Protein AF-A0A6C0HRH8-F1 (afdb_monomer)

Structure (mmCIF, N/CA/C/O backbone):
data_AF-A0A6C0HRH8-F1
#
_entry.id   AF-A0A6C0HRH8-F1
#
loop_
_atom_site.group_PDB
_atom_site.id
_atom_site.type_symbol
_atom_site.label_atom_id
_atom_site.label_alt_id
_atom_site.label_comp_id
_atom_site.label_asym_id
_atom_site.label_entity_id
_atom_site.label_seq_id
_atom_site.pdbx_PDB_ins_code
_atom_site.Cartn_x
_atom_site.Cartn_y
_atom_site.Cartn_z
_atom_site.occupancy
_atom_site.B_iso_or_equiv
_atom_site.auth_seq_id
_atom_site.auth_comp_id
_atom_site.auth_asym_id
_atom_site.auth_atom_id
_atom_site.pdbx_PDB_model_num
ATOM 1 N N . MET A 1 1 ? -45.463 -23.823 22.007 1.00 36.09 1 MET A N 1
ATOM 2 C CA . MET A 1 1 ? -44.818 -22.803 21.152 1.00 36.09 1 MET A CA 1
ATOM 3 C C . MET A 1 1 ? -43.319 -22.869 21.393 1.00 36.09 1 MET A C 1
ATOM 5 O O . MET A 1 1 ? -42.936 -22.734 22.549 1.00 36.09 1 MET A O 1
ATOM 9 N N . PRO A 1 2 ? -42.475 -23.143 20.386 1.00 34.59 2 PRO A N 1
ATOM 10 C CA . PRO A 1 2 ? -41.033 -23.111 20.576 1.00 34.59 2 PRO A CA 1
ATOM 11 C C . PRO A 1 2 ? -40.601 -21.649 20.685 1.00 34.59 2 PRO A C 1
ATOM 13 O O . PRO A 1 2 ? -40.775 -20.869 19.750 1.00 34.59 2 PRO A O 1
ATOM 16 N N . THR A 1 3 ? -40.077 -21.267 21.844 1.00 35.84 3 THR A N 1
ATOM 17 C CA . THR A 1 3 ? -39.442 -19.971 22.074 1.00 35.84 3 THR A CA 1
ATOM 18 C C . THR A 1 3 ? -38.290 -19.837 21.082 1.00 35.84 3 THR A C 1
ATOM 20 O O . THR A 1 3 ? -37.317 -20.585 21.163 1.00 35.84 3 THR A O 1
ATOM 23 N N . ILE A 1 4 ? -38.406 -18.929 20.110 1.00 40.22 4 ILE A N 1
ATOM 24 C CA . ILE A 1 4 ? -37.316 -18.618 19.181 1.00 40.22 4 ILE A CA 1
ATOM 25 C C . ILE A 1 4 ? -36.170 -18.073 20.038 1.00 40.22 4 ILE A C 1
ATOM 27 O O . ILE A 1 4 ? -36.232 -16.942 20.520 1.00 40.22 4 ILE A O 1
ATOM 31 N N . MET A 1 5 ? -35.155 -18.900 20.300 1.00 43.53 5 MET A N 1
ATOM 32 C CA . MET A 1 5 ? -33.940 -18.445 20.965 1.00 43.53 5 MET A CA 1
ATOM 33 C C . MET A 1 5 ? -33.297 -17.387 20.071 1.00 43.53 5 MET A C 1
ATOM 35 O O . MET A 1 5 ? -32.787 -17.698 18.996 1.00 43.53 5 MET A O 1
ATOM 39 N N . THR A 1 6 ? -33.348 -16.130 20.509 1.00 58.69 6 THR A N 1
ATOM 40 C CA . THR A 1 6 ? -32.623 -15.031 19.871 1.00 58.69 6 THR A CA 1
ATOM 41 C C . THR A 1 6 ? -31.138 -15.362 19.864 1.00 58.69 6 THR A C 1
ATOM 43 O O . THR A 1 6 ? -30.565 -15.737 20.893 1.00 58.69 6 THR A O 1
ATOM 46 N N . SER A 1 7 ? -30.514 -15.251 18.694 1.00 81.88 7 SER A N 1
ATOM 47 C CA . SER A 1 7 ? -29.087 -15.537 18.556 1.00 81.88 7 SER A CA 1
ATOM 48 C C . SER A 1 7 ? -28.271 -14.575 19.429 1.00 81.88 7 SER A C 1
ATOM 50 O O . SER A 1 7 ? -28.640 -13.413 19.613 1.00 81.88 7 SER A O 1
ATOM 52 N N . GLU A 1 8 ? -27.127 -15.023 19.955 1.00 87.94 8 GLU A N 1
ATOM 53 C CA . GLU A 1 8 ? -26.228 -14.160 20.745 1.00 87.94 8 GLU A CA 1
ATOM 54 C C . GLU A 1 8 ? -25.821 -12.891 19.981 1.00 87.94 8 GLU A C 1
ATOM 56 O O . GLU A 1 8 ? -25.645 -11.821 20.567 1.00 87.94 8 GLU A O 1
ATOM 61 N N . ARG A 1 9 ? -25.748 -12.977 18.647 1.00 90.62 9 ARG A N 1
ATOM 62 C CA . ARG A 1 9 ? -25.526 -11.820 17.784 1.00 90.62 9 ARG A CA 1
ATOM 63 C C . ARG A 1 9 ? -26.675 -10.815 17.838 1.00 90.62 9 ARG A C 1
ATOM 65 O O . ARG A 1 9 ? -26.403 -9.626 17.945 1.00 90.62 9 ARG A O 1
ATOM 72 N N . GLU A 1 10 ? -27.929 -11.249 17.765 1.00 90.62 10 GLU A N 1
ATOM 73 C CA . GLU A 1 10 ? -29.088 -10.344 17.830 1.00 90.62 10 GLU A CA 1
ATOM 74 C C . GLU A 1 10 ? -29.186 -9.648 19.185 1.00 90.62 10 GLU A C 1
ATOM 76 O O . GLU A 1 10 ? -29.431 -8.442 19.234 1.00 90.62 10 GLU A O 1
ATOM 81 N N . LYS A 1 11 ? -28.930 -10.378 20.278 1.00 93.31 11 LYS A N 1
ATOM 82 C CA . LYS A 1 11 ? -28.851 -9.786 21.621 1.00 93.31 11 LYS A CA 1
ATOM 83 C C . LYS A 1 11 ? -27.782 -8.699 21.661 1.00 93.31 11 LYS A C 1
ATOM 85 O O . LYS A 1 11 ? -28.081 -7.569 22.035 1.00 93.31 11 LYS A O 1
ATOM 90 N N . TYR A 1 12 ? -26.575 -9.011 21.187 1.00 95.31 12 TYR A N 1
ATOM 91 C CA . TYR A 1 12 ? -25.481 -8.050 21.080 1.00 95.31 12 TYR A CA 1
ATOM 92 C C . TYR A 1 12 ? -25.853 -6.819 20.246 1.00 95.31 12 TYR A C 1
ATOM 94 O O . TYR A 1 12 ? -25.655 -5.691 20.696 1.00 95.31 12 TYR A O 1
ATOM 102 N N . GLU A 1 13 ? -26.418 -7.003 19.050 1.00 94.62 13 GLU A N 1
ATOM 103 C CA . GLU A 1 13 ? -26.776 -5.877 18.189 1.00 94.62 13 GLU A CA 1
ATOM 104 C C . GLU A 1 13 ? -27.851 -4.987 18.823 1.00 94.62 13 GLU A C 1
ATOM 106 O O . GLU A 1 13 ? -27.757 -3.761 18.746 1.00 94.62 13 GLU A O 1
ATOM 111 N N . ASN A 1 14 ? -28.842 -5.586 19.484 1.00 93.88 14 ASN A N 1
ATOM 112 C CA . ASN A 1 14 ? -29.881 -4.851 20.199 1.00 93.88 14 ASN A CA 1
ATOM 113 C C . ASN A 1 14 ? -29.315 -4.091 21.402 1.00 93.88 14 ASN A C 1
ATOM 115 O O . ASN A 1 14 ? -29.668 -2.927 21.597 1.00 93.88 14 ASN A O 1
ATOM 119 N N . THR A 1 15 ? -28.400 -4.695 22.167 1.00 95.19 15 THR A N 1
ATOM 120 C CA . THR A 1 15 ? -27.700 -4.008 23.258 1.00 95.19 15 THR A CA 1
ATOM 121 C C . THR A 1 15 ? -26.946 -2.793 22.732 1.00 95.19 15 THR A C 1
ATOM 123 O O . THR A 1 15 ? -27.139 -1.702 23.250 1.00 95.19 15 THR A O 1
ATOM 126 N N . ILE A 1 16 ? -26.142 -2.942 21.675 1.00 96.19 16 ILE A N 1
ATOM 127 C CA . ILE A 1 16 ? -25.354 -1.835 21.115 1.00 96.19 16 ILE A CA 1
ATOM 128 C C . ILE A 1 16 ? -26.259 -0.719 20.570 1.00 96.19 16 ILE A C 1
ATOM 130 O O . ILE A 1 16 ? -26.029 0.449 20.880 1.00 96.19 16 ILE A O 1
ATOM 134 N N . LYS A 1 17 ? -27.306 -1.047 19.798 1.00 94.81 17 LYS A N 1
ATOM 135 C CA . LYS A 1 17 ? -28.228 -0.043 19.225 1.00 94.81 17 LYS A CA 1
ATOM 136 C C . LYS A 1 17 ? -28.879 0.834 20.298 1.00 94.81 17 LYS A C 1
ATOM 138 O O . LYS A 1 17 ? -29.049 2.038 20.084 1.00 94.81 17 LYS A O 1
ATOM 143 N N . ASN A 1 18 ? -29.222 0.232 21.433 1.00 94.94 18 ASN A N 1
ATOM 144 C CA . ASN A 1 18 ? -29.941 0.888 22.522 1.00 94.94 18 ASN A CA 1
ATOM 145 C C . ASN A 1 18 ? -29.022 1.420 23.633 1.00 94.94 18 ASN A C 1
ATOM 147 O O . ASN A 1 18 ? -29.516 2.021 24.581 1.00 94.94 18 ASN A O 1
ATOM 151 N N . HIS A 1 19 ? -27.706 1.206 23.545 1.00 97.19 19 HIS A N 1
ATOM 152 C CA . HIS A 1 19 ? -26.782 1.654 24.580 1.00 97.19 19 HIS A CA 1
ATOM 153 C C . HIS A 1 19 ? -26.526 3.172 24.476 1.00 97.19 19 HIS A C 1
ATOM 155 O O . HIS A 1 19 ? -26.223 3.646 23.374 1.00 97.19 19 HIS A O 1
ATOM 161 N N . PRO A 1 20 ? -26.529 3.922 25.599 1.00 97.06 20 PRO A N 1
ATOM 162 C CA . PRO A 1 20 ? -26.344 5.380 25.604 1.00 97.06 20 PRO A CA 1
ATOM 163 C C . PRO A 1 20 ? -25.078 5.869 24.888 1.00 97.06 20 PRO A C 1
ATOM 165 O O . PRO A 1 20 ? -25.077 6.891 24.208 1.00 97.06 20 PRO A O 1
ATOM 168 N N . ASN A 1 21 ? -23.996 5.086 24.959 1.00 97.25 21 ASN A N 1
ATOM 169 C CA . ASN A 1 21 ? -22.740 5.360 24.246 1.00 97.25 21 ASN A CA 1
ATOM 170 C C . ASN A 1 21 ? -22.897 5.564 22.727 1.00 97.25 21 ASN A C 1
ATOM 172 O O . ASN A 1 21 ? -22.003 6.138 22.113 1.00 97.25 21 ASN A O 1
ATOM 176 N N . TYR A 1 22 ? -24.000 5.113 22.118 1.00 96.69 22 TYR A N 1
ATOM 177 C CA . TYR A 1 22 ? -24.272 5.269 20.688 1.00 96.69 22 TYR A CA 1
ATOM 178 C C . TYR A 1 22 ? -25.329 6.334 20.366 1.00 96.69 22 TYR A C 1
ATOM 180 O O . TYR A 1 22 ? -25.731 6.452 19.212 1.00 96.69 22 TYR A O 1
ATOM 188 N N . ASP A 1 23 ? -25.789 7.132 21.332 1.00 95.50 23 ASP A N 1
ATOM 189 C CA . ASP A 1 23 ? -26.832 8.155 21.120 1.00 95.50 23 ASP A CA 1
ATOM 190 C C . ASP A 1 23 ? -26.398 9.338 20.253 1.00 95.50 23 ASP A C 1
ATOM 192 O O . ASP A 1 23 ? -27.237 10.055 19.712 1.00 95.50 23 ASP A O 1
ATOM 196 N N . PHE A 1 24 ? -25.094 9.477 20.008 1.00 95.31 24 PHE A N 1
ATOM 197 C CA . PHE A 1 24 ? -24.564 10.384 18.990 1.00 95.31 24 PHE A CA 1
ATOM 198 C C . PHE A 1 24 ? -24.986 9.999 17.555 1.00 95.31 24 PHE A C 1
ATOM 200 O O . PHE A 1 24 ? -24.833 10.800 16.633 1.00 95.31 24 PHE A O 1
ATOM 207 N N . ILE A 1 25 ? -25.517 8.786 17.348 1.00 94.44 25 ILE A N 1
ATOM 208 C CA . ILE A 1 25 ? -26.081 8.311 16.080 1.00 94.44 25 ILE A CA 1
ATOM 209 C C . ILE A 1 25 ? -27.614 8.366 16.159 1.00 94.44 25 ILE A C 1
ATOM 211 O O . ILE A 1 25 ? -28.220 7.809 17.074 1.00 94.44 25 ILE A O 1
ATOM 215 N N . SER A 1 26 ? -28.267 8.982 15.169 1.00 93.06 26 SER A N 1
ATOM 216 C CA . SER A 1 26 ? -29.732 9.078 15.136 1.00 93.06 26 SER A CA 1
ATOM 217 C C . SER A 1 26 ? -30.411 7.702 15.058 1.00 93.06 26 SER A C 1
ATOM 219 O O . SER A 1 26 ? -29.870 6.745 14.495 1.00 93.06 26 SER A O 1
ATOM 221 N N . LYS A 1 27 ? -31.644 7.597 15.576 1.00 91.88 27 LYS A N 1
ATOM 222 C CA . LYS A 1 27 ? -32.441 6.354 15.529 1.00 91.88 27 LYS A CA 1
ATOM 223 C C . LYS A 1 27 ? -32.598 5.805 14.107 1.00 91.88 27 LYS A C 1
ATOM 225 O O . LYS A 1 27 ? -32.588 4.592 13.919 1.00 91.88 27 LYS A O 1
ATOM 230 N N . GLU A 1 28 ? -32.711 6.683 13.113 1.00 90.69 28 GLU A N 1
ATOM 231 C CA . GLU A 1 28 ? -32.789 6.302 11.702 1.00 90.69 28 GLU A CA 1
ATOM 232 C C . GLU A 1 28 ? -31.504 5.607 11.234 1.00 90.69 28 GLU A C 1
ATOM 234 O O . GLU A 1 28 ? -31.552 4.489 10.717 1.00 90.69 28 GLU A O 1
ATOM 239 N N . LEU A 1 29 ? -30.343 6.208 11.514 1.00 89.94 29 LEU A N 1
ATOM 240 C CA . LEU A 1 29 ? -29.039 5.659 11.143 1.00 89.94 29 LEU A CA 1
ATOM 241 C C . LEU A 1 29 ? -28.677 4.388 11.927 1.00 89.94 29 LEU A C 1
ATOM 243 O O . LEU A 1 29 ? -27.852 3.597 11.455 1.00 89.94 29 LEU A O 1
ATOM 247 N N . LYS A 1 30 ? -29.303 4.162 13.093 1.00 91.81 30 LYS A N 1
ATOM 248 C CA . LYS A 1 30 ? -29.167 2.939 13.902 1.00 91.81 30 LYS A CA 1
ATOM 249 C C . LYS A 1 30 ? -29.951 1.733 13.352 1.00 91.81 30 LYS A C 1
ATOM 251 O O . LYS A 1 30 ? -29.675 0.603 13.759 1.00 91.81 30 LYS A O 1
ATOM 256 N N . ARG A 1 31 ? -30.909 1.930 12.427 1.00 87.94 31 ARG A N 1
ATOM 257 C CA . ARG A 1 31 ? -31.756 0.839 11.890 1.00 87.94 31 ARG A CA 1
ATOM 258 C C . ARG A 1 31 ? -30.932 -0.253 11.212 1.00 87.94 31 ARG A C 1
ATOM 260 O O . ARG A 1 31 ? -31.147 -1.440 11.456 1.00 87.94 31 ARG A O 1
ATOM 267 N N . GLN A 1 32 ? -29.966 0.146 10.391 1.00 88.69 32 GLN A N 1
ATOM 268 C CA . GLN A 1 32 ? -29.056 -0.776 9.716 1.00 88.69 32 GLN A CA 1
ATOM 269 C C . GLN A 1 32 ? -27.809 -1.005 10.571 1.00 88.69 32 GLN A C 1
ATOM 271 O O . GLN A 1 32 ? -27.273 -0.069 11.147 1.00 88.69 32 GLN A O 1
ATOM 276 N N . TRP A 1 33 ? -27.280 -2.227 10.640 1.00 91.31 33 TRP A N 1
ATOM 277 C CA . TRP A 1 33 ? -25.976 -2.438 11.289 1.00 91.31 33 TRP A CA 1
ATOM 278 C C . TRP A 1 33 ? -24.829 -1.881 10.433 1.00 91.31 33 TRP A C 1
ATOM 280 O O . TRP A 1 33 ? -23.896 -1.234 10.919 1.00 91.31 33 TRP A O 1
ATOM 290 N N . VAL A 1 34 ? -24.935 -2.102 9.123 1.00 90.50 34 VAL A N 1
ATOM 291 C CA . VAL A 1 34 ? -23.940 -1.750 8.112 1.00 90.50 34 VAL A CA 1
ATOM 292 C C . VAL A 1 34 ? -24.458 -0.604 7.256 1.00 90.50 34 VAL A C 1
ATOM 294 O O . VAL A 1 34 ? -25.527 -0.727 6.673 1.00 90.50 34 VAL A O 1
ATOM 297 N N . SER A 1 35 ? -23.680 0.468 7.147 1.00 87.31 35 SER A N 1
ATOM 298 C CA . SER A 1 35 ? -23.926 1.591 6.244 1.00 87.31 35 SER A CA 1
ATOM 299 C C . SER A 1 35 ? -22.648 1.832 5.454 1.00 87.31 35 SER A C 1
ATOM 301 O O . SER A 1 35 ? -21.718 2.422 5.985 1.00 87.31 35 SER A O 1
ATOM 303 N N . VAL A 1 36 ? -22.559 1.310 4.231 1.00 77.75 36 VAL A N 1
ATOM 304 C CA . VAL A 1 36 ? -21.374 1.486 3.373 1.00 77.75 36 VAL A CA 1
ATOM 305 C C . VAL A 1 36 ? -21.393 2.848 2.688 1.00 77.75 36 VAL A C 1
ATOM 307 O O . VAL A 1 36 ? -22.466 3.360 2.361 1.00 77.75 36 VAL A O 1
ATOM 310 N N . SER A 1 37 ? -20.212 3.410 2.429 1.00 74.56 37 SER A N 1
ATOM 311 C CA . SER A 1 37 ? -20.085 4.637 1.643 1.00 74.56 37 SER A CA 1
ATOM 312 C C . SER A 1 37 ? -20.693 4.472 0.249 1.00 74.56 37 SER A C 1
ATOM 314 O O . SER A 1 37 ? -20.414 3.496 -0.451 1.00 74.56 37 SER A O 1
ATOM 316 N N . LYS A 1 38 ? -21.484 5.455 -0.179 1.00 69.69 38 LYS A N 1
ATOM 317 C CA . LYS A 1 38 ? -21.959 5.592 -1.561 1.00 69.69 38 LYS A CA 1
ATOM 318 C C . LYS A 1 38 ? -21.349 6.864 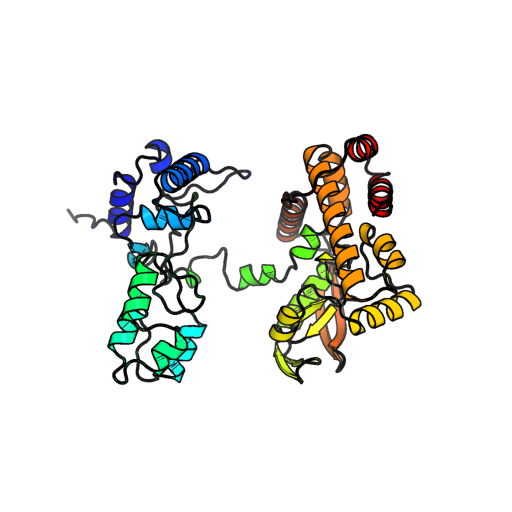-2.137 1.00 69.69 38 LYS A C 1
ATOM 320 O O . LYS A 1 38 ? -21.427 7.912 -1.507 1.00 69.69 38 LYS A O 1
ATOM 325 N N . ASN A 1 39 ? -20.703 6.762 -3.300 1.00 58.16 39 ASN A N 1
ATOM 326 C CA . ASN A 1 39 ? -20.040 7.890 -3.974 1.00 58.16 39 ASN A CA 1
ATOM 327 C C . ASN A 1 39 ? -19.067 8.669 -3.062 1.00 58.16 39 ASN A C 1
ATOM 329 O O . ASN A 1 39 ? -19.022 9.892 -3.086 1.00 58.16 39 ASN A O 1
ATOM 333 N N . GLY A 1 40 ? -18.320 7.959 -2.207 1.00 57.03 40 GLY A N 1
ATOM 334 C CA . GLY A 1 40 ? -17.349 8.568 -1.287 1.00 57.03 40 GLY A CA 1
ATOM 335 C C . GLY A 1 40 ? -17.938 9.179 -0.009 1.00 57.03 40 GLY A C 1
ATOM 336 O O . GLY A 1 40 ? -17.169 9.623 0.838 1.00 57.03 40 GLY A O 1
ATOM 337 N N . SER A 1 41 ? -19.262 9.150 0.183 1.00 68.81 41 SER A N 1
ATOM 338 C CA . SER A 1 41 ? -19.920 9.673 1.387 1.00 68.81 41 SER A CA 1
ATOM 339 C C . SER A 1 41 ? -20.560 8.560 2.221 1.00 68.81 41 SER A C 1
ATOM 341 O O . SER A 1 41 ? -21.272 7.702 1.689 1.00 68.81 41 SER A O 1
ATOM 343 N N . ASN A 1 42 ? -20.305 8.566 3.535 1.00 85.38 42 ASN A N 1
ATOM 344 C CA . ASN A 1 42 ? -20.964 7.687 4.501 1.00 85.38 42 ASN A CA 1
ATOM 345 C C . ASN A 1 42 ? -21.918 8.516 5.383 1.00 85.38 42 ASN A C 1
ATOM 347 O O . ASN A 1 42 ? -21.456 9.454 6.033 1.00 85.38 42 ASN A O 1
ATOM 351 N N . PRO A 1 43 ? -23.207 8.137 5.496 1.00 87.69 43 PRO A N 1
ATOM 352 C CA . PRO A 1 43 ? -24.187 8.823 6.345 1.00 87.69 43 PRO A CA 1
ATOM 353 C C . PRO A 1 43 ? -23.787 8.980 7.820 1.00 87.69 43 PRO A C 1
ATOM 355 O O . PRO A 1 43 ? -24.335 9.819 8.527 1.00 87.69 43 PRO A O 1
ATOM 358 N N . ARG A 1 44 ? -22.860 8.150 8.311 1.00 91.88 44 ARG A N 1
ATOM 359 C CA . ARG A 1 44 ? -22.380 8.174 9.696 1.00 91.88 44 ARG A CA 1
ATOM 360 C C . ARG A 1 44 ? -21.064 8.929 9.881 1.00 91.88 44 ARG A C 1
ATOM 362 O O . ARG A 1 44 ? -20.650 9.111 11.020 1.00 91.88 44 ARG A O 1
ATOM 369 N N . SER A 1 45 ? -20.388 9.359 8.815 1.00 88.94 45 SER A N 1
ATOM 370 C CA . SER A 1 45 ? -19.084 10.029 8.942 1.00 88.94 45 SER A CA 1
ATOM 371 C C . SER A 1 45 ? -19.151 11.232 9.879 1.00 88.94 45 SER A C 1
ATOM 373 O O . SER A 1 45 ? -18.340 11.343 10.794 1.00 88.94 45 SER A O 1
ATOM 375 N N . ASP A 1 46 ? -20.158 12.088 9.711 1.00 89.75 46 ASP A N 1
ATOM 376 C CA . ASP A 1 46 ? -20.261 13.330 10.476 1.00 89.75 46 ASP A CA 1
ATOM 377 C C . ASP A 1 46 ? -20.470 13.089 11.970 1.00 89.75 46 ASP A C 1
ATOM 379 O O . ASP A 1 46 ? -19.852 13.764 12.792 1.00 89.75 46 ASP A O 1
ATOM 383 N N . CYS A 1 47 ? -21.313 12.122 12.351 1.00 93.94 47 CYS A N 1
ATOM 384 C CA . CYS A 1 47 ? -21.556 11.843 13.764 1.00 93.94 47 CYS A CA 1
ATOM 385 C C . CYS A 1 47 ? -20.330 11.216 14.442 1.00 93.94 47 CYS A C 1
ATOM 387 O O . CYS A 1 47 ? -19.986 11.615 15.555 1.00 93.94 47 CYS A O 1
ATOM 389 N N . TRP A 1 48 ? -19.619 10.315 13.756 1.00 93.75 48 TRP A N 1
ATOM 390 C CA . TRP A 1 48 ? -18.358 9.755 14.249 1.00 93.75 48 TRP A CA 1
ATOM 391 C C . TRP A 1 48 ? -17.262 10.815 14.374 1.00 93.75 48 TRP A C 1
ATOM 393 O O . TRP A 1 48 ? -16.601 10.874 15.407 1.00 93.75 48 TRP A O 1
ATOM 403 N N . ASN A 1 49 ? -17.104 11.688 13.376 1.00 92.00 49 ASN A N 1
ATOM 404 C CA . ASN A 1 49 ? -16.103 12.756 13.397 1.00 92.00 49 ASN A CA 1
ATOM 405 C C . ASN A 1 49 ? -16.389 13.792 14.497 1.00 92.00 49 ASN A C 1
ATOM 407 O O . ASN A 1 49 ? -15.469 14.231 15.184 1.00 92.00 49 ASN A O 1
ATOM 411 N N . LYS A 1 50 ? -17.662 14.152 14.716 1.00 95.62 50 LYS A N 1
ATOM 412 C CA . LYS A 1 50 ? -18.063 15.048 15.815 1.00 95.62 50 LYS A CA 1
ATOM 413 C C . LYS A 1 50 ? -17.765 14.438 17.181 1.00 95.62 50 LYS A C 1
ATOM 415 O O . LYS A 1 50 ? -17.204 15.119 18.036 1.00 95.62 50 LYS A O 1
ATOM 420 N N . LEU A 1 51 ? -18.107 13.162 17.383 1.00 96.88 51 LEU A N 1
ATOM 421 C CA . LEU A 1 51 ? -17.787 12.463 18.627 1.00 96.88 51 LEU A CA 1
ATOM 422 C C . LEU A 1 51 ? -16.272 12.365 18.837 1.00 96.88 51 LEU A C 1
ATOM 424 O O . LEU A 1 51 ? -15.795 12.609 19.939 1.00 96.88 51 LEU A O 1
ATOM 428 N N . HIS A 1 52 ? -15.519 12.039 17.786 1.00 95.56 52 HIS A N 1
ATOM 429 C CA . HIS A 1 52 ? -14.060 11.958 17.834 1.00 95.56 52 HIS A CA 1
ATOM 430 C C . HIS A 1 52 ? -13.439 13.278 18.287 1.00 95.56 52 HIS A C 1
ATOM 432 O O . HIS A 1 52 ? -12.680 13.288 19.253 1.00 95.56 52 HIS A O 1
ATOM 438 N N . LYS A 1 53 ? -13.836 14.390 17.658 1.00 94.38 53 LYS A N 1
ATOM 439 C CA . LYS A 1 53 ? -13.375 15.732 18.025 1.00 94.38 53 LYS A CA 1
ATOM 440 C C . LYS A 1 53 ? -13.708 16.068 19.481 1.00 94.38 53 LYS A C 1
ATOM 442 O O . LYS A 1 53 ? -12.821 16.475 20.220 1.00 94.38 53 LYS A O 1
ATOM 447 N N . LYS A 1 54 ? -14.948 15.808 19.909 1.00 97.62 54 LYS A N 1
ATOM 448 C CA . LYS A 1 54 ? -15.388 16.022 21.294 1.00 97.62 54 LYS A CA 1
ATOM 449 C C . LYS A 1 54 ? -14.536 15.240 22.300 1.00 97.62 54 LYS A C 1
ATOM 451 O O . LYS A 1 54 ? -14.144 15.780 23.323 1.00 97.62 54 LYS A O 1
ATOM 456 N N . LEU A 1 55 ? -14.233 13.971 22.021 1.00 96.56 55 LEU A N 1
ATOM 457 C CA . LEU A 1 55 ? -13.430 13.136 22.923 1.00 96.56 55 LEU A CA 1
ATOM 458 C C . LEU A 1 55 ? -11.967 13.596 23.013 1.00 96.56 55 LEU A C 1
ATOM 460 O O . LEU A 1 55 ? -11.355 13.425 24.066 1.00 96.56 55 LEU A O 1
ATOM 464 N N . ILE A 1 56 ? -11.422 14.181 21.942 1.00 93.44 56 ILE A N 1
ATOM 465 C CA . ILE A 1 56 ? -10.104 14.833 21.965 1.00 93.44 56 ILE A CA 1
ATOM 466 C C . ILE A 1 56 ? -10.158 16.115 22.804 1.00 93.44 56 ILE A C 1
ATOM 468 O O . ILE A 1 56 ? -9.311 16.307 23.670 1.00 93.44 56 ILE A O 1
ATOM 472 N N . GLU A 1 57 ? -11.164 16.968 22.590 1.00 95.50 57 GLU A N 1
ATOM 473 C CA . GLU A 1 57 ? -11.355 18.218 23.348 1.00 95.50 57 GLU A CA 1
ATOM 474 C C . GLU A 1 57 ? -11.547 17.959 24.855 1.00 95.50 57 GLU A C 1
ATOM 476 O O . GLU A 1 57 ? -11.057 18.720 25.682 1.00 95.50 57 GLU A O 1
ATOM 481 N N . GLU A 1 58 ? -12.196 16.849 25.222 1.00 96.56 58 GLU A N 1
ATOM 482 C CA . GLU A 1 58 ? -12.357 16.391 26.611 1.00 96.56 58 GLU A CA 1
ATOM 483 C C . GLU A 1 58 ? -11.106 15.697 27.191 1.00 96.56 58 GLU A C 1
ATOM 485 O O . GLU A 1 58 ? -11.137 15.242 28.335 1.00 96.56 58 GLU A O 1
ATOM 490 N N . GLY A 1 59 ? -10.026 15.547 26.417 1.00 93.62 59 GLY A N 1
ATOM 491 C CA . GLY A 1 59 ? -8.795 14.875 26.849 1.00 93.62 59 GLY A CA 1
ATOM 492 C C . GLY A 1 59 ? -8.924 13.359 27.046 1.00 93.62 59 GLY A C 1
ATOM 493 O O . GLY A 1 59 ? -8.049 12.737 27.642 1.00 93.62 59 GLY A O 1
ATOM 494 N N . LYS A 1 60 ? -10.004 12.738 26.554 1.00 93.56 60 LYS A N 1
ATOM 495 C CA . LYS A 1 60 ? -10.235 11.282 26.652 1.00 93.56 60 LYS A CA 1
ATOM 496 C C . LYS A 1 60 ? -9.499 10.487 25.579 1.00 93.56 60 LYS A C 1
ATOM 498 O O . LYS A 1 60 ? -9.352 9.274 25.711 1.00 93.56 60 LYS A O 1
ATOM 503 N N . LEU A 1 61 ? -9.091 11.150 24.501 1.00 91.31 61 LEU A N 1
ATOM 504 C CA . LEU A 1 61 ? -8.290 10.579 23.428 1.00 91.31 61 LEU A CA 1
ATOM 505 C C . LEU A 1 61 ? -7.171 11.547 23.033 1.00 91.31 61 LEU A C 1
ATOM 507 O O . LEU A 1 61 ? -7.389 12.759 23.045 1.00 91.31 61 LEU A O 1
ATOM 511 N N . PRO A 1 62 ? -5.999 11.034 22.625 1.00 86.44 62 PRO A N 1
ATOM 512 C CA . PRO A 1 62 ? -4.926 11.867 22.103 1.00 86.44 62 PRO A CA 1
ATOM 513 C C . PRO A 1 62 ? -5.271 12.398 20.704 1.00 86.44 62 PRO A C 1
ATOM 515 O O . PRO A 1 62 ? -6.142 11.861 20.008 1.00 86.44 62 PRO A O 1
ATOM 518 N N . GLN A 1 63 ? -4.579 13.446 20.262 1.00 81.38 63 GLN A N 1
ATOM 519 C CA . GLN A 1 63 ? -4.905 14.148 19.017 1.00 81.38 63 GLN A CA 1
ATOM 520 C C . GLN A 1 63 ? -4.652 13.300 17.757 1.00 81.38 63 GLN A C 1
ATOM 522 O O . GLN A 1 63 ? -5.347 13.453 16.756 1.00 81.38 63 GLN A O 1
ATOM 527 N N . GLU A 1 64 ? -3.710 12.362 17.820 1.00 84.38 64 GLU A N 1
ATOM 528 C CA . GLU A 1 64 ? -3.386 11.384 16.777 1.00 84.38 64 GLU A CA 1
ATOM 529 C C . GLU A 1 64 ? -4.304 10.149 16.766 1.00 84.38 64 GLU A C 1
ATOM 531 O O . GLU A 1 64 ? -4.113 9.235 15.957 1.00 84.38 64 GLU A O 1
ATOM 536 N N . SER A 1 65 ? -5.296 10.094 17.660 1.00 86.38 65 SER A N 1
ATOM 537 C CA . SER A 1 65 ? -6.251 8.989 17.713 1.00 86.38 65 SER A CA 1
ATOM 538 C C . SER A 1 65 ? -7.070 8.871 16.425 1.00 86.38 65 SER A C 1
ATOM 540 O O . SER A 1 65 ? -7.343 9.835 15.713 1.00 86.38 65 SER A O 1
ATOM 542 N N . THR A 1 66 ? -7.504 7.651 16.129 1.00 90.19 66 THR A N 1
ATOM 543 C CA . THR A 1 66 ? -8.344 7.319 14.975 1.00 90.19 66 THR A CA 1
ATOM 544 C C . THR A 1 66 ? -9.777 7.014 15.409 1.00 90.19 66 THR A C 1
ATOM 546 O O . THR A 1 66 ? -10.048 6.715 16.574 1.00 90.19 66 THR A O 1
ATOM 549 N N . LEU A 1 67 ? -10.705 6.952 14.451 1.00 91.88 67 LEU A N 1
ATOM 550 C CA . LEU A 1 67 ? -12.078 6.499 14.712 1.00 91.88 67 LEU A CA 1
ATOM 551 C C . LEU A 1 67 ? -12.149 5.081 15.310 1.00 91.88 67 LEU A C 1
ATOM 553 O O . LEU A 1 67 ? -13.116 4.743 15.990 1.00 91.88 67 LEU A O 1
ATOM 557 N N . VAL A 1 68 ? -11.135 4.237 15.086 1.00 94.00 68 VAL A N 1
ATOM 558 C CA . VAL A 1 68 ? -11.069 2.907 15.712 1.00 94.00 68 VAL A CA 1
ATOM 559 C C . VAL A 1 68 ? -10.812 3.028 17.216 1.00 94.00 68 VAL A C 1
ATOM 561 O O . VAL A 1 68 ? -11.397 2.270 17.987 1.00 94.00 68 VAL A O 1
ATOM 564 N N . ASN A 1 69 ? -10.000 4.000 17.643 1.00 94.12 69 ASN A N 1
ATOM 565 C CA . ASN A 1 69 ? -9.776 4.279 19.063 1.00 94.12 69 ASN A CA 1
ATOM 566 C C . ASN A 1 69 ? -11.067 4.785 19.723 1.00 94.12 69 ASN A C 1
ATOM 568 O O . ASN A 1 69 ? -11.424 4.314 20.800 1.00 94.12 69 ASN A O 1
ATOM 572 N N . VAL A 1 70 ? -11.833 5.645 19.035 1.00 96.12 70 VAL A N 1
ATOM 573 C CA . VAL A 1 70 ? -13.182 6.049 19.479 1.00 96.12 70 VAL A CA 1
ATOM 574 C C . VAL A 1 70 ? -14.068 4.824 19.673 1.00 96.12 70 VAL A C 1
ATOM 576 O O . VAL A 1 70 ? -14.637 4.651 20.748 1.00 96.12 70 VAL A O 1
ATOM 579 N N . ALA A 1 71 ? -14.142 3.945 18.667 1.00 97.12 71 ALA A N 1
ATOM 580 C CA . ALA A 1 71 ? -14.963 2.739 18.723 1.00 97.12 71 ALA A CA 1
ATOM 581 C C . ALA A 1 71 ? -14.596 1.860 19.926 1.00 97.12 71 ALA A C 1
ATOM 583 O O . ALA A 1 71 ? -15.487 1.420 20.647 1.00 97.12 71 ALA A O 1
ATOM 584 N N . ARG A 1 72 ? -13.300 1.653 20.198 1.00 96.19 72 ARG A N 1
ATOM 585 C CA . ARG A 1 72 ? -12.851 0.904 21.382 1.00 96.19 72 ARG A CA 1
ATOM 586 C C . ARG A 1 72 ? -13.214 1.597 22.684 1.00 96.19 72 ARG A C 1
ATOM 588 O O . ARG A 1 72 ? -13.724 0.930 23.585 1.00 96.19 72 ARG A O 1
ATOM 595 N N . LEU A 1 73 ? -13.006 2.909 22.782 1.00 96.19 73 LEU A N 1
ATOM 596 C CA . LEU A 1 73 ? -13.295 3.687 23.984 1.00 96.19 73 LEU A CA 1
ATOM 597 C C . LEU A 1 73 ? -14.780 3.622 24.360 1.00 96.19 73 LEU A C 1
ATOM 599 O O . LEU A 1 73 ? -15.104 3.364 25.518 1.00 96.19 73 LEU A O 1
ATOM 603 N N . ILE A 1 74 ? -15.683 3.764 23.388 1.00 96.56 74 ILE A N 1
ATOM 604 C CA . ILE A 1 74 ? -17.130 3.796 23.647 1.00 96.56 74 ILE A CA 1
ATOM 605 C C . ILE A 1 74 ? -17.788 2.414 23.677 1.00 96.56 74 ILE A C 1
ATOM 607 O O . ILE A 1 74 ? -18.927 2.297 24.123 1.00 96.56 74 ILE A O 1
ATOM 611 N N . HIS A 1 75 ? -17.118 1.356 23.208 1.00 97.38 75 HIS A N 1
ATOM 612 C CA . HIS A 1 75 ? -17.736 0.031 23.159 1.00 97.38 75 HIS A CA 1
ATOM 613 C C . HIS A 1 75 ? -18.093 -0.452 24.583 1.00 97.38 75 HIS A C 1
ATOM 615 O O . HIS A 1 75 ? -17.188 -0.534 25.416 1.00 97.38 75 HIS A O 1
ATOM 621 N N . PRO A 1 76 ? -19.351 -0.819 24.891 1.00 96.12 76 PRO A N 1
ATOM 622 C CA . PRO A 1 76 ? -19.788 -1.093 26.266 1.00 96.12 76 PRO A CA 1
ATOM 623 C C . PRO A 1 76 ? -19.087 -2.284 26.921 1.00 96.12 76 PRO A C 1
ATOM 625 O O . PRO A 1 76 ? -18.625 -2.206 28.050 1.00 96.12 76 PRO A O 1
ATOM 628 N N . THR A 1 77 ? -18.963 -3.392 26.189 1.00 94.69 77 THR A N 1
ATOM 629 C CA . THR A 1 77 ? -18.457 -4.667 26.732 1.00 94.69 77 THR A CA 1
ATOM 630 C C . THR A 1 77 ? -16.993 -4.946 26.403 1.00 94.69 77 THR A C 1
ATOM 632 O O . THR A 1 77 ? -16.459 -5.977 26.800 1.00 94.69 77 THR A O 1
ATOM 635 N N . LYS A 1 78 ? -16.372 -4.098 25.574 1.00 96.12 78 LYS A N 1
ATOM 636 C CA . LYS A 1 78 ? -15.072 -4.348 24.920 1.00 96.12 78 LYS A CA 1
ATOM 637 C C . LYS A 1 78 ? -14.953 -5.682 24.152 1.00 96.12 78 LYS A C 1
ATOM 639 O O . LYS A 1 78 ? -13.858 -6.095 23.775 1.00 96.12 78 LYS A O 1
ATOM 644 N N . LYS A 1 79 ? -16.076 -6.355 23.881 1.00 96.19 79 LYS A N 1
ATOM 645 C CA . LYS A 1 79 ? -16.138 -7.646 23.187 1.00 96.19 79 LYS A CA 1
ATOM 646 C C . LYS A 1 79 ? -17.136 -7.587 22.039 1.00 96.19 79 LYS A C 1
ATOM 648 O O . LYS A 1 79 ? -18.274 -7.168 22.229 1.00 96.19 79 LYS A O 1
ATOM 653 N N . HIS A 1 80 ? -16.727 -8.054 20.867 1.00 96.31 80 HIS A N 1
ATOM 654 C CA . HIS A 1 80 ? -17.570 -8.148 19.678 1.00 96.31 80 HIS A CA 1
ATOM 655 C C . HIS A 1 80 ? -18.044 -9.586 19.456 1.00 96.31 80 HIS A C 1
ATOM 657 O O . HIS A 1 80 ? -17.262 -10.526 19.599 1.00 96.31 80 HIS A O 1
ATOM 663 N N . VAL A 1 81 ? -19.301 -9.758 19.045 1.00 96.38 81 VAL A N 1
ATOM 664 C CA . VAL A 1 81 ? -19.893 -11.072 18.745 1.00 96.38 81 VAL A CA 1
ATOM 665 C C . VAL A 1 81 ? -19.831 -11.352 17.249 1.00 96.38 81 VAL A C 1
ATOM 667 O O . VAL A 1 81 ? -20.455 -10.640 16.464 1.00 96.38 81 VAL A O 1
ATOM 670 N N . CYS A 1 82 ? -19.111 -12.394 16.827 1.00 93.56 82 CYS A N 1
ATOM 671 C CA 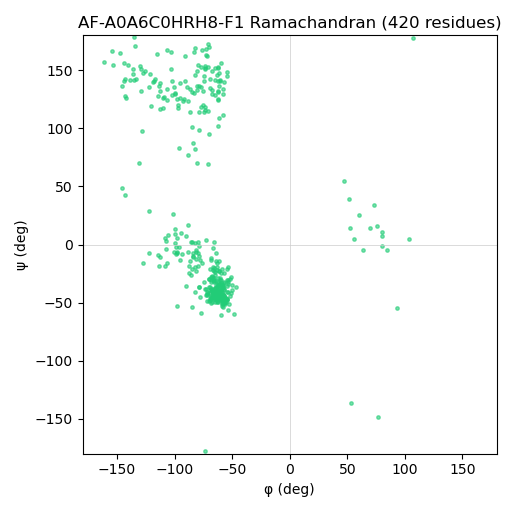. CYS A 1 82 ? -18.996 -12.724 15.406 1.00 93.56 82 CYS A CA 1
ATOM 672 C C . CYS A 1 82 ? -20.357 -13.079 14.786 1.00 93.56 82 CYS A C 1
ATOM 674 O O . CYS A 1 82 ? -21.038 -13.976 15.270 1.00 93.56 82 CYS A O 1
ATOM 676 N N . LYS A 1 83 ? -20.703 -12.483 13.639 1.00 91.50 83 LYS A N 1
ATOM 677 C CA . LYS A 1 83 ? -21.955 -12.766 12.909 1.00 91.50 83 LYS A CA 1
ATOM 678 C C . LYS A 1 83 ? -22.102 -14.223 12.435 1.00 91.50 83 LYS A C 1
ATOM 680 O O . LYS A 1 83 ? -23.207 -14.657 12.144 1.00 91.50 83 LYS A O 1
ATOM 685 N N . ILE A 1 84 ? -20.994 -14.950 12.289 1.00 90.50 84 ILE A N 1
ATOM 686 C CA . ILE A 1 84 ? -20.985 -16.306 11.718 1.00 90.50 84 ILE A CA 1
ATOM 687 C C . ILE A 1 84 ? -20.969 -17.363 12.818 1.00 90.50 84 ILE A C 1
ATOM 689 O O . ILE A 1 84 ? -21.785 -18.274 12.805 1.00 90.50 84 ILE A O 1
ATOM 693 N N . CYS A 1 85 ? -20.009 -17.249 13.740 1.00 90.88 85 CYS A N 1
ATOM 694 C CA . CYS A 1 85 ? -19.751 -18.261 14.761 1.00 90.88 85 CYS A CA 1
ATOM 695 C C . CYS A 1 85 ? -20.389 -17.914 16.121 1.00 90.88 85 CYS A C 1
ATOM 697 O O . CYS A 1 85 ? -20.324 -18.730 17.029 1.00 90.88 85 CYS A O 1
ATOM 699 N N . ASN A 1 86 ? -20.939 -16.703 16.298 1.00 92.00 86 ASN A N 1
ATOM 700 C CA . ASN A 1 86 ? -21.415 -16.145 17.576 1.00 92.00 86 ASN A CA 1
ATOM 701 C C . ASN A 1 86 ? -20.373 -16.107 18.715 1.00 92.00 86 ASN A C 1
ATOM 703 O O . ASN A 1 86 ? -20.689 -15.679 19.821 1.00 92.00 86 ASN A O 1
ATOM 707 N N . ILE A 1 87 ? -19.115 -16.481 18.453 1.00 91.94 87 ILE A N 1
ATOM 708 C CA . ILE A 1 87 ? -18.033 -16.387 19.436 1.00 91.94 87 ILE A CA 1
ATOM 709 C C . ILE A 1 87 ? -17.738 -14.915 19.710 1.00 91.94 87 ILE A C 1
ATOM 711 O O . ILE A 1 87 ? -17.596 -14.100 18.788 1.00 91.94 87 ILE A O 1
ATOM 715 N N . GLN A 1 88 ? -17.628 -14.597 20.997 1.00 94.50 88 GLN A N 1
ATOM 716 C CA . GLN A 1 88 ? -17.210 -13.289 21.469 1.00 94.50 88 GLN A CA 1
ATOM 717 C C . GLN A 1 88 ? -15.691 -13.157 21.366 1.00 94.50 88 GLN A C 1
ATOM 719 O O . GLN A 1 88 ? -14.947 -14.071 21.715 1.00 94.50 88 GLN A O 1
ATOM 724 N N . SER A 1 89 ? -15.209 -12.017 20.892 1.00 94.75 89 SER A N 1
ATOM 725 C CA . SER A 1 89 ? -13.777 -11.739 20.800 1.00 94.75 89 SER A CA 1
ATOM 726 C C . SER A 1 89 ? -13.471 -10.350 21.334 1.00 94.75 89 SER A C 1
ATOM 728 O O . SER A 1 89 ? -14.249 -9.421 21.114 1.00 94.75 89 SER A O 1
ATOM 730 N N . SER A 1 90 ? -12.339 -10.204 22.020 1.00 96.38 90 SER A N 1
ATOM 731 C CA . SER A 1 90 ? -11.865 -8.902 22.485 1.00 96.38 90 SER A CA 1
ATOM 732 C C . SER A 1 90 ? -11.586 -7.978 21.300 1.00 96.38 90 SER A C 1
ATOM 734 O O . SER A 1 90 ? -11.082 -8.405 20.256 1.00 96.38 90 SER A O 1
ATOM 736 N N . ILE A 1 91 ? -11.931 -6.701 21.449 1.00 96.31 91 ILE A N 1
ATOM 737 C CA . ILE A 1 91 ? -11.644 -5.664 20.446 1.00 96.31 91 ILE A CA 1
ATOM 738 C C . ILE A 1 91 ? -10.219 -5.092 20.579 1.00 96.31 91 ILE A C 1
ATOM 740 O O . ILE A 1 91 ? -9.784 -4.313 19.722 1.00 96.31 91 ILE A O 1
ATOM 744 N N . TYR A 1 92 ? -9.499 -5.480 21.636 1.00 96.38 92 TYR A N 1
ATOM 745 C CA . TYR A 1 92 ? -8.124 -5.078 21.927 1.00 96.38 92 TYR A CA 1
ATOM 746 C C . TYR A 1 92 ? -7.101 -6.035 21.325 1.00 96.38 92 TYR A C 1
ATOM 748 O O . TYR A 1 92 ? -7.422 -7.172 20.976 1.00 96.38 92 TYR A O 1
ATOM 756 N N . TYR A 1 93 ? -5.858 -5.563 21.211 1.00 96.12 93 TYR A N 1
ATOM 757 C CA . TYR A 1 93 ? -4.721 -6.291 20.647 1.00 96.12 93 TYR A CA 1
ATOM 758 C C . TYR A 1 93 ? -4.241 -7.430 21.553 1.00 96.12 93 TYR A C 1
ATOM 760 O O . TYR A 1 93 ? -3.146 -7.383 22.091 1.00 96.12 93 TYR A O 1
ATOM 768 N N . GLU A 1 94 ? -5.043 -8.477 21.694 1.00 96.25 94 GLU A N 1
ATOM 769 C CA . GLU A 1 94 ? -4.782 -9.570 22.637 1.00 96.25 94 GLU A CA 1
ATOM 770 C C . GLU A 1 94 ? -4.475 -10.895 21.930 1.00 96.25 94 GLU A C 1
ATOM 772 O O . GLU A 1 94 ? -4.024 -11.842 22.563 1.00 96.25 94 GLU A O 1
ATOM 777 N N . TYR A 1 95 ? -4.688 -10.994 20.614 1.00 96.31 95 TYR A N 1
ATOM 778 C CA . TYR A 1 95 ? -4.568 -12.257 19.880 1.00 96.31 95 TYR A CA 1
ATOM 779 C C . TYR A 1 95 ? -3.227 -12.363 19.148 1.00 96.31 95 TYR A C 1
ATOM 781 O O . TYR A 1 95 ? -2.877 -11.442 18.399 1.00 96.31 95 TYR A O 1
ATOM 789 N N . PRO A 1 96 ? -2.481 -13.476 19.279 1.00 96.31 96 PRO A N 1
ATOM 790 C CA . PRO A 1 96 ? -1.178 -13.628 18.638 1.00 96.31 96 PRO A CA 1
ATOM 791 C C . PRO A 1 96 ? -1.281 -13.587 17.107 1.00 96.31 96 PRO A C 1
ATOM 793 O O . PRO A 1 96 ? -2.092 -14.278 16.489 1.00 96.31 96 PRO A O 1
ATOM 796 N N . THR A 1 97 ? -0.422 -12.792 16.464 1.00 94.25 97 THR A N 1
ATOM 797 C CA . THR A 1 97 ? -0.305 -12.785 14.997 1.00 94.25 97 THR A CA 1
ATOM 798 C C . THR A 1 97 ? 0.395 -14.044 14.489 1.00 94.25 97 THR A C 1
ATOM 800 O O . THR A 1 97 ? 1.019 -14.771 15.255 1.00 94.25 97 THR A O 1
ATOM 803 N N . LYS A 1 98 ? 0.367 -14.297 13.171 1.00 91.56 98 LYS A N 1
ATOM 804 C CA . LYS A 1 98 ? 1.052 -15.455 12.555 1.00 91.56 98 LYS A CA 1
ATOM 805 C C . LYS A 1 98 ? 2.522 -15.577 12.982 1.00 91.56 98 LYS A C 1
ATOM 807 O O . LYS A 1 98 ? 3.001 -16.684 13.211 1.00 91.56 98 LYS A O 1
ATOM 812 N N . THR A 1 99 ? 3.221 -14.449 13.099 1.00 93.00 99 THR A N 1
ATOM 813 C CA . THR A 1 99 ? 4.620 -14.402 13.540 1.00 93.00 99 THR A CA 1
ATOM 814 C C . THR A 1 99 ? 4.760 -14.836 14.996 1.00 93.00 99 THR A C 1
ATOM 816 O O . THR A 1 99 ? 5.613 -15.663 15.305 1.00 93.00 99 THR A O 1
ATOM 819 N N . THR A 1 100 ? 3.891 -14.336 15.873 1.00 95.94 100 THR A N 1
ATOM 820 C CA . THR A 1 100 ? 3.867 -14.704 17.295 1.00 95.94 100 THR A CA 1
ATOM 821 C C . THR A 1 100 ? 3.462 -16.154 17.494 1.00 95.94 100 THR A C 1
ATOM 823 O O . THR A 1 100 ? 4.093 -16.848 18.274 1.00 95.94 100 THR A O 1
ATOM 826 N N . VAL A 1 101 ? 2.486 -16.659 16.734 1.00 95.00 101 VAL A N 1
ATOM 827 C CA . VAL A 1 101 ? 2.116 -18.082 16.740 1.00 95.00 101 VAL A CA 1
ATOM 828 C C . VAL A 1 101 ? 3.303 -18.956 16.336 1.00 95.00 101 VAL A C 1
ATOM 830 O O . VAL A 1 101 ? 3.549 -19.976 16.972 1.00 95.00 101 VAL A O 1
ATOM 833 N N . LYS A 1 102 ? 4.062 -18.567 15.301 1.00 95.56 102 LYS A N 1
ATOM 834 C CA . LYS A 1 102 ? 5.271 -19.297 14.891 1.00 95.56 102 LYS A CA 1
ATOM 835 C C . LYS A 1 102 ? 6.325 -19.301 16.000 1.00 95.56 102 LYS A C 1
ATOM 837 O O . LYS A 1 102 ? 6.909 -20.342 16.268 1.00 95.56 102 LYS A O 1
ATOM 842 N N . TRP A 1 103 ? 6.549 -18.157 16.643 1.00 95.25 103 TRP A N 1
ATOM 843 C CA . TRP A 1 103 ? 7.470 -18.056 17.773 1.00 95.25 103 TRP A CA 1
ATOM 844 C C . TRP A 1 103 ? 7.018 -18.927 18.955 1.00 95.25 103 TRP A C 1
ATOM 846 O O . TRP A 1 103 ? 7.795 -19.758 19.407 1.00 95.25 103 TRP A O 1
ATOM 856 N N . LEU A 1 104 ? 5.749 -18.835 19.370 1.00 94.25 104 LEU A N 1
ATOM 857 C CA . LEU A 1 104 ? 5.180 -19.639 20.456 1.00 94.25 104 LEU A CA 1
ATOM 858 C C . LEU A 1 104 ? 5.331 -21.140 20.195 1.00 94.25 104 LEU A C 1
ATOM 860 O O . LEU A 1 104 ? 5.784 -21.855 21.074 1.00 94.25 104 LEU A O 1
ATOM 864 N N . LYS A 1 105 ? 5.029 -21.615 18.980 1.00 93.88 105 LYS A N 1
ATOM 865 C CA . LYS A 1 105 ? 5.189 -23.036 18.622 1.00 93.88 105 LYS A CA 1
ATOM 866 C C . LYS A 1 105 ? 6.637 -23.517 18.691 1.00 93.88 105 LYS A C 1
ATOM 868 O O . LYS A 1 105 ? 6.876 -24.664 19.041 1.00 93.88 105 LYS A O 1
ATOM 873 N N . ASN A 1 106 ? 7.584 -22.656 18.329 1.00 93.31 106 ASN A N 1
ATOM 874 C CA . ASN A 1 106 ? 9.002 -23.003 18.338 1.00 93.31 106 ASN A CA 1
ATOM 875 C C . ASN A 1 106 ? 9.597 -22.956 19.749 1.00 93.31 106 ASN A C 1
ATOM 877 O O . ASN A 1 106 ? 10.480 -23.743 20.062 1.00 93.31 106 ASN A O 1
ATOM 881 N N . THR A 1 107 ? 9.154 -22.010 20.575 1.00 92.69 107 THR A N 1
ATOM 882 C CA . THR A 1 107 ? 9.708 -21.779 21.915 1.00 92.69 107 THR A CA 1
ATOM 883 C C . THR A 1 107 ? 8.992 -22.598 22.989 1.00 92.69 107 THR A C 1
ATOM 885 O O . THR A 1 107 ? 9.636 -23.084 23.909 1.00 92.69 107 THR A O 1
ATOM 888 N N . PHE A 1 108 ? 7.681 -22.793 22.851 1.00 91.75 108 PHE A N 1
ATOM 889 C CA . PHE A 1 108 ? 6.822 -23.500 23.801 1.00 91.75 108 PHE A CA 1
ATOM 890 C C . PHE A 1 108 ? 5.962 -24.541 23.059 1.00 91.75 108 PHE A C 1
ATOM 892 O O . PHE A 1 108 ? 4.749 -24.365 22.911 1.00 91.75 108 PHE A O 1
ATOM 899 N N . PRO A 1 109 ? 6.568 -25.632 22.552 1.00 90.12 109 PRO A N 1
ATOM 900 C CA . PRO A 1 109 ? 5.884 -26.603 21.690 1.00 90.12 109 PRO A CA 1
ATOM 901 C C . PRO A 1 109 ? 4.724 -27.338 22.378 1.00 90.12 109 PRO A C 1
ATOM 903 O O . PRO A 1 109 ? 3.853 -27.874 21.698 1.00 90.12 109 PRO A O 1
ATOM 906 N N . TYR A 1 110 ? 4.698 -27.341 23.713 1.00 89.81 110 TYR A N 1
ATOM 907 C CA . TYR A 1 110 ? 3.653 -27.954 24.533 1.00 89.81 110 TYR A CA 1
ATOM 908 C C . TYR A 1 110 ? 2.397 -27.081 24.700 1.00 89.81 110 TYR A C 1
ATOM 910 O O . TYR A 1 110 ? 1.374 -27.574 25.169 1.00 89.81 110 TYR A O 1
ATOM 918 N N . VAL A 1 111 ? 2.442 -25.793 24.335 1.00 90.69 111 VAL A N 1
ATOM 919 C CA . VAL A 1 111 ? 1.327 -24.867 24.581 1.00 90.69 111 VAL A CA 1
ATOM 920 C C . VAL A 1 111 ? 0.283 -24.957 23.476 1.00 90.69 111 VAL A C 1
ATOM 922 O O . VAL A 1 111 ? 0.583 -24.827 22.283 1.00 90.69 111 VAL A O 1
ATOM 925 N N . LYS A 1 112 ? -0.987 -25.091 23.869 1.00 93.50 112 LYS A N 1
ATOM 926 C CA . LYS A 1 112 ? -2.100 -25.000 22.929 1.00 93.50 112 LYS A CA 1
ATOM 927 C C . LYS A 1 112 ? -2.350 -23.532 22.577 1.00 93.50 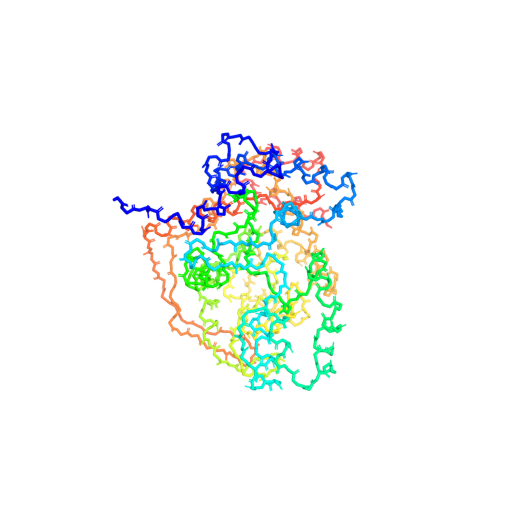112 LYS A C 1
ATOM 929 O O . LYS A 1 112 ? -2.710 -22.720 23.428 1.00 93.50 112 LYS A O 1
ATOM 934 N N . ILE A 1 113 ? -2.198 -23.207 21.293 1.00 91.38 113 ILE A N 1
ATOM 935 C CA . ILE A 1 113 ? -2.434 -21.862 20.753 1.00 91.38 113 ILE A CA 1
ATOM 936 C C . ILE A 1 113 ? -3.923 -21.680 20.454 1.00 91.38 113 ILE A C 1
ATOM 938 O O . ILE A 1 113 ? -4.381 -21.936 19.340 1.00 91.38 113 ILE A O 1
ATOM 942 N N . ASP A 1 114 ? -4.665 -21.254 21.468 1.00 88.62 114 ASP A N 1
ATOM 943 C CA . ASP A 1 114 ? -6.098 -20.980 21.410 1.00 88.62 114 ASP A CA 1
ATOM 944 C C . ASP A 1 114 ? -6.410 -19.769 22.303 1.00 88.62 114 ASP A C 1
ATOM 946 O O . ASP A 1 114 ? -5.810 -19.620 23.364 1.00 88.62 114 ASP A O 1
ATOM 950 N N . GLY A 1 115 ? -7.311 -18.889 21.866 1.00 91.12 115 GLY A N 1
ATOM 951 C CA . GLY A 1 115 ? -7.656 -17.671 22.609 1.00 91.12 115 GLY A CA 1
ATOM 952 C C . GLY A 1 115 ? -6.628 -16.529 22.534 1.00 91.12 115 GLY A C 1
ATOM 953 O O . GLY A 1 115 ? -5.996 -16.287 21.498 1.00 91.12 115 GLY A O 1
ATOM 954 N N . THR A 1 116 ? -6.551 -15.752 23.616 1.00 95.50 116 THR A N 1
ATOM 955 C CA . THR A 1 116 ? -5.670 -14.584 23.749 1.00 95.50 116 THR A CA 1
ATOM 956 C C . THR A 1 116 ? -4.256 -14.987 24.160 1.00 95.50 116 THR A C 1
ATOM 958 O O . THR A 1 116 ? -4.002 -16.096 24.624 1.00 95.50 116 THR A O 1
ATOM 961 N N . ILE A 1 117 ? -3.306 -14.062 24.034 1.00 95.56 117 ILE A N 1
ATOM 962 C CA . ILE A 1 117 ? -1.946 -14.260 24.532 1.00 95.56 117 ILE A CA 1
ATOM 963 C C . ILE A 1 117 ? -1.918 -14.496 26.047 1.00 95.56 117 ILE A C 1
ATOM 965 O O . ILE A 1 117 ? -1.044 -15.211 26.521 1.00 95.56 117 ILE A O 1
ATOM 969 N N . PHE A 1 118 ? -2.882 -13.946 26.789 1.00 94.88 118 PHE A N 1
ATOM 970 C CA . PHE A 1 118 ? -2.982 -14.118 28.236 1.00 94.88 118 PHE A CA 1
ATOM 971 C C . PHE A 1 118 ? -3.435 -15.536 28.589 1.00 94.88 118 PHE A C 1
ATOM 973 O O . PHE A 1 118 ? -2.821 -16.162 29.447 1.00 94.88 118 PHE A O 1
ATOM 980 N N . ASP A 1 119 ? -4.415 -16.081 27.860 1.00 94.12 119 ASP A N 1
ATOM 981 C CA . ASP A 1 119 ? -4.864 -17.476 28.013 1.00 94.12 119 ASP A CA 1
ATOM 982 C C . ASP A 1 119 ? -3.730 -18.466 27.701 1.00 94.12 119 ASP A C 1
ATOM 984 O O . ASP A 1 119 ? -3.518 -19.457 28.400 1.00 94.12 119 ASP A O 1
ATOM 988 N N . ILE A 1 120 ? -2.961 -18.169 26.652 1.00 94.00 120 ILE A N 1
ATOM 989 C CA . ILE A 1 120 ? -1.786 -18.945 26.243 1.00 94.00 120 ILE A CA 1
ATOM 990 C C . ILE A 1 120 ? -0.694 -18.867 27.315 1.00 94.00 120 ILE A C 1
ATOM 992 O O . ILE A 1 120 ? -0.087 -19.882 27.648 1.00 94.00 120 ILE A O 1
ATOM 996 N N . TYR A 1 121 ? -0.451 -17.680 27.876 1.00 92.69 121 TYR A N 1
ATOM 997 C CA . TYR A 1 121 ? 0.591 -17.469 28.877 1.00 92.69 121 TYR A CA 1
ATOM 998 C C . TYR A 1 121 ? 0.353 -18.274 30.160 1.00 92.69 121 TYR A C 1
ATOM 1000 O O . TYR A 1 121 ? 1.316 -18.750 30.756 1.00 92.69 121 TYR A O 1
ATOM 1008 N N . GLN A 1 122 ? -0.905 -18.504 30.555 1.00 91.88 122 GLN A N 1
ATOM 1009 C CA . GLN A 1 122 ? -1.216 -19.318 31.741 1.00 91.88 122 GLN A CA 1
ATOM 1010 C C . GLN A 1 122 ? -0.762 -20.780 31.623 1.00 91.88 122 GLN A C 1
ATOM 1012 O O . GLN A 1 122 ? -0.571 -21.440 32.640 1.00 91.88 122 GLN A O 1
ATOM 1017 N N . GLN A 1 123 ? -0.564 -21.287 30.402 1.00 91.50 123 GLN A N 1
ATOM 1018 C CA . GLN A 1 123 ? -0.074 -22.648 30.156 1.00 91.50 123 GLN A CA 1
ATOM 1019 C C . GLN A 1 123 ? 1.459 -22.755 30.228 1.00 91.50 123 GLN A C 1
ATOM 1021 O O . GLN A 1 123 ? 1.993 -23.861 30.198 1.00 91.50 123 GLN A O 1
ATOM 1026 N N . ILE A 1 124 ? 2.179 -21.630 30.274 1.00 88.81 124 ILE A N 1
ATOM 1027 C CA . ILE A 1 124 ? 3.644 -21.607 30.266 1.00 88.81 124 ILE A CA 1
ATOM 1028 C C . ILE A 1 124 ? 4.152 -21.755 31.702 1.00 88.81 124 ILE A C 1
ATOM 1030 O O . ILE A 1 124 ? 3.950 -20.876 32.544 1.00 88.81 124 ILE A O 1
ATOM 1034 N N . THR A 1 125 ? 4.830 -22.868 31.976 1.00 81.00 125 THR A N 1
ATOM 1035 C CA . THR A 1 125 ? 5.404 -23.177 33.295 1.00 81.00 125 THR A CA 1
ATOM 1036 C C . THR A 1 125 ? 6.719 -22.437 33.538 1.00 81.00 125 THR A C 1
ATOM 1038 O O . THR A 1 125 ? 6.944 -21.935 34.638 1.00 81.00 125 THR A O 1
ATOM 1041 N N . ASP A 1 126 ? 7.543 -22.281 32.496 1.00 73.00 126 ASP A N 1
ATOM 1042 C CA . ASP A 1 126 ? 8.850 -21.612 32.555 1.00 73.00 126 ASP A CA 1
ATOM 1043 C C . ASP A 1 126 ? 8.685 -20.108 32.305 1.00 73.00 126 ASP A C 1
ATOM 1045 O O . ASP A 1 126 ? 8.868 -19.589 31.197 1.00 73.00 126 ASP A O 1
ATOM 1049 N N . LYS A 1 127 ? 8.216 -19.401 33.335 1.00 67.88 127 LYS A N 1
ATOM 1050 C CA . LYS A 1 127 ? 7.779 -18.010 33.202 1.00 67.88 127 LYS A CA 1
ATOM 1051 C C . LYS A 1 127 ? 8.936 -17.036 32.941 1.00 67.88 127 LYS A C 1
ATOM 1053 O O . LYS A 1 127 ? 9.985 -17.061 33.575 1.00 67.88 127 LYS A O 1
ATOM 1058 N N . ASN A 1 128 ? 8.606 -16.064 32.095 1.00 65.88 128 ASN A N 1
ATOM 1059 C CA . ASN A 1 128 ? 9.112 -14.693 32.031 1.00 65.88 128 ASN A CA 1
ATOM 1060 C C . ASN A 1 128 ? 10.286 -14.318 31.126 1.00 65.88 128 ASN A C 1
ATOM 1062 O O . ASN A 1 128 ? 10.087 -13.375 30.364 1.00 65.88 128 ASN A O 1
ATOM 1066 N N . GLU A 1 129 ? 11.474 -14.928 31.149 1.00 82.38 129 GLU A N 1
ATOM 1067 C CA . GLU A 1 129 ? 12.611 -14.258 30.476 1.00 82.38 129 GLU A CA 1
ATOM 1068 C C . GLU A 1 129 ? 12.463 -14.224 28.944 1.00 82.38 129 GLU A C 1
ATOM 1070 O O . GLU A 1 129 ? 12.515 -13.160 28.321 1.00 82.38 129 GLU A O 1
ATOM 1075 N N . LEU A 1 130 ? 12.174 -15.373 28.326 1.00 87.62 130 LEU A N 1
ATOM 1076 C CA . LEU A 1 130 ? 11.967 -15.466 26.876 1.00 87.62 130 LEU A CA 1
ATOM 1077 C C . LEU A 1 130 ? 10.751 -14.657 26.416 1.00 87.62 130 LEU A C 1
ATOM 1079 O O . LEU A 1 130 ? 10.788 -14.025 25.358 1.00 87.62 130 LEU A O 1
ATOM 1083 N N . PHE A 1 131 ? 9.686 -14.651 27.220 1.00 88.94 131 PHE A N 1
ATOM 1084 C CA . PHE A 1 131 ? 8.471 -13.902 26.923 1.00 88.94 131 PHE A CA 1
ATOM 1085 C C . PHE A 1 131 ? 8.711 -12.392 27.012 1.00 88.94 131 PHE A C 1
ATOM 1087 O O . PHE A 1 131 ? 8.385 -11.661 26.077 1.00 88.94 131 PHE A O 1
ATOM 1094 N N . THR A 1 132 ? 9.367 -11.939 28.082 1.00 90.19 132 THR A N 1
ATOM 1095 C CA . THR A 1 132 ? 9.733 -10.535 28.298 1.00 90.19 132 THR A CA 1
ATOM 1096 C C . THR A 1 132 ? 10.681 -10.056 27.212 1.00 90.19 132 THR A C 1
ATOM 1098 O O . THR A 1 132 ? 10.467 -8.989 26.645 1.00 90.19 132 THR A O 1
ATOM 1101 N N . LYS A 1 133 ? 11.671 -10.868 26.825 1.00 91.56 133 LYS A N 1
ATOM 1102 C CA . LYS A 1 133 ? 12.568 -10.566 25.704 1.00 91.56 133 LYS A CA 1
ATOM 1103 C C . LYS A 1 133 ? 11.812 -10.465 24.383 1.00 91.56 133 LYS A C 1
ATOM 1105 O O . LYS A 1 133 ? 12.072 -9.560 23.590 1.00 91.56 133 LYS A O 1
ATOM 1110 N N . TYR A 1 134 ? 10.867 -11.373 24.133 1.00 93.12 134 TYR A N 1
ATOM 1111 C CA . TYR A 1 134 ? 10.099 -11.353 22.896 1.00 93.12 134 TYR A CA 1
ATOM 1112 C C . TYR A 1 134 ? 9.153 -10.164 22.831 1.00 93.12 134 TYR A C 1
ATOM 1114 O O . TYR A 1 134 ? 9.118 -9.507 21.798 1.00 93.12 134 TYR A O 1
ATOM 1122 N N . PHE A 1 135 ? 8.394 -9.851 23.884 1.00 92.44 135 PHE A N 1
ATOM 1123 C CA . PHE A 1 135 ? 7.423 -8.751 23.876 1.00 92.44 135 PHE A CA 1
ATOM 1124 C C . PHE A 1 135 ? 8.029 -7.385 24.214 1.00 92.44 135 PHE A C 1
ATOM 1126 O O . PHE A 1 135 ? 7.478 -6.375 23.781 1.00 92.44 135 PHE A O 1
ATOM 1133 N N . GLY A 1 136 ? 9.187 -7.353 24.872 1.00 93.00 136 GLY A N 1
ATOM 1134 C CA . GLY A 1 136 ? 9.823 -6.150 25.417 1.00 93.00 136 GLY A CA 1
ATOM 1135 C C . GLY A 1 136 ? 9.236 -5.701 26.759 1.00 93.00 136 GLY A C 1
ATOM 1136 O O . GLY A 1 136 ? 9.546 -4.608 27.216 1.00 93.00 136 GLY A O 1
ATOM 1137 N N . MET A 1 137 ? 8.353 -6.503 27.359 1.00 93.06 137 MET A N 1
ATOM 1138 C CA . MET A 1 137 ? 7.672 -6.230 28.627 1.00 93.06 137 MET A CA 1
ATOM 1139 C C . MET A 1 137 ? 7.116 -7.530 29.217 1.00 93.06 137 MET A C 1
ATOM 1141 O O . MET A 1 137 ? 6.896 -8.493 28.476 1.00 93.06 137 MET A O 1
ATOM 1145 N N . ASN A 1 138 ? 6.892 -7.551 30.532 1.00 92.62 138 ASN A N 1
ATOM 1146 C CA . ASN A 1 138 ? 6.246 -8.675 31.211 1.00 92.62 138 ASN A CA 1
ATOM 1147 C C . ASN A 1 138 ? 4.749 -8.763 30.860 1.00 92.62 138 ASN A C 1
ATOM 1149 O O . ASN A 1 138 ? 4.185 -7.868 30.219 1.00 92.62 138 ASN A O 1
ATOM 1153 N N . ILE A 1 139 ? 4.111 -9.865 31.257 1.00 92.38 139 ILE A N 1
ATOM 1154 C CA . ILE A 1 139 ? 2.715 -10.136 30.904 1.00 92.38 139 ILE A CA 1
ATOM 1155 C C . ILE A 1 139 ? 1.755 -9.120 31.534 1.00 92.38 139 ILE A C 1
ATOM 1157 O O . ILE A 1 139 ? 0.817 -8.692 30.867 1.00 92.38 139 ILE A O 1
ATOM 1161 N N . GLU A 1 140 ? 2.015 -8.677 32.767 1.00 92.56 140 GLU A N 1
ATOM 1162 C CA . GLU A 1 140 ? 1.146 -7.746 33.488 1.00 92.56 140 GLU A CA 1
ATOM 1163 C C . GLU A 1 140 ? 1.140 -6.378 32.801 1.00 92.56 140 GLU A C 1
ATOM 1165 O O . GLU A 1 140 ? 0.084 -5.787 32.561 1.00 92.56 140 GLU A O 1
ATOM 1170 N N . LYS A 1 141 ? 2.322 -5.886 32.406 1.00 94.50 141 LYS A N 1
ATOM 1171 C CA . LYS A 1 141 ? 2.435 -4.636 31.655 1.00 94.50 141 LYS A CA 1
ATOM 1172 C C . LYS A 1 141 ? 1.849 -4.776 30.256 1.00 94.50 141 LYS A C 1
ATOM 1174 O O . LYS A 1 141 ? 1.190 -3.845 29.796 1.00 94.50 141 LYS A O 1
ATOM 1179 N N . LEU A 1 142 ? 2.049 -5.924 29.600 1.00 95.31 142 LEU A N 1
ATOM 1180 C CA . LEU A 1 142 ? 1.451 -6.214 28.295 1.00 95.31 142 LEU A CA 1
ATOM 1181 C C . LEU A 1 142 ? -0.080 -6.162 28.360 1.00 95.31 142 LEU A C 1
ATOM 1183 O O . LEU A 1 142 ? -0.716 -5.582 27.483 1.00 95.31 142 LEU A O 1
ATOM 1187 N N . GLU A 1 143 ? -0.670 -6.730 29.408 1.00 95.19 143 GLU A N 1
ATOM 1188 C CA . GLU A 1 143 ? -2.113 -6.717 29.626 1.00 95.19 143 GLU A CA 1
ATOM 1189 C C . GLU A 1 143 ? -2.652 -5.300 29.818 1.00 95.19 143 GLU A C 1
ATOM 1191 O O . GLU A 1 143 ? -3.630 -4.924 29.167 1.00 95.19 143 GLU A O 1
ATOM 1196 N N . GLN A 1 144 ? -1.972 -4.485 30.630 1.00 95.31 144 GLN A N 1
ATOM 1197 C CA . GLN A 1 144 ? -2.331 -3.079 30.828 1.00 95.31 144 GLN A CA 1
ATOM 1198 C C . GLN A 1 144 ? -2.310 -2.291 29.513 1.00 95.31 144 GLN A C 1
ATOM 1200 O O . GLN A 1 144 ? -3.307 -1.656 29.170 1.00 95.31 144 GLN A O 1
ATOM 1205 N N . VAL A 1 145 ? -1.220 -2.367 28.736 1.00 95.44 145 VAL A N 1
ATOM 1206 C CA . VAL A 1 145 ? -1.126 -1.607 27.474 1.00 95.44 145 VAL A CA 1
ATOM 1207 C C . VAL A 1 145 ? -2.141 -2.085 26.435 1.00 95.44 145 VAL A C 1
ATOM 1209 O O . VAL A 1 145 ? -2.620 -1.288 25.632 1.00 95.44 145 VAL A O 1
ATOM 1212 N N . CYS A 1 146 ? -2.513 -3.370 26.437 1.00 94.69 146 CYS A N 1
ATOM 1213 C CA . CYS A 1 146 ? -3.546 -3.878 25.534 1.00 94.69 146 CYS A CA 1
ATOM 1214 C C . CYS A 1 146 ? -4.935 -3.360 25.922 1.00 94.69 146 CYS A C 1
ATOM 1216 O O . CYS A 1 146 ? -5.650 -2.851 25.059 1.00 94.69 146 CYS A O 1
ATOM 1218 N N . LYS A 1 147 ? -5.301 -3.451 27.208 1.00 91.25 147 LYS A N 1
ATOM 1219 C CA . LYS A 1 147 ? -6.617 -3.032 27.721 1.00 91.25 147 LYS A CA 1
ATOM 1220 C C . LYS A 1 147 ? -6.830 -1.518 27.670 1.00 91.25 147 LYS A C 1
ATOM 1222 O O . LYS A 1 147 ? -7.962 -1.074 27.488 1.00 91.25 147 LYS A O 1
ATOM 1227 N N . ASN A 1 148 ? -5.753 -0.741 27.756 1.00 89.88 148 ASN A N 1
ATOM 1228 C CA . ASN A 1 148 ? -5.789 0.716 27.622 1.00 89.88 148 ASN A CA 1
ATOM 1229 C C . ASN A 1 148 ? -5.717 1.202 26.162 1.00 89.88 148 ASN A C 1
ATOM 1231 O O . ASN A 1 148 ? -5.716 2.403 25.925 1.00 89.88 148 ASN A O 1
ATOM 1235 N N . ASP A 1 149 ? -5.684 0.295 25.175 1.00 89.75 149 ASP A N 1
ATOM 1236 C CA . ASP A 1 149 ? -5.512 0.622 23.747 1.00 89.75 149 ASP A CA 1
ATOM 1237 C C . ASP A 1 149 ? -4.191 1.348 23.407 1.00 89.75 149 ASP A C 1
ATOM 1239 O O . ASP A 1 149 ? -4.091 2.048 22.402 1.00 89.75 149 ASP A O 1
ATOM 1243 N N . GLU A 1 150 ? -3.155 1.151 24.223 1.00 90.38 150 GLU A N 1
ATOM 1244 C CA . GLU A 1 150 ? -1.820 1.754 24.074 1.00 90.38 150 GLU A CA 1
ATOM 1245 C C . GLU A 1 150 ? -0.843 0.843 23.306 1.00 90.38 150 GLU A C 1
ATOM 1247 O O . GLU A 1 150 ? 0.274 1.235 22.957 1.00 90.38 150 GLU A O 1
ATOM 1252 N N . TYR A 1 151 ? -1.237 -0.403 23.028 1.00 91.25 151 TYR A N 1
ATOM 1253 C CA . TYR A 1 151 ? -0.392 -1.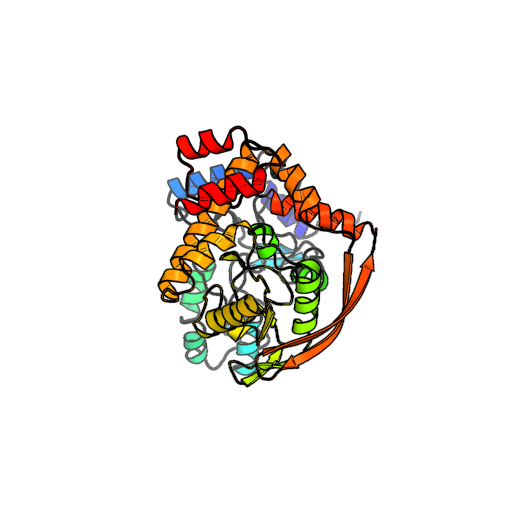354 22.317 1.00 91.25 151 TYR A CA 1
ATOM 1254 C C . TYR A 1 151 ? -0.237 -0.994 20.829 1.00 91.25 151 TYR A C 1
ATOM 1256 O O . TYR A 1 151 ? -1.174 -1.096 20.037 1.00 91.25 151 TYR A O 1
ATOM 1264 N N . SER A 1 152 ? 0.991 -0.664 20.420 1.00 82.94 152 SER A N 1
ATOM 1265 C CA . SER A 1 152 ? 1.354 -0.284 19.041 1.00 82.94 152 SER A CA 1
ATOM 1266 C C . SER A 1 152 ? 2.186 -1.341 18.293 1.00 82.94 152 SER A C 1
ATOM 1268 O O . SER A 1 152 ? 2.658 -1.118 17.174 1.00 82.94 152 SER A O 1
ATOM 1270 N N . GLY A 1 153 ? 2.392 -2.514 18.898 1.00 86.06 153 GLY A N 1
ATOM 1271 C CA . GLY A 1 153 ? 3.225 -3.576 18.338 1.00 86.06 153 GLY A CA 1
ATOM 1272 C C . GLY A 1 153 ? 2.569 -4.367 17.197 1.00 86.06 153 GLY A C 1
ATOM 1273 O O . GLY A 1 153 ? 1.365 -4.331 16.971 1.00 86.06 153 GLY A O 1
ATOM 1274 N N . LYS A 1 154 ? 3.383 -5.159 16.484 1.00 90.94 154 LYS A N 1
ATOM 1275 C CA . LYS A 1 154 ? 2.939 -6.052 15.386 1.00 90.94 154 LYS A CA 1
ATOM 1276 C C . LYS A 1 154 ? 2.774 -7.522 15.811 1.00 90.94 154 LYS A C 1
ATOM 1278 O O . LYS A 1 154 ? 2.509 -8.389 14.974 1.00 90.94 154 LYS A O 1
ATOM 1283 N N . LYS A 1 155 ? 3.006 -7.831 17.092 1.00 95.75 155 LYS A N 1
ATOM 1284 C CA . LYS A 1 155 ? 3.005 -9.211 17.619 1.00 95.75 155 LYS A CA 1
ATOM 1285 C C . LYS A 1 155 ? 1.600 -9.664 18.011 1.00 95.75 155 LYS A C 1
ATOM 1287 O O . LYS A 1 155 ? 1.305 -10.855 17.939 1.00 95.75 155 LYS A O 1
ATOM 1292 N N . LEU A 1 156 ? 0.722 -8.732 18.358 1.00 96.50 156 LEU A N 1
ATOM 1293 C CA . LEU A 1 156 ? -0.675 -9.011 18.666 1.00 96.50 156 LEU A CA 1
ATOM 1294 C C . LEU A 1 156 ? -1.597 -8.353 17.641 1.00 96.50 156 LEU A C 1
ATOM 1296 O O . LEU A 1 156 ? -1.188 -7.499 16.853 1.00 96.50 156 LEU A O 1
ATOM 1300 N N . SER A 1 157 ? -2.842 -8.801 17.623 1.00 94.44 157 SER A N 1
ATOM 1301 C CA . SER A 1 157 ? -3.911 -8.321 16.756 1.00 94.44 157 SER A CA 1
ATOM 1302 C C . SER A 1 157 ? -5.221 -8.268 17.531 1.00 94.44 157 SER A C 1
ATOM 1304 O O . SER A 1 157 ? -5.378 -9.018 18.498 1.00 94.44 157 SER A O 1
ATOM 1306 N N . PRO A 1 158 ? -6.169 -7.408 17.128 1.00 95.12 158 PRO A N 1
ATOM 1307 C CA . PRO A 1 158 ? -7.482 -7.411 17.729 1.00 95.12 158 PRO A CA 1
ATOM 1308 C C . PRO A 1 158 ? -8.291 -8.622 17.274 1.00 95.12 158 PRO A C 1
ATOM 1310 O O . PRO A 1 158 ? -8.124 -9.120 16.156 1.00 95.12 158 PRO A O 1
ATOM 1313 N N . GLY A 1 159 ? -9.217 -9.066 18.121 1.00 94.69 159 GLY A N 1
ATOM 1314 C CA . GLY A 1 159 ? -10.127 -10.163 17.791 1.00 94.69 159 GLY A CA 1
ATOM 1315 C C . GLY A 1 159 ? -11.097 -9.801 16.670 1.00 94.69 159 GLY A C 1
ATOM 1316 O O . GLY A 1 159 ? -11.624 -10.682 15.992 1.00 94.69 159 GLY A O 1
ATOM 1317 N N . VAL A 1 160 ? -11.292 -8.507 16.419 1.00 95.00 160 VAL A N 1
ATOM 1318 C CA . VAL A 1 160 ? -12.084 -7.974 15.314 1.00 95.00 160 VAL A CA 1
ATOM 1319 C C . VAL A 1 160 ? -11.436 -6.705 14.757 1.00 95.00 160 VAL A C 1
ATOM 1321 O O . VAL A 1 160 ? -10.870 -5.895 15.486 1.00 95.00 160 VAL A O 1
ATOM 1324 N N . MET A 1 161 ? -11.490 -6.527 13.438 1.00 92.06 161 MET A N 1
ATOM 1325 C CA . MET A 1 161 ? -10.952 -5.327 12.795 1.00 92.06 161 MET A CA 1
ATOM 1326 C C . MET A 1 161 ? -11.866 -4.128 13.022 1.00 92.06 161 MET A C 1
ATOM 1328 O O . MET A 1 161 ? -13.083 -4.254 12.884 1.00 92.06 161 MET A O 1
ATOM 1332 N N . GLY A 1 162 ? -11.274 -2.959 13.257 1.00 92.12 162 GLY A N 1
ATOM 1333 C CA . GLY A 1 162 ? -11.996 -1.695 13.171 1.00 92.12 162 GLY A CA 1
ATOM 1334 C C . GLY A 1 162 ? -12.530 -1.467 11.755 1.00 92.12 162 GLY A C 1
ATOM 1335 O O . GLY A 1 162 ? -11.832 -1.722 10.773 1.00 92.12 162 GLY A O 1
ATOM 1336 N N . ASN A 1 163 ? -13.777 -1.019 11.665 1.00 91.44 163 ASN A N 1
ATOM 1337 C CA . ASN A 1 163 ? -14.421 -0.568 10.438 1.00 91.44 163 ASN A CA 1
ATOM 1338 C C . ASN A 1 163 ? -15.420 0.595 10.672 1.00 91.44 163 ASN A C 1
ATOM 1340 O O . ASN A 1 163 ? -16.570 0.504 10.227 1.00 91.44 163 ASN A O 1
ATOM 1344 N N . PRO A 1 164 ? -15.046 1.658 11.410 1.00 91.38 164 PRO A N 1
ATOM 1345 C CA . PRO A 1 164 ? -15.841 2.878 11.467 1.00 91.38 164 PRO A CA 1
ATOM 1346 C C . PRO A 1 164 ? -15.640 3.710 10.182 1.00 91.38 164 PRO A C 1
ATOM 1348 O O . PRO A 1 164 ? -14.572 3.633 9.574 1.00 91.38 164 PRO A O 1
ATOM 1351 N N . PRO A 1 165 ? -16.622 4.525 9.764 1.00 91.62 165 PRO A N 1
ATOM 1352 C CA . PRO A 1 165 ? -17.969 4.670 10.330 1.00 91.62 165 PRO A CA 1
ATOM 1353 C C . PRO A 1 165 ? -18.972 3.635 9.776 1.00 91.62 165 PRO A C 1
ATOM 1355 O O . PRO A 1 165 ? -20.153 3.637 10.130 1.00 91.62 165 PRO A O 1
ATOM 1358 N N . ASP A 1 166 ? -18.511 2.729 8.910 1.00 89.75 166 ASP A N 1
ATOM 1359 C CA . ASP A 1 166 ? -19.346 1.783 8.171 1.00 89.75 166 ASP A CA 1
ATOM 1360 C C . ASP A 1 166 ? -20.178 0.845 9.052 1.00 89.75 166 ASP A C 1
ATOM 1362 O O . ASP A 1 166 ? -21.240 0.359 8.648 1.00 89.75 166 ASP A O 1
ATOM 1366 N N . ARG A 1 167 ? -19.672 0.510 10.237 1.00 93.56 167 ARG A N 1
ATOM 1367 C CA . ARG A 1 167 ? -20.313 -0.398 11.190 1.00 93.56 167 ARG A CA 1
ATOM 1368 C C . ARG A 1 167 ? -20.727 0.379 12.426 1.00 93.56 167 ARG A C 1
ATOM 1370 O O . ARG A 1 167 ? -19.994 1.246 12.884 1.00 93.56 167 ARG A O 1
ATOM 1377 N N . LEU A 1 168 ? -21.919 0.078 12.934 1.00 94.75 168 LEU A N 1
ATOM 1378 C CA . LEU A 1 168 ? -22.537 0.837 14.022 1.00 94.75 168 LEU A CA 1
ATOM 1379 C C . LEU A 1 168 ? -21.708 0.790 15.311 1.00 94.75 168 LEU A C 1
ATOM 1381 O O . LEU A 1 168 ? -21.518 1.815 15.950 1.00 94.75 168 LEU A O 1
ATOM 1385 N N . ASP A 1 169 ? -21.165 -0.379 15.643 1.00 95.88 169 ASP A N 1
ATOM 1386 C CA . ASP A 1 169 ? -20.233 -0.597 16.753 1.00 95.88 169 ASP A CA 1
ATOM 1387 C C . ASP A 1 169 ? -18.788 -0.178 16.433 1.00 95.88 169 ASP A C 1
ATOM 1389 O O . ASP A 1 169 ? -17.936 -0.196 17.317 1.00 95.88 169 ASP A O 1
ATOM 1393 N N . GLY A 1 170 ? -18.508 0.175 15.175 1.00 95.00 170 GLY A N 1
ATOM 1394 C CA . GLY A 1 170 ? -17.176 0.477 14.664 1.00 95.00 170 GLY A CA 1
ATOM 1395 C C . GLY A 1 170 ? -16.327 -0.751 14.325 1.00 95.00 170 GLY A C 1
ATOM 1396 O O . GLY A 1 170 ? -15.144 -0.581 14.040 1.00 95.00 170 GLY A O 1
ATOM 1397 N N . PHE A 1 171 ? -16.883 -1.971 14.301 1.00 96.19 171 PHE A N 1
ATOM 1398 C CA . PHE A 1 171 ? -16.118 -3.202 14.064 1.00 96.19 171 PHE A CA 1
ATOM 1399 C C . PHE A 1 171 ? -16.695 -4.076 12.949 1.00 96.19 171 PHE A C 1
ATOM 1401 O O . PHE A 1 171 ? -17.897 -4.139 12.691 1.00 96.19 171 PHE A O 1
ATOM 1408 N N . HIS A 1 172 ? -15.808 -4.773 12.242 1.00 92.44 172 HIS A N 1
ATOM 1409 C CA . HIS A 1 172 ? -16.191 -5.690 11.177 1.00 92.44 172 HIS A CA 1
ATOM 1410 C C . HIS A 1 172 ? -17.092 -6.819 11.707 1.00 92.44 172 HIS A C 1
ATOM 1412 O O . HIS A 1 172 ? -16.812 -7.386 12.749 1.00 92.44 172 HIS A O 1
ATOM 1418 N N . CYS A 1 173 ? -18.117 -7.237 10.955 1.00 90.12 173 CYS A N 1
ATOM 1419 C CA . CYS A 1 173 ? -19.076 -8.260 11.414 1.00 90.12 173 CYS A CA 1
ATOM 1420 C C . CYS A 1 173 ? -18.459 -9.649 11.666 1.00 90.12 173 CYS A C 1
ATOM 1422 O O . CYS A 1 173 ? -19.106 -10.523 12.243 1.00 90.12 173 CYS A O 1
ATOM 1424 N N . TYR A 1 174 ? -17.248 -9.888 11.160 1.00 90.56 174 TYR A N 1
ATOM 1425 C CA . TYR A 1 174 ? -16.533 -11.152 11.307 1.00 90.56 174 TYR A CA 1
ATOM 1426 C C . TYR A 1 174 ? -15.299 -10.947 12.181 1.00 90.56 174 TYR A C 1
ATOM 1428 O O . TYR A 1 174 ? -14.363 -10.252 11.776 1.00 90.56 174 TYR A O 1
ATOM 1436 N N . SER A 1 175 ? -15.286 -11.619 13.328 1.00 92.25 175 SER A N 1
ATOM 1437 C CA . SER A 1 175 ? -14.107 -11.777 14.179 1.00 92.25 175 SER A CA 1
ATOM 1438 C C . SER A 1 175 ? -13.061 -12.704 13.551 1.00 92.25 175 SER A C 1
ATOM 1440 O O . SER A 1 175 ? -13.306 -13.384 12.546 1.00 92.25 175 SER A O 1
ATOM 1442 N N . ILE A 1 176 ? -11.899 -12.785 14.193 1.00 89.75 176 ILE A N 1
ATOM 1443 C CA . ILE A 1 176 ? -10.765 -13.629 13.817 1.00 89.75 176 ILE A CA 1
ATOM 1444 C C . ILE A 1 176 ? -11.147 -15.109 13.604 1.00 89.75 176 ILE A C 1
ATOM 1446 O O . ILE A 1 176 ? -10.572 -15.722 12.707 1.00 89.75 176 ILE A O 1
ATOM 1450 N N . CYS A 1 177 ? -12.177 -15.633 14.303 1.00 88.88 177 CYS A N 1
ATOM 1451 C CA . CYS A 1 177 ? -12.693 -17.011 14.144 1.00 88.88 177 CYS A CA 1
ATOM 1452 C C . CYS A 1 177 ? -13.074 -17.345 12.690 1.00 88.88 177 CYS A C 1
ATOM 1454 O O . CYS A 1 177 ? -12.826 -18.445 12.211 1.00 88.88 177 CYS A O 1
ATOM 1456 N N . CYS A 1 178 ? -13.702 -16.402 11.980 1.00 88.75 178 CYS A N 1
ATOM 1457 C CA . CYS A 1 178 ? -14.366 -16.665 10.699 1.00 88.75 178 CYS A CA 1
ATOM 1458 C C . CYS A 1 178 ? -13.920 -15.730 9.579 1.00 88.75 178 CYS A C 1
ATOM 1460 O O . CYS A 1 178 ? -14.166 -16.024 8.409 1.00 88.75 178 CYS A O 1
ATOM 1462 N N . ARG A 1 179 ? -13.263 -14.606 9.902 1.00 85.56 179 ARG A N 1
ATOM 1463 C CA . ARG A 1 179 ? -12.943 -13.557 8.927 1.00 85.56 179 ARG A CA 1
ATOM 1464 C C . ARG A 1 179 ? -12.179 -14.096 7.724 1.00 85.56 179 ARG A C 1
ATOM 1466 O O . ARG A 1 179 ? -12.576 -13.808 6.605 1.00 85.56 179 ARG A O 1
ATOM 1473 N N . LYS A 1 180 ? -11.143 -14.916 7.934 1.00 80.19 180 LYS A N 1
ATOM 1474 C CA . LYS A 1 180 ? -10.326 -15.454 6.831 1.00 80.19 180 LYS A CA 1
ATOM 1475 C C . LYS A 1 180 ? -11.160 -16.251 5.816 1.00 80.19 180 LYS A C 1
ATOM 1477 O O . LYS A 1 180 ? -10.890 -16.179 4.627 1.00 80.19 180 LYS A O 1
ATOM 1482 N N . ALA A 1 181 ? -12.163 -16.993 6.284 1.00 80.38 181 ALA A N 1
ATOM 1483 C CA . ALA A 1 181 ? -12.993 -17.839 5.430 1.00 80.38 181 ALA A CA 1
ATOM 1484 C C . ALA A 1 181 ? -14.198 -17.102 4.822 1.00 80.38 181 ALA A C 1
ATOM 1486 O O . ALA A 1 181 ? -14.729 -17.539 3.805 1.00 80.38 181 ALA A O 1
ATOM 1487 N N . LYS A 1 182 ? -14.674 -16.024 5.459 1.00 81.12 182 LYS A N 1
ATOM 1488 C CA . LYS A 1 182 ? -15.963 -15.385 5.131 1.00 81.12 182 LYS A CA 1
ATOM 1489 C C . LYS A 1 182 ? -15.841 -13.974 4.554 1.00 81.12 182 LYS A C 1
ATOM 1491 O O . LYS A 1 182 ? -16.787 -13.499 3.932 1.00 81.12 182 LYS A O 1
ATOM 1496 N N . ASP A 1 183 ? -14.704 -13.304 4.725 1.00 73.62 183 ASP A N 1
ATOM 1497 C CA . ASP A 1 183 ? -14.423 -12.011 4.095 1.00 73.62 183 ASP A CA 1
ATOM 1498 C C . ASP A 1 183 ? -13.927 -12.217 2.653 1.00 73.62 183 ASP A C 1
ATOM 1500 O O . ASP A 1 183 ? -12.727 -12.238 2.373 1.00 73.62 183 ASP A O 1
ATOM 1504 N N . THR A 1 184 ? -14.865 -12.410 1.720 1.00 66.69 184 THR A N 1
ATOM 1505 C CA . THR A 1 184 ? -14.545 -12.663 0.305 1.00 66.69 184 THR A CA 1
ATOM 1506 C C . THR A 1 184 ? -13.856 -11.476 -0.363 1.00 66.69 184 THR A C 1
ATOM 1508 O O . THR A 1 184 ? -13.103 -11.684 -1.311 1.00 66.69 184 THR A O 1
ATOM 1511 N N . GLY A 1 185 ? -14.024 -10.248 0.146 1.00 57.44 185 GLY A N 1
ATOM 1512 C CA . GLY A 1 185 ? -13.338 -9.051 -0.355 1.00 57.44 185 GLY A CA 1
ATOM 1513 C C . GLY A 1 185 ? -11.821 -9.079 -0.141 1.00 57.44 185 GLY A C 1
ATOM 1514 O O . GLY A 1 185 ? -11.087 -8.396 -0.852 1.00 57.44 185 GLY A O 1
ATOM 1515 N N . ARG A 1 186 ? -11.347 -9.912 0.794 1.00 53.44 186 ARG A N 1
ATOM 1516 C CA . ARG A 1 186 ? -9.929 -10.153 1.093 1.00 53.44 186 ARG A CA 1
ATOM 1517 C C . ARG A 1 186 ? -9.540 -11.625 0.958 1.00 53.44 186 ARG A C 1
ATOM 1519 O O . ARG A 1 186 ? -8.628 -12.075 1.651 1.00 53.44 186 ARG A O 1
ATOM 1526 N N . SER A 1 187 ? -10.215 -12.389 0.095 1.00 57.00 187 SER A N 1
ATOM 1527 C CA . SER A 1 187 ? -9.749 -13.742 -0.227 1.00 57.00 187 SER A CA 1
ATOM 1528 C C . SER A 1 187 ? -8.296 -13.686 -0.708 1.00 57.00 187 SER A C 1
ATOM 1530 O O . SER A 1 187 ? -7.900 -12.697 -1.323 1.00 57.00 187 SER A O 1
ATOM 1532 N N . ASP A 1 188 ? -7.496 -14.724 -0.449 1.00 54.47 188 ASP A N 1
ATOM 1533 C CA . ASP A 1 188 ? -6.101 -14.761 -0.917 1.00 54.47 188 ASP A CA 1
ATOM 1534 C C . ASP A 1 188 ? -6.031 -14.512 -2.442 1.00 54.47 188 ASP A C 1
ATOM 1536 O O . ASP A 1 188 ? -5.130 -13.833 -2.922 1.00 54.47 188 ASP A O 1
ATOM 1540 N N . GLU A 1 189 ? -7.055 -14.940 -3.191 1.00 47.03 189 GLU A N 1
ATOM 1541 C CA . GLU A 1 189 ? -7.225 -14.678 -4.625 1.00 47.03 189 GLU A CA 1
ATOM 1542 C C . GLU A 1 189 ? -7.537 -13.204 -4.955 1.00 47.03 189 GLU A C 1
ATOM 1544 O O . GLU A 1 189 ? -6.950 -12.625 -5.867 1.00 47.03 189 GLU A O 1
ATOM 1549 N N . ASN A 1 190 ? -8.399 -12.539 -4.178 1.00 43.62 190 ASN A N 1
ATOM 1550 C CA . ASN A 1 190 ? -8.635 -11.098 -4.320 1.00 43.62 190 ASN A CA 1
ATOM 1551 C C . ASN A 1 190 ? -7.434 -10.267 -3.853 1.00 43.62 190 ASN A C 1
ATOM 1553 O O . ASN A 1 190 ? -7.172 -9.204 -4.414 1.00 43.62 190 ASN A O 1
ATOM 1557 N N . MET A 1 191 ? -6.657 -10.772 -2.894 1.00 52.53 191 MET A N 1
ATOM 1558 C CA . MET A 1 191 ? -5.375 -10.198 -2.503 1.00 52.53 191 MET A CA 1
ATOM 1559 C C . MET A 1 191 ? -4.313 -10.393 -3.594 1.00 52.53 191 MET A C 1
ATOM 1561 O O . MET A 1 191 ? -3.485 -9.512 -3.773 1.00 52.53 191 MET A O 1
ATOM 1565 N N . LYS A 1 192 ? -4.359 -11.453 -4.413 1.00 48.34 192 LYS A N 1
ATOM 1566 C CA . LYS A 1 192 ? -3.502 -11.568 -5.612 1.00 48.34 192 LYS A CA 1
ATOM 1567 C C . LYS A 1 192 ? -3.825 -10.515 -6.680 1.00 48.34 192 LYS A C 1
ATOM 1569 O O . LYS A 1 192 ? -2.940 -10.132 -7.435 1.00 48.34 192 LYS A O 1
ATOM 1574 N N . ASN A 1 193 ? -5.031 -9.941 -6.705 1.00 44.31 193 ASN A N 1
ATOM 1575 C CA . ASN A 1 193 ? -5.290 -8.757 -7.538 1.00 44.31 193 ASN A CA 1
ATOM 1576 C C . ASN A 1 193 ? -4.542 -7.494 -7.039 1.00 44.31 193 ASN A C 1
ATOM 1578 O O . ASN A 1 193 ? -4.449 -6.525 -7.794 1.00 44.31 193 ASN A O 1
ATOM 1582 N N . TYR A 1 194 ? -3.954 -7.509 -5.828 1.00 43.12 194 TYR A N 1
ATOM 1583 C CA . TYR A 1 194 ? -2.966 -6.517 -5.359 1.00 43.12 194 TYR A CA 1
ATOM 1584 C C . TYR A 1 194 ? -1.549 -6.755 -5.895 1.00 43.12 194 TYR A C 1
ATOM 1586 O O . TYR A 1 194 ? -0.652 -5.979 -5.588 1.00 43.12 194 TYR A O 1
ATOM 1594 N N . VAL A 1 195 ? -1.325 -7.761 -6.745 1.00 54.56 195 VAL A N 1
ATOM 1595 C CA . VAL A 1 195 ? -0.081 -7.840 -7.532 1.00 54.56 195 VAL A CA 1
ATOM 1596 C C . VAL A 1 195 ? 0.003 -6.700 -8.566 1.00 54.56 195 VAL A C 1
ATOM 1598 O O . VAL A 1 195 ? 1.002 -6.527 -9.256 1.00 54.56 195 VAL A O 1
ATOM 1601 N N . ARG A 1 196 ? -1.040 -5.869 -8.647 1.00 68.31 196 ARG A N 1
ATOM 1602 C CA . ARG A 1 196 ? -0.978 -4.577 -9.313 1.00 68.31 196 ARG A CA 1
ATOM 1603 C C . ARG A 1 196 ? -0.223 -3.584 -8.449 1.00 68.31 196 ARG A C 1
ATOM 1605 O O . ARG A 1 196 ? -0.675 -3.264 -7.348 1.00 68.31 196 ARG A O 1
ATOM 1612 N N . ASP A 1 197 ? 0.867 -3.044 -8.975 1.00 68.38 197 ASP A N 1
ATOM 1613 C CA . ASP A 1 197 ? 1.555 -1.948 -8.313 1.00 68.38 197 ASP A CA 1
ATOM 1614 C C . ASP A 1 197 ? 0.702 -0.678 -8.396 1.00 68.38 197 ASP A C 1
ATOM 1616 O O . ASP A 1 197 ? 0.711 0.048 -9.392 1.00 68.38 197 ASP A O 1
ATOM 1620 N N . ARG A 1 198 ? -0.079 -0.421 -7.338 1.00 75.88 198 ARG A N 1
ATOM 1621 C CA . ARG A 1 198 ? -0.959 0.751 -7.245 1.00 75.88 198 ARG A CA 1
ATOM 1622 C C . ARG A 1 198 ? -0.189 2.053 -7.490 1.00 75.88 198 ARG A C 1
ATOM 1624 O O . ARG A 1 198 ? -0.747 2.974 -8.082 1.00 75.88 198 ARG A O 1
ATOM 1631 N N . ARG A 1 199 ? 1.101 2.086 -7.128 1.00 79.56 199 ARG A N 1
ATOM 1632 C CA . ARG A 1 199 ? 1.971 3.258 -7.277 1.00 79.56 199 ARG A CA 1
ATOM 1633 C C . ARG A 1 199 ? 2.112 3.680 -8.735 1.00 79.56 199 ARG A C 1
ATOM 1635 O O . ARG A 1 199 ? 2.276 4.868 -8.981 1.00 79.56 199 ARG A O 1
ATOM 1642 N N . ALA A 1 200 ? 2.033 2.747 -9.687 1.00 84.38 200 ALA A N 1
ATOM 1643 C CA . ALA A 1 200 ? 2.093 3.068 -11.112 1.00 84.38 200 ALA A CA 1
ATOM 1644 C C . ALA A 1 200 ? 0.933 3.982 -11.534 1.00 84.38 200 ALA A C 1
ATOM 1646 O O . ALA A 1 200 ? 1.145 4.950 -12.255 1.00 84.38 200 ALA A O 1
ATOM 1647 N N . TYR A 1 201 ? -0.270 3.722 -11.017 1.00 85.75 201 TYR A N 1
ATOM 1648 C CA . TYR A 1 201 ? -1.453 4.539 -11.286 1.00 85.75 201 TYR A CA 1
ATOM 1649 C C . TYR A 1 201 ? -1.438 5.828 -10.460 1.00 85.75 201 TYR A C 1
ATOM 1651 O O . TYR A 1 201 ? -1.648 6.904 -11.002 1.00 85.75 201 TYR A O 1
ATOM 1659 N N . GLU A 1 202 ? -1.120 5.745 -9.165 1.00 84.19 202 GLU A N 1
ATOM 1660 C CA . GLU A 1 202 ? -1.071 6.921 -8.280 1.00 84.19 202 GLU A CA 1
ATOM 1661 C C . GLU A 1 202 ? -0.069 7.979 -8.756 1.00 84.19 202 GLU A C 1
ATOM 1663 O O . GLU A 1 202 ? -0.328 9.166 -8.604 1.00 84.19 202 GLU A O 1
ATOM 1668 N N . ASN A 1 203 ? 1.057 7.565 -9.351 1.00 87.12 203 ASN A N 1
ATOM 1669 C CA . ASN A 1 203 ? 2.095 8.475 -9.845 1.00 87.12 203 ASN A CA 1
ATOM 1670 C C . ASN A 1 203 ? 1.999 8.755 -11.354 1.00 87.12 203 ASN A C 1
ATOM 1672 O O . ASN A 1 203 ? 2.903 9.392 -11.887 1.00 87.12 203 ASN A O 1
ATOM 1676 N N . ILE A 1 204 ? 0.956 8.274 -12.047 1.00 89.62 204 ILE A N 1
ATOM 1677 C CA . ILE A 1 204 ? 0.795 8.413 -13.508 1.00 89.62 204 ILE A CA 1
ATOM 1678 C C . ILE A 1 204 ? 2.103 8.035 -14.237 1.00 89.62 204 ILE A C 1
ATOM 1680 O O . ILE A 1 204 ? 2.719 8.823 -14.955 1.00 89.62 204 ILE A O 1
ATOM 1684 N N . SER A 1 205 ? 2.582 6.826 -13.947 1.00 90.50 205 SER A N 1
ATOM 1685 C CA . SER A 1 205 ? 3.824 6.267 -14.481 1.00 90.50 205 SER A CA 1
ATOM 1686 C C . SER A 1 205 ? 3.614 5.714 -15.892 1.00 90.50 205 SER A C 1
ATOM 1688 O O . SER A 1 205 ? 2.651 4.989 -16.119 1.00 90.50 205 SER A O 1
ATOM 1690 N N . ASP A 1 206 ? 4.484 6.017 -16.851 1.00 92.44 206 ASP A N 1
ATOM 1691 C CA . ASP A 1 206 ? 4.375 5.418 -18.193 1.00 92.44 206 ASP A CA 1
ATOM 1692 C C . ASP A 1 206 ? 4.803 3.930 -18.197 1.00 92.44 206 ASP A C 1
ATOM 1694 O O . ASP A 1 206 ? 5.155 3.352 -17.164 1.00 92.44 206 ASP A O 1
ATOM 1698 N N . GLY A 1 207 ? 4.790 3.301 -19.378 1.00 91.88 207 GLY A N 1
ATOM 1699 C CA . GLY A 1 207 ? 5.280 1.936 -19.612 1.00 91.88 207 GLY A CA 1
ATOM 1700 C C . GLY A 1 207 ? 4.179 0.899 -19.838 1.00 91.88 207 GLY A C 1
ATOM 1701 O O . GLY A 1 207 ? 2.982 1.188 -19.776 1.00 91.88 207 GLY A O 1
ATOM 1702 N N . ASN A 1 208 ? 4.570 -0.350 -20.102 1.00 92.38 208 ASN A N 1
ATOM 1703 C CA . ASN A 1 208 ? 3.635 -1.465 -20.237 1.00 92.38 208 ASN A CA 1
ATOM 1704 C C . ASN A 1 208 ? 3.213 -2.012 -18.861 1.00 92.38 208 ASN A C 1
ATOM 1706 O O . ASN A 1 208 ? 3.552 -3.133 -18.468 1.00 92.38 208 ASN A O 1
ATOM 1710 N N . ILE A 1 209 ? 2.421 -1.211 -18.141 1.00 90.69 209 ILE A N 1
ATOM 1711 C CA . ILE A 1 209 ? 1.972 -1.458 -16.759 1.00 90.69 209 ILE A CA 1
ATOM 1712 C C . ILE A 1 209 ? 1.304 -2.836 -16.616 1.00 90.69 209 ILE A C 1
ATOM 1714 O O . ILE A 1 209 ? 1.506 -3.557 -15.636 1.00 90.69 209 ILE A O 1
ATOM 1718 N N . LEU A 1 210 ? 0.492 -3.243 -17.593 1.00 89.12 210 LEU A N 1
ATOM 1719 C CA . LEU A 1 210 ? -0.213 -4.527 -17.551 1.00 89.12 210 LEU A CA 1
ATOM 1720 C C . LEU A 1 210 ? 0.744 -5.725 -17.678 1.00 89.12 210 LEU A C 1
ATOM 1722 O O . LEU A 1 210 ? 0.549 -6.734 -16.990 1.00 89.12 210 LEU A O 1
ATOM 1726 N N . LEU A 1 211 ? 1.781 -5.621 -18.512 1.00 92.50 211 LEU A N 1
ATOM 1727 C CA . LEU A 1 211 ? 2.806 -6.657 -18.640 1.00 92.50 211 LEU A CA 1
ATOM 1728 C C . LEU A 1 211 ? 3.706 -6.694 -17.397 1.00 92.50 211 LEU A C 1
ATOM 1730 O O . LEU A 1 211 ? 3.926 -7.770 -16.844 1.00 92.50 211 LEU A O 1
ATOM 1734 N N . ALA A 1 212 ? 4.126 -5.534 -16.886 1.00 93.81 212 ALA A N 1
ATOM 1735 C CA . ALA A 1 212 ? 4.922 -5.411 -15.663 1.00 93.81 212 ALA A CA 1
ATOM 1736 C C . ALA A 1 212 ? 4.219 -6.028 -14.433 1.00 93.81 212 ALA A C 1
ATOM 1738 O O . ALA A 1 212 ? 4.825 -6.779 -13.661 1.00 93.81 212 ALA A O 1
ATOM 1739 N N . ASN A 1 213 ? 2.910 -5.802 -14.289 1.00 90.50 213 ASN A N 1
ATOM 1740 C CA . ASN A 1 213 ? 2.089 -6.458 -13.266 1.00 90.50 213 ASN A CA 1
ATOM 1741 C C . ASN A 1 213 ? 2.043 -7.987 -13.449 1.00 90.50 213 ASN A C 1
ATOM 1743 O O . ASN A 1 213 ? 2.105 -8.735 -12.473 1.00 90.50 213 ASN A O 1
ATOM 1747 N N . SER A 1 214 ? 1.965 -8.468 -14.695 1.00 90.81 214 SER A N 1
ATOM 1748 C CA . SER A 1 214 ? 1.948 -9.908 -15.002 1.00 90.81 214 SER A CA 1
ATOM 1749 C C . SER A 1 214 ? 3.282 -10.578 -14.648 1.00 90.81 214 SER A C 1
ATOM 1751 O O . SER A 1 214 ? 3.293 -11.654 -14.049 1.00 90.81 214 SER A O 1
ATOM 1753 N N . ILE A 1 215 ? 4.401 -9.905 -14.930 1.00 93.44 215 ILE A N 1
ATOM 1754 C CA . ILE A 1 215 ? 5.749 -10.319 -14.512 1.00 93.44 215 ILE A CA 1
ATOM 1755 C C . ILE A 1 215 ? 5.862 -10.353 -12.992 1.00 93.44 215 ILE A C 1
ATOM 1757 O O . ILE A 1 215 ? 6.344 -11.338 -12.440 1.00 93.44 215 ILE A O 1
ATOM 1761 N N . THR A 1 216 ? 5.373 -9.321 -12.304 1.00 91.12 216 THR A N 1
ATOM 1762 C CA . THR A 1 216 ? 5.388 -9.264 -10.834 1.00 91.12 216 THR A CA 1
ATOM 1763 C C . THR A 1 216 ? 4.632 -10.453 -10.234 1.00 91.12 216 THR A C 1
ATOM 1765 O O . THR A 1 216 ? 5.112 -11.090 -9.297 1.00 91.12 216 THR A O 1
ATOM 1768 N N . GLY A 1 217 ? 3.488 -10.817 -10.826 1.00 88.75 217 GLY A N 1
ATOM 1769 C CA . GLY A 1 217 ? 2.730 -12.026 -10.489 1.00 88.75 217 GLY A CA 1
ATOM 1770 C C . GLY A 1 217 ? 3.534 -13.299 -10.650 1.00 88.75 217 GLY A C 1
ATOM 1771 O O . GLY A 1 217 ? 3.551 -14.127 -9.741 1.00 88.75 217 GLY A O 1
ATOM 1772 N N . LYS A 1 218 ? 4.229 -13.438 -11.779 1.00 90.56 218 LYS A N 1
ATOM 1773 C CA . LYS A 1 218 ? 5.039 -14.620 -12.061 1.00 90.56 218 LYS A CA 1
ATOM 1774 C C . LYS A 1 218 ? 6.257 -14.712 -11.135 1.00 90.56 218 LYS A C 1
ATOM 1776 O O . LYS A 1 218 ? 6.484 -15.781 -10.577 1.00 90.56 218 LYS A O 1
ATOM 1781 N N . LEU A 1 219 ? 6.991 -13.621 -10.901 1.00 92.06 219 LEU A N 1
ATOM 1782 C CA . LEU A 1 219 ? 8.164 -13.601 -10.011 1.00 92.06 219 LEU A CA 1
ATOM 1783 C C . LEU A 1 219 ? 7.831 -14.074 -8.594 1.00 92.06 219 LEU A C 1
ATOM 1785 O O . LEU A 1 219 ? 8.571 -14.882 -8.041 1.00 92.06 219 LEU A O 1
ATOM 1789 N N . ASN A 1 220 ? 6.661 -13.692 -8.071 1.00 88.00 220 ASN A N 1
ATOM 1790 C CA . ASN A 1 220 ? 6.156 -14.123 -6.761 1.00 88.00 220 ASN A CA 1
ATOM 1791 C C . ASN A 1 220 ? 5.845 -15.634 -6.662 1.00 88.00 220 ASN A C 1
ATOM 1793 O O . ASN A 1 220 ? 5.355 -16.097 -5.632 1.00 88.00 220 ASN A O 1
ATOM 1797 N N . THR A 1 221 ? 6.097 -16.406 -7.722 1.00 86.31 221 THR A N 1
ATOM 1798 C CA . THR A 1 221 ? 5.985 -17.873 -7.747 1.00 86.31 221 THR A CA 1
ATOM 1799 C C . THR A 1 221 ? 7.329 -18.571 -7.961 1.00 86.31 221 THR A C 1
ATOM 1801 O O . THR A 1 221 ? 7.409 -19.786 -7.809 1.00 86.31 221 THR A O 1
ATOM 1804 N N . VAL A 1 222 ? 8.386 -17.821 -8.288 1.00 88.44 222 VAL A N 1
ATOM 1805 C CA . VAL A 1 222 ? 9.705 -18.365 -8.623 1.00 88.44 222 VAL A CA 1
ATOM 1806 C C . VAL A 1 222 ? 10.608 -18.298 -7.402 1.00 88.44 222 VAL A C 1
ATOM 1808 O O . VAL A 1 222 ? 10.806 -17.232 -6.816 1.00 88.44 222 VAL A O 1
ATOM 1811 N N . LYS A 1 223 ? 11.173 -19.447 -7.026 1.00 93.31 223 LYS A N 1
ATOM 1812 C CA . LYS A 1 223 ? 12.196 -19.541 -5.987 1.00 93.31 223 LYS A CA 1
ATOM 1813 C C . LYS A 1 223 ? 13.575 -19.519 -6.644 1.00 93.31 223 LYS A C 1
ATOM 1815 O O . LYS A 1 223 ? 13.823 -20.304 -7.552 1.00 93.31 223 LYS A O 1
ATOM 1820 N N . TYR A 1 224 ? 14.446 -18.612 -6.212 1.00 94.50 224 TYR A N 1
ATOM 1821 C CA . TYR A 1 224 ? 15.782 -18.450 -6.791 1.00 94.50 224 TYR A CA 1
ATOM 1822 C C . TYR A 1 224 ? 16.762 -17.846 -5.780 1.00 94.50 224 TYR A C 1
ATOM 1824 O O . TYR A 1 224 ? 16.349 -17.316 -4.746 1.00 94.50 224 TYR A O 1
ATOM 1832 N N . SER A 1 225 ? 18.064 -17.899 -6.069 1.00 95.75 225 SER A N 1
ATOM 1833 C CA . SER A 1 225 ? 19.069 -17.209 -5.254 1.00 95.75 225 SER A CA 1
ATOM 1834 C C . SER A 1 225 ? 19.007 -15.699 -5.505 1.00 95.75 225 SER A C 1
ATOM 1836 O O . SER A 1 225 ? 19.224 -15.218 -6.617 1.00 95.75 225 SER A O 1
ATOM 1838 N N . CYS A 1 226 ? 18.701 -14.925 -4.464 1.00 94.25 226 CYS A N 1
ATOM 1839 C CA . CYS A 1 226 ? 18.622 -13.471 -4.551 1.00 94.25 226 CYS A CA 1
ATOM 1840 C C . CYS A 1 226 ? 19.984 -12.871 -4.933 1.00 94.25 226 CYS A C 1
ATOM 1842 O O . CYS A 1 226 ? 20.958 -13.049 -4.204 1.00 94.25 226 CYS A O 1
ATOM 1844 N N . PHE A 1 227 ? 20.067 -12.063 -5.995 1.00 94.31 227 PHE A N 1
ATOM 1845 C CA . PHE A 1 227 ? 21.354 -11.486 -6.409 1.00 94.31 227 PHE A CA 1
ATOM 1846 C C . PHE A 1 227 ? 21.996 -10.572 -5.348 1.00 94.31 227 PHE A C 1
ATOM 1848 O O . PHE A 1 227 ? 23.218 -10.416 -5.353 1.00 94.31 227 PHE A O 1
ATOM 1855 N N . ILE A 1 228 ? 21.192 -10.020 -4.426 1.00 91.12 228 ILE A N 1
ATOM 1856 C CA . ILE A 1 228 ? 21.623 -9.099 -3.364 1.00 91.12 228 ILE A CA 1
ATOM 1857 C C . ILE A 1 228 ? 22.133 -9.848 -2.126 1.00 91.12 228 ILE A C 1
ATOM 1859 O O . ILE A 1 228 ? 23.225 -9.554 -1.653 1.00 91.12 228 ILE A O 1
ATOM 1863 N N . CYS A 1 229 ? 21.340 -10.768 -1.561 1.00 91.94 229 CYS A N 1
ATOM 1864 C CA . CYS A 1 229 ? 21.678 -11.452 -0.300 1.00 91.94 229 CYS A CA 1
ATOM 1865 C C . CYS A 1 229 ? 22.077 -12.922 -0.460 1.00 91.94 229 CYS A C 1
ATOM 1867 O O . CYS A 1 229 ? 22.417 -13.552 0.532 1.00 91.94 229 CYS A O 1
ATOM 1869 N N . LYS A 1 230 ? 22.011 -13.470 -1.677 1.00 94.31 230 LYS A N 1
ATOM 1870 C CA . LYS A 1 230 ? 22.320 -14.864 -2.041 1.00 94.31 230 LYS A CA 1
ATOM 1871 C C . LYS A 1 230 ? 21.419 -15.942 -1.423 1.00 94.31 230 LYS A C 1
ATOM 1873 O O . LYS A 1 230 ? 21.509 -17.097 -1.828 1.00 94.31 230 LYS A O 1
ATOM 1878 N N . ASN A 1 231 ? 20.487 -15.574 -0.543 1.00 91.00 231 ASN A N 1
ATOM 1879 C CA . ASN A 1 231 ? 19.485 -16.496 -0.008 1.00 91.00 231 ASN A CA 1
ATOM 1880 C C . ASN A 1 231 ? 18.531 -16.994 -1.098 1.00 91.00 231 ASN A C 1
ATOM 1882 O O . ASN A 1 231 ? 18.092 -16.221 -1.954 1.00 91.00 231 ASN A O 1
ATOM 1886 N N . GLU A 1 232 ? 18.161 -18.269 -1.004 1.00 93.50 232 GLU A N 1
ATOM 1887 C CA . GLU A 1 232 ? 17.168 -18.891 -1.871 1.00 93.50 232 GLU A CA 1
ATOM 1888 C C . GLU A 1 232 ? 15.750 -18.646 -1.332 1.00 93.50 232 GLU A C 1
ATOM 1890 O O . GLU A 1 232 ? 15.288 -19.289 -0.386 1.00 93.50 232 GLU A O 1
ATOM 1895 N N . GLU A 1 233 ? 15.050 -17.689 -1.933 1.00 91.81 233 GLU A N 1
ATOM 1896 C CA . GLU A 1 233 ? 13.725 -17.237 -1.502 1.00 91.81 233 GLU A CA 1
ATOM 1897 C C . GLU A 1 233 ? 12.781 -17.104 -2.700 1.00 91.81 233 GLU A C 1
ATOM 1899 O O . GLU A 1 233 ? 13.195 -17.195 -3.854 1.00 91.81 233 GLU A O 1
ATOM 1904 N N . ILE A 1 234 ? 11.495 -16.875 -2.431 1.00 89.12 234 ILE A N 1
ATOM 1905 C CA . ILE A 1 234 ? 10.564 -16.439 -3.473 1.00 89.12 234 ILE A CA 1
ATOM 1906 C C . ILE A 1 234 ? 10.957 -15.024 -3.905 1.00 89.12 234 ILE A C 1
ATOM 1908 O O . ILE A 1 234 ? 11.152 -14.131 -3.070 1.00 89.12 234 ILE A O 1
ATOM 1912 N N . MET A 1 235 ? 11.092 -14.833 -5.212 1.00 93.69 235 MET A N 1
ATOM 1913 C CA . MET A 1 235 ? 11.489 -13.562 -5.797 1.00 93.69 235 MET A CA 1
ATOM 1914 C C . MET A 1 235 ? 10.318 -12.585 -5.865 1.00 93.69 235 MET A C 1
ATOM 1916 O O . MET A 1 235 ? 9.151 -12.955 -5.887 1.00 93.69 235 MET A O 1
ATOM 1920 N N . SER A 1 236 ? 10.648 -11.303 -5.873 1.00 92.38 236 SER A N 1
ATOM 1921 C CA . SER A 1 236 ? 9.726 -10.183 -6.022 1.00 92.38 236 SER A CA 1
ATOM 1922 C C . SER A 1 236 ? 10.253 -9.243 -7.101 1.00 92.38 236 SER A C 1
ATOM 1924 O O . SER A 1 236 ? 11.464 -9.188 -7.334 1.00 92.38 236 SER A O 1
ATOM 1926 N N . ALA A 1 237 ? 9.354 -8.500 -7.745 1.00 93.19 237 ALA A N 1
ATOM 1927 C CA . ALA A 1 237 ? 9.739 -7.441 -8.671 1.00 93.19 237 ALA A CA 1
ATOM 1928 C C . ALA A 1 237 ? 10.245 -6.223 -7.887 1.00 93.19 237 ALA A C 1
ATOM 1930 O O . ALA A 1 237 ? 9.486 -5.586 -7.153 1.00 93.19 237 ALA A O 1
ATOM 1931 N N . ASP A 1 238 ? 11.526 -5.913 -8.039 1.00 92.81 238 ASP A N 1
ATOM 1932 C CA . ASP A 1 238 ? 12.134 -4.662 -7.602 1.00 92.81 238 ASP A CA 1
ATOM 1933 C C . ASP A 1 238 ? 12.279 -3.729 -8.800 1.00 92.81 238 ASP A C 1
ATOM 1935 O O . ASP A 1 238 ? 12.701 -4.152 -9.876 1.00 92.81 238 ASP A O 1
ATOM 1939 N N . HIS A 1 239 ? 11.934 -2.457 -8.620 1.00 93.69 239 HIS A N 1
ATOM 1940 C CA . HIS A 1 239 ? 12.145 -1.462 -9.665 1.00 93.69 239 HIS A CA 1
ATOM 1941 C C . HIS A 1 239 ? 13.578 -0.954 -9.608 1.00 93.69 239 HIS A C 1
ATOM 1943 O O . HIS A 1 239 ? 14.016 -0.531 -8.537 1.00 93.69 239 HIS A O 1
ATOM 1949 N N . ILE A 1 240 ? 14.292 -0.932 -10.737 1.00 94.88 240 ILE A N 1
ATOM 1950 C CA . ILE A 1 240 ? 15.651 -0.367 -10.814 1.00 94.88 240 ILE A CA 1
ATOM 1951 C C . ILE A 1 240 ? 15.577 1.117 -10.416 1.00 94.88 240 ILE A C 1
ATOM 1953 O O . ILE A 1 240 ? 16.104 1.525 -9.376 1.00 94.88 240 ILE A O 1
ATOM 1957 N N . GLY A 1 241 ? 14.807 1.893 -11.180 1.00 94.69 241 GLY A N 1
ATOM 1958 C CA . GLY A 1 241 ? 14.384 3.250 -10.860 1.00 94.69 241 GLY A CA 1
ATOM 1959 C C . GLY A 1 241 ? 13.028 3.261 -10.133 1.00 94.69 241 GLY A C 1
ATOM 1960 O O . GLY A 1 241 ? 12.055 2.717 -10.656 1.00 94.69 241 GLY A O 1
ATOM 1961 N N . PRO A 1 242 ? 12.898 3.870 -8.940 1.00 94.19 242 PRO A N 1
ATOM 1962 C CA . PRO A 1 242 ? 11.634 3.878 -8.199 1.00 94.19 242 PRO A CA 1
ATOM 1963 C C . PRO A 1 242 ? 10.500 4.636 -8.911 1.00 94.19 242 PRO A C 1
ATOM 1965 O O . PRO A 1 242 ? 10.644 5.822 -9.198 1.00 94.19 242 PRO A O 1
ATOM 1968 N N . ILE A 1 243 ? 9.324 4.015 -9.071 1.00 93.88 243 ILE A N 1
ATOM 1969 C CA . ILE A 1 243 ? 8.133 4.642 -9.694 1.00 93.88 243 ILE A CA 1
ATOM 1970 C C . ILE A 1 243 ? 7.802 6.012 -9.079 1.00 93.88 243 ILE A C 1
ATOM 1972 O O . ILE A 1 243 ? 7.532 6.976 -9.787 1.00 93.88 243 ILE A O 1
ATOM 1976 N N . SER A 1 244 ? 7.901 6.136 -7.751 1.00 91.19 244 SER A N 1
ATOM 1977 C CA . SER A 1 244 ? 7.612 7.382 -7.021 1.00 91.19 244 SER A CA 1
ATOM 1978 C C . SER A 1 244 ? 8.551 8.555 -7.346 1.00 91.19 244 SER A C 1
ATOM 1980 O O . SER A 1 244 ? 8.380 9.643 -6.805 1.00 91.19 244 SER A O 1
ATOM 1982 N N . LEU A 1 245 ? 9.612 8.316 -8.120 1.00 94.50 245 LEU A N 1
ATOM 1983 C CA . LEU A 1 245 ? 10.567 9.327 -8.578 1.00 94.50 245 LEU A CA 1
ATOM 1984 C C . LEU A 1 245 ? 10.408 9.643 -10.075 1.00 94.50 245 LEU A C 1
ATOM 1986 O O . LEU A 1 245 ? 11.179 10.441 -10.596 1.00 94.50 245 LEU A O 1
ATOM 1990 N N . GLY A 1 246 ? 9.421 9.038 -10.745 1.00 95.00 246 GLY A N 1
ATOM 1991 C CA . GLY A 1 246 ? 9.099 9.287 -12.151 1.00 95.00 246 GLY A CA 1
ATOM 1992 C C . GLY A 1 246 ? 9.559 8.224 -13.139 1.00 95.00 246 GLY A C 1
ATOM 1993 O O . GLY A 1 246 ? 9.346 8.375 -14.339 1.00 95.00 246 GLY A O 1
ATOM 1994 N N . PHE A 1 247 ? 10.128 7.121 -12.658 1.00 96.88 247 PHE A N 1
ATOM 1995 C CA . PHE A 1 247 ? 10.459 5.983 -13.511 1.00 96.88 247 PHE A CA 1
ATOM 1996 C C . PHE A 1 247 ? 9.207 5.206 -13.934 1.00 96.88 247 PHE A C 1
ATOM 1998 O O . PHE A 1 247 ? 8.203 5.179 -13.217 1.00 96.88 247 PHE A O 1
ATOM 2005 N N . ILE A 1 248 ? 9.274 4.580 -15.106 1.00 96.12 248 ILE A N 1
ATOM 2006 C CA . ILE A 1 248 ? 8.159 3.843 -15.713 1.00 96.12 248 ILE A CA 1
ATOM 2007 C C . ILE A 1 248 ? 7.854 2.534 -14.979 1.00 96.12 248 ILE A C 1
ATOM 2009 O O . ILE A 1 248 ? 8.746 1.898 -14.406 1.00 96.12 248 ILE A O 1
ATOM 2013 N N . HIS A 1 249 ? 6.605 2.081 -15.040 1.00 94.81 249 HIS A N 1
ATOM 2014 C CA . HIS A 1 249 ? 6.232 0.733 -14.634 1.00 94.81 249 HIS A CA 1
ATOM 2015 C C . HIS A 1 249 ? 6.187 -0.184 -15.857 1.00 94.81 249 HIS A C 1
ATOM 2017 O O . HIS A 1 249 ? 5.139 -0.454 -16.439 1.00 94.81 249 HIS A O 1
ATOM 2023 N N . ASP A 1 250 ? 7.365 -0.669 -16.229 1.00 94.81 250 ASP A N 1
ATOM 2024 C CA . ASP A 1 250 ? 7.601 -1.483 -17.417 1.00 94.81 250 ASP A CA 1
ATOM 2025 C C . ASP A 1 250 ? 8.531 -2.660 -17.078 1.00 94.81 250 ASP A C 1
ATOM 2027 O O . ASP A 1 250 ? 9.355 -2.513 -16.166 1.00 94.81 250 ASP A O 1
ATOM 2031 N N . PRO A 1 251 ? 8.439 -3.812 -17.776 1.00 95.00 251 PRO A N 1
ATOM 2032 C CA . PRO A 1 251 ? 9.399 -4.905 -17.624 1.00 95.00 251 PRO A CA 1
ATOM 2033 C C . PRO A 1 251 ? 10.868 -4.479 -17.634 1.00 95.00 251 PRO A C 1
ATOM 2035 O O . PRO A 1 251 ? 11.651 -5.023 -16.860 1.00 95.00 251 PRO A O 1
ATOM 2038 N N . ILE A 1 252 ? 11.243 -3.486 -18.447 1.00 95.19 252 ILE A N 1
ATOM 2039 C CA . ILE A 1 252 ? 12.638 -3.035 -18.532 1.00 95.19 252 ILE A CA 1
ATOM 2040 C C . ILE A 1 252 ? 13.152 -2.378 -17.248 1.00 95.19 252 ILE A C 1
ATOM 2042 O O . ILE A 1 252 ? 14.354 -2.328 -16.999 1.00 95.19 252 ILE A O 1
ATOM 2046 N N . ASN A 1 253 ? 12.238 -1.887 -16.411 1.00 96.31 253 ASN A N 1
ATOM 2047 C CA . ASN A 1 253 ? 12.548 -1.307 -15.114 1.00 96.31 253 ASN A CA 1
ATOM 2048 C C . ASN A 1 253 ? 12.426 -2.327 -13.971 1.00 96.31 253 ASN A C 1
ATOM 2050 O O . ASN A 1 253 ? 12.463 -1.931 -12.811 1.00 96.31 253 ASN A O 1
ATOM 2054 N N . ILE A 1 254 ? 12.269 -3.623 -14.258 1.00 95.38 254 ILE A N 1
ATOM 2055 C CA . ILE A 1 254 ? 12.132 -4.670 -13.240 1.00 95.38 254 ILE A CA 1
ATOM 2056 C C . ILE A 1 254 ? 13.408 -5.512 -13.149 1.00 95.38 254 ILE A C 1
ATOM 2058 O O . ILE A 1 254 ? 13.939 -5.996 -14.143 1.00 95.38 254 ILE A O 1
ATOM 2062 N N . GLN A 1 255 ? 13.851 -5.751 -11.917 1.00 95.38 255 GLN A N 1
ATOM 2063 C CA . GLN A 1 255 ? 14.831 -6.771 -11.556 1.00 95.38 255 GLN A CA 1
ATOM 2064 C C . GLN A 1 255 ? 14.264 -7.674 -10.451 1.00 95.38 255 GLN A C 1
ATOM 2066 O O . GLN A 1 255 ? 13.457 -7.245 -9.625 1.00 95.38 255 GLN A O 1
ATOM 2071 N N . ALA A 1 256 ? 14.664 -8.941 -10.420 1.00 96.56 256 ALA A N 1
ATOM 2072 C CA . ALA A 1 256 ? 14.192 -9.908 -9.439 1.00 96.56 256 ALA A CA 1
ATOM 2073 C C . ALA A 1 256 ? 15.065 -9.900 -8.177 1.00 96.56 256 ALA A C 1
ATOM 2075 O O . ALA A 1 256 ? 16.266 -10.145 -8.243 1.00 96.56 256 ALA A O 1
ATOM 2076 N N . CYS A 1 257 ? 14.471 -9.681 -7.002 1.00 95.50 257 CYS A N 1
ATOM 2077 C CA . CYS A 1 257 ? 15.135 -9.934 -5.718 1.00 95.50 257 CYS A CA 1
ATOM 2078 C C . CYS A 1 257 ? 14.144 -10.389 -4.646 1.00 95.50 257 CYS A C 1
ATOM 2080 O O . CYS A 1 257 ? 12.933 -10.235 -4.802 1.00 95.50 257 CYS A O 1
ATOM 2082 N N . CYS A 1 258 ? 14.630 -10.942 -3.534 1.00 93.25 258 CYS A N 1
ATOM 2083 C CA . CYS A 1 258 ? 13.744 -11.360 -2.451 1.00 93.25 258 CYS A CA 1
ATOM 2084 C C . CYS A 1 258 ? 13.014 -10.166 -1.806 1.00 93.25 258 CYS A C 1
ATOM 2086 O O . CYS A 1 258 ? 13.518 -9.039 -1.762 1.00 93.25 258 CYS A O 1
ATOM 2088 N N . SER A 1 259 ? 11.825 -10.428 -1.257 1.00 86.56 259 SER A N 1
ATOM 2089 C CA . SER A 1 259 ? 10.952 -9.391 -0.682 1.00 86.56 259 SER A CA 1
ATOM 2090 C C . SER A 1 259 ? 11.613 -8.569 0.434 1.00 86.56 259 SER A C 1
ATOM 2092 O O . SER A 1 259 ? 11.369 -7.367 0.549 1.00 86.56 259 SER A O 1
ATOM 2094 N N . SER A 1 260 ? 12.494 -9.185 1.230 1.00 84.62 260 SER A N 1
ATOM 2095 C CA . SER A 1 260 ? 13.241 -8.505 2.292 1.00 84.62 260 SER A CA 1
ATOM 2096 C C . SER A 1 260 ? 14.238 -7.486 1.728 1.00 84.62 260 SER A C 1
ATOM 2098 O O . SER A 1 260 ? 14.330 -6.363 2.230 1.00 84.62 260 SER A O 1
ATOM 2100 N N . CYS A 1 261 ? 14.942 -7.830 0.645 1.00 89.12 261 CYS A N 1
ATOM 2101 C CA . CYS A 1 261 ? 15.869 -6.924 -0.028 1.00 89.12 261 CYS A CA 1
ATOM 2102 C C . CYS A 1 261 ? 15.144 -5.796 -0.766 1.00 89.12 261 CYS A C 1
ATOM 2104 O O . CYS A 1 261 ? 15.568 -4.646 -0.638 1.00 89.12 261 CYS A O 1
ATOM 2106 N N . ASN A 1 262 ? 14.041 -6.105 -1.453 1.00 90.12 262 ASN A N 1
ATOM 2107 C CA . ASN A 1 262 ? 13.175 -5.122 -2.108 1.00 90.12 262 ASN A CA 1
ATOM 2108 C C . ASN A 1 262 ? 12.638 -4.102 -1.089 1.00 90.12 262 ASN A C 1
ATOM 2110 O O . ASN A 1 262 ? 12.890 -2.901 -1.188 1.00 90.12 262 ASN A O 1
ATOM 2114 N N . SER A 1 263 ? 12.017 -4.586 -0.006 1.00 80.19 263 SER A N 1
ATOM 2115 C CA . SER A 1 263 ? 11.506 -3.722 1.064 1.00 80.19 263 SER A CA 1
ATOM 2116 C C . SER A 1 263 ? 12.607 -2.890 1.716 1.00 80.19 263 SER A C 1
ATOM 2118 O O . SER A 1 263 ? 12.352 -1.753 2.118 1.00 80.19 263 SER A O 1
ATOM 2120 N N . ARG A 1 264 ? 13.825 -3.433 1.836 1.00 82.81 264 ARG A N 1
ATOM 2121 C CA . ARG A 1 264 ? 14.977 -2.679 2.327 1.00 82.81 264 ARG A CA 1
ATOM 2122 C C . ARG A 1 264 ? 15.363 -1.582 1.339 1.00 82.81 264 ARG A C 1
ATOM 2124 O O . ARG A 1 264 ? 15.582 -0.470 1.796 1.00 82.81 264 ARG A O 1
ATOM 2131 N N . LYS A 1 265 ? 15.435 -1.827 0.026 1.00 85.75 265 LYS A N 1
ATOM 2132 C CA . LYS A 1 265 ? 15.719 -0.774 -0.973 1.00 85.75 265 LYS A CA 1
ATOM 2133 C C . LYS A 1 265 ? 14.663 0.331 -0.912 1.00 85.75 265 LYS A C 1
ATOM 2135 O O . LYS A 1 265 ? 15.025 1.502 -0.759 1.00 85.75 265 LYS A O 1
ATOM 2140 N N . ASN A 1 266 ? 13.386 -0.050 -0.893 1.00 84.75 266 ASN A N 1
ATOM 2141 C CA . ASN A 1 266 ? 12.253 0.871 -0.933 1.00 84.75 266 ASN A CA 1
ATOM 2142 C C . ASN A 1 266 ? 12.403 1.828 -2.137 1.00 84.75 266 ASN A C 1
ATOM 2144 O O . ASN A 1 266 ? 12.794 1.409 -3.221 1.00 84.75 266 ASN A O 1
ATOM 2148 N N . ASN A 1 267 ? 12.144 3.121 -1.968 1.00 83.69 267 ASN A N 1
ATOM 2149 C CA . ASN A 1 267 ? 12.243 4.120 -3.025 1.00 83.69 267 ASN A CA 1
ATOM 2150 C C . ASN A 1 267 ? 13.643 4.750 -3.164 1.00 83.69 267 ASN A C 1
ATOM 2152 O O . ASN A 1 267 ? 13.766 5.833 -3.735 1.00 83.69 267 ASN A O 1
ATOM 2156 N N . ARG A 1 268 ? 14.689 4.135 -2.602 1.00 86.50 268 ARG A N 1
ATOM 2157 C CA . ARG A 1 268 ? 16.060 4.648 -2.711 1.00 86.50 268 ARG A CA 1
ATOM 2158 C C . ARG A 1 268 ? 16.661 4.256 -4.055 1.00 86.50 268 ARG A C 1
ATOM 2160 O O . ARG A 1 268 ? 16.533 3.107 -4.471 1.00 86.50 268 ARG A O 1
ATOM 2167 N N . ILE A 1 269 ? 17.343 5.207 -4.687 1.00 89.38 269 ILE A N 1
ATOM 2168 C CA . ILE A 1 269 ? 18.154 4.980 -5.885 1.00 89.38 269 ILE A CA 1
ATOM 2169 C C . ILE A 1 269 ? 19.623 4.863 -5.472 1.00 89.38 269 ILE A C 1
ATOM 2171 O O . ILE A 1 269 ? 20.117 5.691 -4.701 1.00 89.38 269 ILE A O 1
ATOM 2175 N N . LYS A 1 270 ? 20.299 3.807 -5.920 1.00 91.31 270 LYS A N 1
ATOM 2176 C CA . LYS A 1 270 ? 21.726 3.588 -5.666 1.00 91.31 270 LYS A CA 1
ATOM 2177 C C . LYS A 1 270 ? 22.561 3.924 -6.895 1.00 91.31 270 LYS A C 1
ATOM 2179 O O . LYS A 1 270 ? 22.042 4.011 -8.005 1.00 91.31 270 LYS A O 1
ATOM 2184 N N . ILE A 1 271 ? 23.872 4.046 -6.703 1.00 92.88 271 ILE A N 1
ATOM 2185 C CA . ILE A 1 271 ? 24.803 4.330 -7.797 1.00 92.88 271 ILE A CA 1
ATOM 2186 C C . ILE A 1 271 ? 24.779 3.226 -8.864 1.00 92.88 271 ILE A C 1
ATOM 2188 O O . ILE A 1 271 ? 24.883 3.518 -10.052 1.00 92.88 271 ILE A O 1
ATOM 2192 N N . GLU A 1 272 ? 24.572 1.967 -8.465 1.00 92.00 272 GLU A N 1
ATOM 2193 C CA . GLU A 1 272 ? 24.424 0.849 -9.399 1.00 92.00 272 GLU A CA 1
ATOM 2194 C C . GLU A 1 272 ? 23.149 0.974 -10.237 1.00 92.00 272 GLU A C 1
ATOM 2196 O O . GLU A 1 272 ? 23.186 0.698 -11.434 1.00 92.00 272 GLU A O 1
ATOM 2201 N N . ASP A 1 273 ? 22.044 1.431 -9.636 1.00 93.88 273 ASP A N 1
ATOM 2202 C CA . ASP A 1 273 ? 20.789 1.665 -10.355 1.00 93.88 273 ASP A CA 1
ATOM 2203 C C . ASP A 1 273 ? 20.982 2.778 -11.399 1.00 93.88 273 ASP A C 1
ATOM 2205 O O . ASP A 1 273 ? 20.636 2.596 -12.564 1.00 93.88 273 ASP A O 1
ATOM 2209 N N . VAL A 1 274 ? 21.620 3.894 -11.016 1.00 96.12 274 VAL A N 1
ATOM 2210 C CA . VAL A 1 274 ? 21.921 5.016 -11.929 1.00 96.12 274 VAL A CA 1
ATOM 2211 C C . VAL A 1 274 ? 22.783 4.564 -13.107 1.00 96.12 274 VAL A C 1
ATOM 2213 O O . VAL A 1 274 ? 22.505 4.934 -14.245 1.00 96.12 274 VAL A O 1
ATOM 2216 N N . ARG A 1 275 ? 23.811 3.741 -12.861 1.00 95.19 275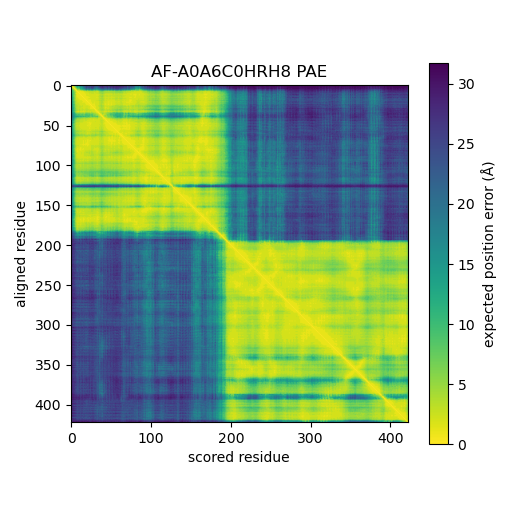 ARG A N 1
ATOM 2217 C CA . ARG A 1 275 ? 24.653 3.187 -13.934 1.00 95.19 275 ARG A CA 1
ATOM 2218 C C . ARG A 1 275 ? 23.847 2.315 -14.896 1.00 95.19 275 ARG A C 1
ATOM 2220 O O . ARG A 1 275 ? 23.994 2.476 -16.101 1.00 95.19 275 ARG A O 1
ATOM 2227 N N . LYS A 1 276 ? 22.980 1.431 -14.383 1.00 94.19 276 LYS A N 1
ATOM 2228 C CA . LYS A 1 276 ? 22.106 0.592 -15.224 1.00 94.19 276 LYS A CA 1
ATOM 2229 C C . LYS A 1 276 ? 21.199 1.442 -16.115 1.00 94.19 276 LYS A C 1
ATOM 2231 O O . LYS A 1 276 ? 21.091 1.155 -17.302 1.00 94.19 276 LYS A O 1
ATOM 2236 N N . ILE A 1 277 ? 20.596 2.490 -15.553 1.00 95.69 277 ILE A N 1
ATOM 2237 C CA . ILE A 1 277 ? 19.709 3.396 -16.294 1.00 95.69 277 ILE A CA 1
ATOM 2238 C C . ILE A 1 277 ? 20.480 4.109 -17.416 1.00 95.69 277 ILE A C 1
ATOM 2240 O O . ILE A 1 277 ? 20.042 4.084 -18.559 1.00 95.69 277 ILE A O 1
ATOM 2244 N N . LYS A 1 278 ? 21.671 4.654 -17.133 1.00 96.00 278 LYS A N 1
ATOM 2245 C CA . LYS A 1 278 ? 22.509 5.324 -18.148 1.00 96.00 278 LYS A CA 1
ATOM 2246 C C . LYS A 1 278 ? 22.922 4.406 -19.300 1.00 96.00 278 LYS A C 1
ATOM 2248 O O . LYS A 1 278 ? 22.862 4.814 -20.452 1.00 96.00 278 LYS A O 1
ATOM 2253 N N . ILE A 1 279 ? 23.276 3.154 -19.004 1.00 95.12 279 ILE A N 1
ATOM 2254 C CA . ILE A 1 279 ? 23.609 2.159 -20.038 1.00 95.12 279 ILE A CA 1
ATOM 2255 C C . ILE A 1 279 ? 22.407 1.888 -20.956 1.00 95.12 279 ILE A C 1
ATOM 2257 O O . ILE A 1 279 ? 22.574 1.627 -22.145 1.00 95.12 279 ILE A O 1
ATOM 2261 N N . LEU A 1 280 ? 21.187 1.907 -20.415 1.00 94.06 280 LEU A N 1
ATOM 2262 C CA . LEU A 1 280 ? 19.971 1.747 -21.214 1.00 94.06 280 LEU A CA 1
ATOM 2263 C C . LEU A 1 280 ? 19.684 3.008 -22.046 1.00 94.06 280 LEU A C 1
ATOM 2265 O O . LEU A 1 280 ? 19.339 2.884 -23.219 1.00 94.06 280 LEU A O 1
ATOM 2269 N N . GLU A 1 281 ? 19.931 4.200 -21.504 1.00 95.06 281 GLU A N 1
ATOM 2270 C CA . GLU A 1 281 ? 19.824 5.464 -22.251 1.00 95.06 281 GLU A CA 1
ATOM 2271 C C . GLU A 1 281 ? 20.774 5.537 -23.442 1.00 95.06 281 GLU A C 1
ATOM 2273 O O . GLU A 1 281 ? 20.359 5.938 -24.526 1.00 95.06 281 GLU A O 1
ATOM 2278 N N . GLU A 1 282 ? 22.022 5.093 -23.279 1.00 95.31 282 GLU A N 1
ATOM 2279 C CA . GLU A 1 282 ? 23.004 5.001 -24.371 1.00 95.31 282 GLU A CA 1
ATOM 2280 C C . GLU A 1 282 ? 22.527 4.081 -25.508 1.00 95.31 282 GLU A C 1
ATOM 2282 O O . GLU A 1 282 ? 22.923 4.251 -26.659 1.00 95.31 282 GLU A O 1
ATOM 2287 N N . LYS A 1 283 ? 21.628 3.135 -25.207 1.00 95.38 283 LYS A N 1
ATOM 2288 C CA . LYS A 1 283 ? 20.973 2.250 -26.184 1.00 95.38 283 LYS A CA 1
ATOM 2289 C C . LYS A 1 283 ? 19.667 2.823 -26.745 1.00 95.38 283 LYS A C 1
ATOM 2291 O O . LYS A 1 283 ? 18.940 2.111 -27.434 1.00 95.38 283 LYS A O 1
ATOM 2296 N N . GLY A 1 284 ? 19.339 4.077 -26.437 1.00 93.94 284 GLY A N 1
ATOM 2297 C CA . GLY A 1 284 ? 18.102 4.737 -26.862 1.00 93.94 284 GLY A CA 1
ATOM 2298 C C . GLY A 1 284 ? 16.858 4.305 -26.080 1.00 93.94 284 GLY A C 1
ATOM 2299 O O . GLY A 1 284 ? 15.738 4.545 -26.527 1.00 93.94 284 GLY A O 1
ATOM 2300 N N . ILE A 1 285 ? 17.025 3.657 -24.925 1.00 94.06 285 ILE A N 1
ATOM 2301 C CA . ILE A 1 285 ? 15.917 3.170 -24.102 1.00 94.06 285 ILE A CA 1
ATOM 2302 C C . ILE A 1 285 ? 15.620 4.184 -22.998 1.00 94.06 285 ILE A C 1
ATOM 2304 O O . ILE A 1 285 ? 16.452 4.437 -22.129 1.00 94.06 285 ILE A O 1
ATOM 2308 N N . ASN A 1 286 ? 14.395 4.713 -22.986 1.00 92.44 286 ASN A N 1
ATOM 2309 C CA . ASN A 1 286 ? 13.924 5.616 -21.941 1.00 92.44 286 ASN A CA 1
ATOM 2310 C C . ASN A 1 286 ? 13.213 4.845 -20.812 1.00 92.44 286 ASN A C 1
ATOM 2312 O O . ASN A 1 286 ? 12.222 4.155 -21.047 1.00 92.44 286 ASN A O 1
ATOM 2316 N N . MET A 1 287 ? 13.694 5.003 -19.575 1.00 94.75 287 MET A N 1
ATOM 2317 C CA . MET A 1 287 ? 13.098 4.412 -18.366 1.00 94.75 287 MET A CA 1
ATOM 2318 C C . MET A 1 287 ? 12.231 5.391 -17.561 1.00 94.75 287 MET A C 1
ATOM 2320 O O . MET A 1 287 ? 11.842 5.097 -16.426 1.00 94.75 287 MET A O 1
ATOM 2324 N N . LEU A 1 288 ? 11.951 6.570 -18.107 1.00 95.94 288 LEU A N 1
ATOM 2325 C CA . LEU A 1 288 ? 11.308 7.668 -17.405 1.00 95.94 288 LEU A CA 1
ATOM 2326 C C . LEU A 1 288 ? 9.969 8.025 -18.027 1.00 95.94 288 LEU A C 1
ATOM 2328 O O . LEU A 1 288 ? 9.802 8.028 -19.245 1.00 95.94 288 LEU A O 1
ATOM 2332 N N . SER A 1 289 ? 9.025 8.363 -17.156 1.00 95.88 289 SER A N 1
ATOM 2333 C CA . SER A 1 289 ? 7.748 8.929 -17.574 1.00 95.88 289 SER A CA 1
ATOM 2334 C C . SER A 1 289 ? 7.984 10.314 -18.167 1.00 95.88 289 SER A C 1
ATOM 2336 O O . SER A 1 289 ? 8.896 11.022 -17.733 1.00 95.88 289 SER A O 1
ATOM 2338 N N . TRP A 1 290 ? 7.149 10.725 -19.120 1.00 94.81 290 TRP A N 1
ATOM 2339 C CA . TRP A 1 290 ? 7.328 11.970 -19.881 1.00 94.81 290 TRP A CA 1
ATOM 2340 C C . TRP A 1 290 ? 7.575 13.214 -19.002 1.00 94.81 290 TRP A C 1
ATOM 2342 O O . TRP A 1 290 ? 8.381 14.068 -19.357 1.00 94.81 290 TRP A O 1
ATOM 2352 N N . TRP A 1 291 ? 6.950 13.289 -17.824 1.00 95.38 291 TRP A N 1
ATOM 2353 C CA . TRP A 1 291 ? 7.059 14.410 -16.879 1.00 95.38 291 TRP A CA 1
ATOM 2354 C C . TRP A 1 291 ? 8.349 14.411 -16.036 1.00 95.38 291 TRP A C 1
ATOM 2356 O O . TRP A 1 291 ? 8.632 15.370 -15.315 1.00 95.38 291 TRP A O 1
ATOM 2366 N N . ALA A 1 292 ? 9.131 13.331 -16.072 1.00 96.38 292 ALA A N 1
ATOM 2367 C CA . ALA A 1 292 ? 10.331 13.155 -15.254 1.00 96.38 292 ALA A CA 1
ATOM 2368 C C . ALA A 1 292 ? 11.643 13.295 -16.040 1.00 96.38 292 ALA A C 1
ATOM 2370 O O . ALA A 1 292 ? 12.689 13.484 -15.417 1.00 96.38 292 ALA A O 1
ATOM 2371 N N . ILE A 1 293 ? 11.584 13.234 -17.377 1.00 95.50 293 ILE A N 1
ATOM 2372 C CA . ILE A 1 293 ? 12.749 13.227 -18.279 1.00 95.50 293 ILE A CA 1
ATOM 2373 C C . ILE A 1 293 ? 13.672 14.420 -18.001 1.00 95.50 293 ILE A C 1
ATOM 2375 O O . ILE A 1 293 ? 14.822 14.232 -17.611 1.00 95.50 293 ILE A O 1
ATOM 2379 N N . ASN A 1 294 ? 13.141 15.645 -18.069 1.00 94.81 294 ASN A N 1
ATOM 2380 C CA . ASN A 1 294 ? 13.940 16.866 -17.906 1.00 94.81 294 ASN A CA 1
ATOM 2381 C C . ASN A 1 294 ? 14.623 16.944 -16.532 1.00 94.81 294 ASN A C 1
ATOM 2383 O O . ASN A 1 294 ? 15.777 17.359 -16.416 1.00 94.81 294 ASN A O 1
ATOM 2387 N N . SER A 1 295 ? 13.921 16.522 -15.475 1.00 95.62 295 SER A N 1
ATOM 2388 C CA . SER A 1 295 ? 14.475 16.509 -14.118 1.00 95.62 295 SER A CA 1
ATOM 2389 C C . SER A 1 295 ? 15.632 15.520 -14.005 1.00 95.62 295 SER A C 1
ATOM 2391 O O . SER A 1 295 ? 16.671 15.827 -13.423 1.00 95.62 295 SER A O 1
ATOM 2393 N N . TRP A 1 296 ? 15.481 14.337 -14.588 1.00 96.12 296 TRP A N 1
ATOM 2394 C CA . TRP A 1 296 ? 16.549 13.357 -14.616 1.00 96.12 296 TRP A CA 1
ATOM 2395 C C . TRP A 1 296 ? 17.750 13.829 -15.426 1.00 96.12 296 TRP A C 1
ATOM 2397 O O . TRP A 1 296 ? 18.856 13.808 -14.894 1.00 96.12 296 TRP A O 1
ATOM 2407 N N . ASP A 1 297 ? 17.562 14.324 -16.647 1.00 95.56 297 ASP A N 1
ATOM 2408 C CA . ASP A 1 297 ? 18.676 14.772 -17.487 1.00 95.56 297 ASP A CA 1
ATOM 2409 C C . ASP A 1 297 ? 19.498 15.880 -16.823 1.00 95.56 297 ASP A C 1
ATOM 2411 O O . ASP A 1 297 ? 20.730 15.851 -16.859 1.00 95.56 297 ASP A O 1
ATOM 2415 N N . LYS A 1 298 ? 18.827 16.788 -16.107 1.00 95.56 298 LYS A N 1
ATOM 2416 C CA . LYS A 1 298 ? 19.462 17.861 -15.334 1.00 95.56 298 LYS A CA 1
ATOM 2417 C C . LYS A 1 298 ? 20.302 17.345 -14.160 1.00 95.56 298 LYS A C 1
ATOM 2419 O O . LYS A 1 298 ? 21.292 17.976 -13.795 1.00 95.56 298 LYS A O 1
ATOM 2424 N N . TYR A 1 299 ? 19.917 16.226 -13.539 1.00 95.94 299 TYR A N 1
ATOM 2425 C CA . TYR A 1 299 ? 20.461 15.809 -12.240 1.00 95.94 299 TYR A CA 1
ATOM 2426 C C . TYR A 1 299 ? 21.134 14.427 -12.216 1.00 95.94 299 TYR A C 1
ATOM 2428 O O . TYR A 1 299 ? 21.770 14.097 -11.215 1.00 95.94 299 TYR A O 1
ATOM 2436 N N . LYS A 1 300 ? 21.074 13.625 -13.287 1.00 95.06 300 LYS A N 1
ATOM 2437 C CA . LYS A 1 300 ? 21.583 12.234 -13.346 1.00 95.06 300 LYS A CA 1
ATOM 2438 C C . LYS A 1 300 ? 23.087 12.074 -13.120 1.00 95.06 300 LYS A C 1
ATOM 2440 O O . LYS A 1 300 ? 23.576 10.963 -12.918 1.00 95.06 300 LYS A O 1
ATOM 2445 N N . ASN A 1 301 ? 23.833 13.173 -13.184 1.00 95.75 301 ASN A N 1
ATOM 2446 C CA . ASN A 1 301 ? 25.276 13.220 -12.937 1.00 95.75 301 ASN A CA 1
ATOM 2447 C C . ASN A 1 301 ? 25.635 13.691 -11.520 1.00 95.75 301 ASN A C 1
ATOM 2449 O O . ASN A 1 301 ? 26.811 13.726 -11.176 1.00 95.75 301 ASN A O 1
ATOM 2453 N N . MET A 1 302 ? 24.645 14.047 -10.699 1.00 95.00 302 MET A N 1
ATOM 2454 C CA . MET A 1 302 ? 24.861 14.428 -9.306 1.00 95.00 302 MET A CA 1
ATOM 2455 C C . MET A 1 302 ? 24.968 13.204 -8.391 1.00 95.00 302 MET A C 1
ATOM 2457 O O . MET A 1 302 ? 24.636 12.079 -8.770 1.00 95.00 302 MET A O 1
ATOM 2461 N N . ASP A 1 303 ? 25.382 13.443 -7.146 1.00 95.19 303 ASP A N 1
ATOM 2462 C CA . ASP A 1 303 ? 25.329 12.439 -6.086 1.00 95.19 303 ASP A CA 1
ATOM 2463 C C . ASP A 1 303 ? 23.911 11.854 -5.919 1.00 95.19 303 ASP A C 1
ATOM 2465 O O . ASP A 1 303 ? 22.907 12.564 -6.033 1.00 95.19 303 ASP A O 1
ATOM 2469 N N . CYS A 1 304 ? 23.823 10.561 -5.586 1.00 93.00 304 CYS A N 1
ATOM 2470 C CA . CYS A 1 304 ? 22.553 9.837 -5.478 1.00 93.00 304 CYS A CA 1
ATOM 2471 C C . CYS A 1 304 ? 21.591 10.470 -4.462 1.00 93.00 304 CYS A C 1
ATOM 2473 O O . CYS A 1 304 ? 20.377 10.462 -4.677 1.00 93.00 304 CYS A O 1
ATOM 2475 N N . SER A 1 305 ? 22.101 11.042 -3.366 1.00 92.19 305 SER A N 1
ATOM 2476 C CA . SER A 1 305 ? 21.259 11.706 -2.367 1.00 92.19 305 SER A CA 1
ATOM 2477 C C . SER A 1 305 ? 20.658 13.011 -2.899 1.00 92.19 305 SER A C 1
ATOM 2479 O O . SER A 1 305 ? 19.498 13.324 -2.610 1.00 92.19 305 SER A O 1
ATOM 2481 N N . VAL A 1 306 ? 21.419 13.751 -3.711 1.00 94.31 306 VAL A N 1
ATOM 2482 C CA . VAL A 1 306 ? 20.981 14.994 -4.354 1.00 94.31 306 VAL A CA 1
ATOM 2483 C C . VAL A 1 306 ? 19.980 14.681 -5.460 1.00 94.31 306 VAL A C 1
ATOM 2485 O O . VAL A 1 306 ? 18.882 15.239 -5.456 1.00 94.31 306 VAL A O 1
ATOM 2488 N N . LEU A 1 307 ? 20.309 13.727 -6.333 1.00 95.69 307 LEU A N 1
ATOM 2489 C CA . LEU A 1 307 ? 19.429 13.221 -7.384 1.00 95.69 307 LEU A CA 1
ATOM 2490 C C . LEU A 1 307 ? 18.079 12.778 -6.809 1.00 95.69 307 LEU A C 1
ATOM 2492 O O . LEU A 1 307 ? 17.032 13.256 -7.240 1.00 95.69 307 LEU A O 1
ATOM 2496 N N . TYR A 1 308 ? 18.094 11.945 -5.765 1.00 94.19 308 TYR A N 1
ATOM 2497 C CA . TYR A 1 308 ? 16.882 11.498 -5.081 1.00 94.19 308 TYR A CA 1
ATOM 2498 C C . TYR A 1 308 ? 16.015 12.669 -4.597 1.00 94.19 308 TYR A C 1
ATOM 2500 O O . TYR A 1 308 ? 14.804 12.684 -4.825 1.00 94.19 308 TYR A O 1
ATOM 2508 N N . LYS A 1 309 ? 16.619 13.669 -3.937 1.00 94.12 309 LYS A N 1
ATOM 2509 C CA . LYS A 1 309 ? 15.894 14.852 -3.442 1.00 94.12 309 LYS A CA 1
ATOM 2510 C C . LYS A 1 309 ? 15.268 15.647 -4.588 1.00 94.12 309 LYS A C 1
ATOM 2512 O O . LYS A 1 309 ? 14.121 16.077 -4.460 1.00 94.12 309 LYS A O 1
ATOM 2517 N N . LYS A 1 310 ? 15.997 15.825 -5.692 1.00 95.62 310 LYS A N 1
ATOM 2518 C CA . LYS A 1 310 ? 15.534 16.573 -6.866 1.00 95.62 310 LYS A CA 1
ATOM 2519 C C . LYS A 1 310 ? 14.390 15.866 -7.590 1.00 95.62 310 LYS A C 1
ATOM 2521 O O . LYS A 1 310 ? 13.335 16.475 -7.749 1.00 95.62 310 LYS A O 1
ATOM 2526 N N . LEU A 1 311 ? 14.532 14.575 -7.894 1.00 95.38 311 LEU A N 1
ATOM 2527 C CA . LEU A 1 311 ? 13.457 13.782 -8.501 1.00 95.38 311 LEU A CA 1
ATOM 2528 C C . LEU A 1 311 ? 12.215 13.731 -7.605 1.00 95.38 311 LEU A C 1
ATOM 2530 O O . LEU A 1 311 ? 11.091 13.871 -8.078 1.00 95.38 311 LEU A O 1
ATOM 2534 N N . ARG A 1 312 ? 12.398 13.609 -6.283 1.00 93.25 312 ARG A N 1
ATOM 2535 C CA . ARG A 1 312 ? 11.279 13.641 -5.330 1.00 93.25 312 ARG A CA 1
ATOM 2536 C C . ARG A 1 312 ? 10.575 14.999 -5.311 1.00 93.25 312 ARG A C 1
ATOM 2538 O O . ARG A 1 312 ? 9.357 15.034 -5.161 1.00 93.25 312 ARG A O 1
ATOM 2545 N N . LYS A 1 313 ? 11.311 16.111 -5.432 1.00 93.06 313 LYS A N 1
ATOM 2546 C CA . LYS A 1 313 ? 10.725 17.459 -5.548 1.00 93.06 313 LYS A CA 1
ATOM 2547 C C . LYS A 1 313 ? 9.926 17.588 -6.850 1.00 93.06 313 LYS A C 1
ATOM 2549 O O . LYS A 1 313 ? 8.793 18.055 -6.796 1.00 93.06 313 LYS A O 1
ATOM 2554 N N . ASN A 1 314 ? 10.477 17.100 -7.963 1.00 95.06 314 ASN A N 1
ATOM 2555 C CA . ASN A 1 314 ? 9.807 17.062 -9.264 1.00 95.06 314 ASN A CA 1
ATOM 2556 C C . ASN A 1 314 ? 8.497 16.265 -9.209 1.00 95.06 314 ASN A C 1
ATOM 2558 O O . ASN A 1 314 ? 7.437 16.800 -9.511 1.00 95.06 314 ASN A O 1
ATOM 2562 N N . ALA A 1 315 ? 8.550 15.024 -8.712 1.00 93.31 315 ALA A N 1
ATOM 2563 C CA . ALA A 1 315 ? 7.375 14.170 -8.557 1.00 93.31 315 ALA A CA 1
ATOM 2564 C C . ALA A 1 315 ? 6.306 14.821 -7.667 1.00 93.31 315 ALA A C 1
ATOM 2566 O O . ALA A 1 315 ? 5.133 14.835 -8.020 1.00 93.31 315 ALA A O 1
ATOM 2567 N N . LYS A 1 316 ? 6.695 15.440 -6.543 1.00 92.25 316 LYS A N 1
ATOM 2568 C CA . LYS A 1 316 ? 5.750 16.186 -5.696 1.00 92.25 316 LYS A CA 1
ATOM 2569 C C . LYS A 1 316 ? 5.076 17.332 -6.449 1.00 92.25 316 LYS A C 1
ATOM 2571 O O . LYS A 1 316 ? 3.867 17.483 -6.323 1.00 92.25 316 LYS A O 1
ATOM 2576 N N . LYS A 1 317 ? 5.833 18.126 -7.215 1.00 93.31 317 LYS A N 1
ATOM 2577 C CA . LYS A 1 317 ? 5.274 19.230 -8.009 1.00 93.31 317 LYS A CA 1
ATOM 2578 C C . LYS A 1 317 ? 4.312 18.728 -9.070 1.00 93.31 317 LYS A C 1
ATOM 2580 O O . LYS A 1 317 ? 3.211 19.259 -9.167 1.00 93.31 317 LYS A O 1
ATOM 2585 N N . PHE A 1 318 ? 4.692 17.674 -9.784 1.00 94.94 318 PHE A N 1
ATOM 2586 C CA . PHE A 1 318 ? 3.826 17.018 -10.752 1.00 94.94 318 PHE A CA 1
ATOM 2587 C C . PHE A 1 318 ? 2.506 16.584 -10.104 1.00 94.94 318 PHE A C 1
ATOM 2589 O O . PHE A 1 318 ? 1.439 16.962 -10.581 1.00 94.94 318 PHE A O 1
ATOM 2596 N N . MET A 1 319 ? 2.559 15.902 -8.955 1.00 92.19 319 MET A N 1
ATOM 2597 C CA . MET A 1 319 ? 1.343 15.482 -8.252 1.00 92.19 319 MET A CA 1
ATOM 2598 C C . MET A 1 319 ? 0.469 16.660 -7.799 1.00 92.19 319 MET A C 1
ATOM 2600 O O . MET A 1 319 ? -0.752 16.545 -7.846 1.00 92.19 319 MET A O 1
ATOM 2604 N N . CYS A 1 320 ? 1.054 17.804 -7.429 1.00 91.56 320 CYS A N 1
ATOM 2605 C CA . CYS A 1 320 ? 0.287 19.017 -7.124 1.00 91.56 320 CYS A CA 1
ATOM 2606 C C . CYS A 1 320 ? -0.423 19.593 -8.351 1.00 91.56 320 CYS A C 1
ATOM 2608 O O . CYS A 1 320 ? -1.576 20.009 -8.246 1.00 91.56 320 CYS A O 1
ATOM 2610 N N . ILE A 1 321 ? 0.242 19.599 -9.510 1.00 93.62 321 ILE A N 1
ATOM 2611 C CA . ILE A 1 321 ? -0.366 20.028 -10.775 1.00 93.62 321 ILE A CA 1
ATOM 2612 C C . ILE A 1 321 ? -1.545 19.114 -11.120 1.00 93.62 321 ILE A C 1
ATOM 2614 O O . ILE A 1 321 ? -2.636 19.594 -11.416 1.00 93.62 321 ILE A O 1
ATOM 2618 N N . ILE A 1 322 ? -1.360 17.799 -10.998 1.00 92.94 322 ILE A N 1
ATOM 2619 C CA . ILE A 1 322 ? -2.414 16.809 -11.231 1.00 92.94 322 ILE A CA 1
ATOM 2620 C C . ILE A 1 322 ? -3.588 16.991 -10.260 1.00 92.94 322 ILE A C 1
ATOM 2622 O O . ILE A 1 322 ? -4.737 16.997 -10.696 1.00 92.94 322 ILE A O 1
ATOM 2626 N N . ASP A 1 323 ? -3.333 17.176 -8.963 1.00 90.31 323 ASP A N 1
ATOM 2627 C CA . ASP A 1 323 ? -4.388 17.412 -7.970 1.00 90.31 323 ASP A CA 1
ATOM 2628 C C . ASP A 1 323 ? -5.155 18.721 -8.251 1.00 90.31 323 ASP A C 1
ATOM 2630 O O . ASP A 1 323 ? -6.375 18.763 -8.080 1.00 90.31 323 ASP A O 1
ATOM 2634 N N . TRP A 1 324 ? -4.481 19.771 -8.736 1.00 91.25 324 TRP A N 1
ATOM 2635 C CA . TRP A 1 324 ? -5.141 21.005 -9.172 1.00 91.25 324 TRP A CA 1
ATOM 2636 C C . TRP A 1 324 ? -6.005 20.786 -10.420 1.00 91.25 324 TRP A C 1
ATOM 2638 O O . TRP A 1 324 ? -7.154 21.231 -10.453 1.00 91.25 324 TRP A O 1
ATOM 2648 N N . LEU A 1 325 ? -5.499 20.062 -11.422 1.00 92.00 325 LEU A N 1
ATOM 2649 C CA . LEU A 1 325 ? -6.235 19.758 -12.652 1.00 92.00 325 LEU A CA 1
ATOM 2650 C C . LEU A 1 325 ? -7.463 18.884 -12.380 1.00 92.00 325 LEU A C 1
ATOM 2652 O O . LEU A 1 325 ? -8.521 19.132 -12.948 1.00 92.00 325 LEU A O 1
ATOM 2656 N N . LYS A 1 326 ? -7.374 17.922 -11.457 1.00 89.31 326 LYS A N 1
ATOM 2657 C CA . LYS A 1 326 ? -8.527 17.116 -11.019 1.00 89.31 326 LYS A CA 1
ATOM 2658 C C . LYS A 1 326 ? -9.666 17.968 -10.463 1.00 89.31 326 LYS A C 1
ATOM 2660 O O . LYS A 1 326 ? -10.824 17.635 -10.673 1.00 89.31 326 LYS A O 1
ATOM 2665 N N . LEU A 1 327 ? -9.339 19.050 -9.756 1.00 88.38 327 LEU A N 1
ATOM 2666 C CA . LEU A 1 327 ? -10.327 19.941 -9.145 1.00 88.38 327 LEU A CA 1
ATOM 2667 C C . LEU A 1 327 ? -10.897 20.965 -10.130 1.00 88.38 327 LEU A C 1
ATOM 2669 O O . LEU A 1 327 ? -12.086 21.257 -10.084 1.00 88.38 327 LEU A O 1
ATOM 2673 N N . ASN A 1 328 ? -10.048 21.533 -10.987 1.00 89.75 328 ASN A N 1
ATOM 2674 C CA . ASN A 1 328 ? -10.395 22.721 -11.774 1.00 89.75 328 ASN A CA 1
ATOM 2675 C C . ASN A 1 328 ? -10.608 22.424 -13.266 1.00 89.75 328 ASN A C 1
ATOM 2677 O O . ASN A 1 328 ? -11.190 23.232 -13.986 1.00 89.75 328 ASN A O 1
ATOM 2681 N N . LYS A 1 329 ? -10.110 21.282 -13.750 1.00 91.38 329 LYS A N 1
ATOM 2682 C CA . LYS A 1 329 ? -10.061 20.892 -15.167 1.00 91.38 329 LYS A CA 1
ATOM 2683 C C . LYS A 1 329 ? -10.326 19.388 -15.341 1.00 91.38 329 LYS A C 1
ATOM 2685 O O . LYS A 1 329 ? -9.662 18.716 -16.128 1.00 91.38 329 LYS A O 1
ATOM 2690 N N . GLN A 1 330 ? -11.305 18.858 -14.603 1.00 88.50 330 GLN A N 1
ATOM 2691 C CA . GLN A 1 330 ? -11.595 17.420 -14.533 1.00 88.50 330 GLN A CA 1
ATOM 2692 C C . GLN A 1 330 ? -11.752 16.764 -15.917 1.00 88.50 330 GLN A C 1
ATOM 2694 O O . GLN A 1 330 ? -11.136 15.733 -16.169 1.00 88.50 330 GLN A O 1
ATOM 2699 N N . HIS A 1 331 ? -12.482 17.403 -16.836 1.00 89.25 331 HIS A N 1
ATOM 2700 C CA . HIS A 1 331 ? -12.693 16.911 -18.204 1.00 89.25 331 HIS A CA 1
ATOM 2701 C C . HIS A 1 331 ? -11.386 16.675 -18.986 1.00 89.25 331 HIS A C 1
ATOM 2703 O O . HIS A 1 331 ? -11.305 15.752 -19.792 1.00 89.25 331 HIS A O 1
ATOM 2709 N N . ILE A 1 332 ? -10.340 17.471 -18.735 1.00 91.00 332 ILE A N 1
ATOM 2710 C CA . ILE A 1 332 ? -9.029 17.311 -19.384 1.00 91.00 332 ILE A CA 1
ATOM 2711 C C . ILE A 1 332 ? -8.319 16.078 -18.835 1.00 91.00 332 ILE A C 1
ATOM 2713 O O . ILE A 1 332 ? -7.754 15.292 -19.594 1.00 91.00 332 ILE A O 1
ATOM 2717 N N . ILE A 1 333 ? -8.362 15.894 -17.512 1.00 89.06 333 ILE A N 1
ATOM 2718 C CA . ILE A 1 333 ? -7.784 14.721 -16.853 1.00 89.06 333 ILE A CA 1
ATOM 2719 C C . ILE A 1 333 ? -8.498 13.449 -17.305 1.00 89.06 333 ILE A C 1
ATOM 2721 O O . ILE A 1 333 ? -7.833 12.467 -17.609 1.00 89.06 333 ILE A O 1
ATOM 2725 N N . GLU A 1 334 ? -9.824 13.465 -17.403 1.00 87.81 334 GLU A N 1
ATOM 2726 C CA . GLU A 1 334 ? -10.603 12.329 -17.904 1.00 87.81 334 GLU A CA 1
ATOM 2727 C C . GLU A 1 334 ? -10.229 11.978 -19.350 1.00 87.81 334 GLU A C 1
ATOM 2729 O O . GLU A 1 334 ? -9.904 10.823 -19.627 1.00 87.81 334 GLU A O 1
ATOM 2734 N N . ALA A 1 335 ? -10.153 12.976 -20.239 1.00 89.50 335 ALA A N 1
ATOM 2735 C CA . ALA A 1 335 ? -9.715 12.777 -21.620 1.00 89.50 335 ALA A CA 1
ATOM 2736 C C . ALA A 1 335 ? -8.283 12.215 -21.707 1.00 89.50 335 ALA A C 1
ATOM 2738 O O . ALA A 1 335 ? -8.005 11.317 -22.504 1.00 89.50 335 ALA A O 1
ATOM 2739 N N . PHE A 1 336 ? -7.370 12.694 -20.856 1.00 89.69 336 PHE A N 1
ATOM 2740 C CA . PHE A 1 336 ? -6.020 12.144 -20.766 1.00 89.69 336 PHE A CA 1
ATOM 2741 C C . PHE A 1 336 ? -6.039 10.682 -20.300 1.00 89.69 336 PHE A C 1
ATOM 2743 O O . PHE A 1 336 ? -5.431 9.827 -20.944 1.00 89.69 336 PHE A O 1
ATOM 2750 N N . ILE A 1 337 ? -6.768 10.373 -19.224 1.00 85.31 337 ILE A N 1
ATOM 2751 C CA . ILE A 1 337 ? -6.864 9.022 -18.656 1.00 85.31 337 ILE A CA 1
ATOM 2752 C C . ILE A 1 337 ? -7.409 8.020 -19.681 1.00 85.31 337 ILE A C 1
ATOM 2754 O O . ILE A 1 337 ? -6.928 6.885 -19.735 1.00 85.31 337 ILE A O 1
ATOM 2758 N N . ASP A 1 338 ? -8.369 8.421 -20.515 1.00 82.25 338 ASP A N 1
ATOM 2759 C CA . ASP A 1 338 ? -8.926 7.545 -21.549 1.00 82.25 338 ASP A CA 1
ATOM 2760 C C . ASP A 1 338 ? -7.890 7.110 -22.595 1.00 82.25 338 ASP A C 1
ATOM 2762 O O . ASP A 1 338 ? -7.980 6.001 -23.127 1.00 82.25 338 ASP A O 1
ATOM 2766 N N . THR A 1 339 ? -6.869 7.935 -22.837 1.00 82.75 339 THR A N 1
ATOM 2767 C CA . THR A 1 339 ? -5.762 7.628 -23.760 1.00 82.75 339 THR A CA 1
ATOM 2768 C C . THR A 1 339 ? -4.531 7.038 -23.067 1.00 82.75 339 THR A C 1
ATOM 2770 O O . THR A 1 339 ? -3.654 6.481 -23.725 1.00 82.75 339 THR A O 1
ATOM 2773 N N . TYR A 1 340 ? -4.464 7.123 -21.738 1.00 80.75 340 TYR A N 1
ATOM 2774 C CA . TYR A 1 340 ? -3.274 6.803 -20.953 1.00 80.75 340 TYR A CA 1
ATOM 2775 C C . TYR A 1 340 ? -2.908 5.311 -20.960 1.00 80.75 340 TYR A C 1
ATOM 2777 O O . TYR A 1 340 ? -1.729 4.966 -20.914 1.00 80.75 340 TYR A O 1
ATOM 2785 N N . MET A 1 341 ? -3.888 4.400 -21.036 1.00 77.19 341 MET A N 1
ATOM 2786 C CA . MET A 1 341 ? -3.606 2.961 -21.034 1.00 77.19 341 MET A CA 1
ATOM 2787 C C . MET A 1 341 ? -4.575 2.151 -21.892 1.00 77.19 341 MET A C 1
ATOM 2789 O O . MET A 1 341 ? -5.797 2.272 -21.785 1.00 77.19 341 MET A O 1
ATOM 2793 N N . ASN A 1 342 ? -4.016 1.210 -22.658 1.00 78.19 342 ASN A N 1
ATOM 2794 C CA . ASN A 1 342 ? -4.790 0.199 -23.366 1.00 78.19 342 ASN A CA 1
ATOM 2795 C C . ASN A 1 342 ? -5.220 -0.925 -22.406 1.00 78.19 342 ASN A C 1
ATOM 2797 O O . ASN A 1 342 ? -4.459 -1.846 -22.104 1.00 78.19 342 ASN A O 1
ATOM 2801 N N . HIS A 1 343 ? -6.459 -0.837 -21.928 1.00 78.06 343 HIS A N 1
ATOM 2802 C CA . HIS A 1 343 ? -7.032 -1.778 -20.965 1.00 78.06 343 HIS A CA 1
ATOM 2803 C C . HIS A 1 343 ? -7.484 -3.111 -21.585 1.00 78.06 343 HIS A C 1
ATOM 2805 O O . HIS A 1 343 ? -7.704 -4.077 -20.845 1.00 78.06 343 HIS A O 1
ATOM 2811 N N . ASP A 1 344 ? -7.581 -3.189 -22.914 1.00 80.75 344 ASP A N 1
ATOM 2812 C CA . ASP A 1 344 ? -8.086 -4.369 -23.624 1.00 80.75 344 ASP A CA 1
ATOM 2813 C C . ASP A 1 344 ? -7.034 -5.474 -23.740 1.00 80.75 344 ASP A C 1
ATOM 2815 O O . ASP A 1 344 ? -7.365 -6.650 -23.926 1.00 80.75 344 ASP A O 1
ATOM 2819 N N . LYS A 1 345 ? -5.756 -5.123 -23.564 1.00 85.50 345 LYS A N 1
ATOM 2820 C CA . LYS A 1 345 ? -4.654 -6.083 -23.572 1.00 85.50 345 LYS A CA 1
ATOM 2821 C C . LYS A 1 345 ? -4.602 -6.904 -22.286 1.00 85.50 345 LYS A C 1
ATOM 2823 O O . LYS A 1 345 ? -4.879 -6.448 -21.171 1.00 85.50 345 LYS A O 1
ATOM 2828 N N . SER A 1 346 ? -4.207 -8.158 -22.433 1.00 85.62 346 SER A N 1
ATOM 2829 C CA . SER A 1 346 ? -3.894 -9.075 -21.347 1.00 85.62 346 SER A CA 1
ATOM 2830 C C . SER A 1 346 ? -2.658 -9.878 -21.709 1.00 85.62 346 SER A C 1
ATOM 2832 O O . SER A 1 346 ? -2.514 -10.317 -22.846 1.00 85.62 346 SER A O 1
ATOM 2834 N N . TYR A 1 347 ? -1.805 -10.116 -20.719 1.00 89.88 347 TYR A N 1
ATOM 2835 C CA . TYR A 1 347 ? -0.552 -10.831 -20.905 1.00 89.88 347 TYR A CA 1
ATOM 2836 C C . TYR A 1 347 ? -0.547 -12.101 -20.064 1.00 89.88 347 TYR A C 1
ATOM 2838 O O . TYR A 1 347 ? -1.028 -12.112 -18.930 1.00 89.88 347 TYR A O 1
ATOM 2846 N N . VAL A 1 348 ? -0.012 -13.176 -20.633 1.00 89.75 348 VAL A N 1
ATOM 2847 C CA . VAL A 1 348 ? 0.277 -14.422 -19.920 1.00 89.75 348 VAL A CA 1
ATOM 2848 C C . VAL A 1 348 ? 1.769 -14.671 -20.045 1.00 89.75 348 VAL A C 1
ATOM 2850 O O . VAL A 1 348 ? 2.267 -14.796 -21.159 1.00 89.75 348 VAL A O 1
ATOM 2853 N N . ILE A 1 349 ? 2.474 -14.715 -18.915 1.00 92.81 349 ILE A N 1
ATOM 2854 C CA . ILE A 1 349 ? 3.905 -15.031 -18.892 1.00 92.81 349 ILE A CA 1
ATOM 2855 C C . ILE A 1 349 ? 4.058 -16.544 -19.030 1.00 92.81 349 ILE A C 1
ATOM 2857 O O . ILE A 1 349 ? 3.635 -17.291 -18.142 1.00 92.81 349 ILE A O 1
ATOM 2861 N N . ASN A 1 350 ? 4.645 -16.975 -20.144 1.00 91.31 350 ASN A N 1
ATOM 2862 C CA . ASN A 1 350 ? 4.856 -18.384 -20.449 1.00 91.31 350 ASN A CA 1
ATOM 2863 C C . ASN A 1 350 ? 6.042 -18.893 -19.617 1.00 91.31 350 ASN A C 1
ATOM 2865 O O . ASN A 1 350 ? 5.857 -19.733 -18.737 1.00 91.31 350 ASN A O 1
ATOM 2869 N N . ASN A 1 351 ? 7.211 -18.271 -19.801 1.00 92.81 351 ASN A N 1
ATOM 2870 C CA . ASN A 1 351 ? 8.445 -18.565 -19.071 1.00 92.81 351 ASN A CA 1
ATOM 2871 C C . ASN A 1 351 ? 9.060 -17.283 -18.501 1.00 92.81 351 ASN A C 1
ATOM 2873 O O . ASN A 1 351 ? 8.872 -16.202 -19.064 1.00 92.81 351 ASN A O 1
ATOM 2877 N N . ILE A 1 352 ? 9.775 -17.420 -17.384 1.00 94.88 352 ILE A N 1
ATOM 2878 C CA . ILE A 1 352 ? 10.608 -16.366 -16.808 1.00 94.88 352 ILE A CA 1
ATOM 2879 C C . ILE A 1 352 ? 11.864 -16.997 -16.212 1.00 94.88 352 ILE A C 1
ATOM 2881 O O . ILE A 1 352 ? 11.764 -17.907 -15.389 1.00 94.88 352 ILE A O 1
ATOM 2885 N N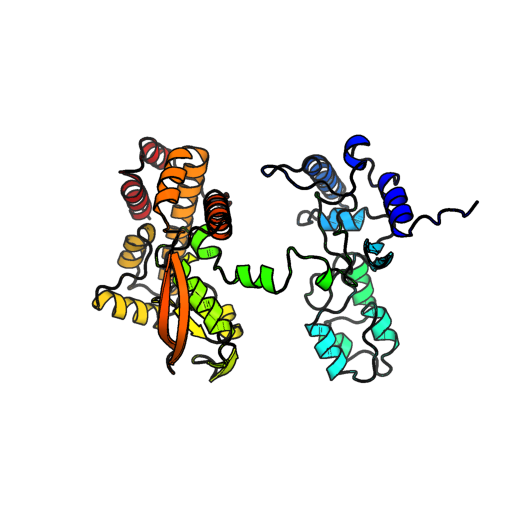 . ASP A 1 353 ? 13.014 -16.478 -16.606 1.00 95.19 353 ASP A N 1
ATOM 2886 C CA . ASP A 1 353 ? 14.328 -16.891 -16.147 1.00 95.19 353 ASP A CA 1
ATOM 2887 C C . ASP A 1 353 ? 15.005 -15.717 -15.444 1.00 95.19 353 ASP A C 1
ATOM 2889 O O . ASP A 1 353 ? 14.856 -14.553 -15.829 1.00 95.19 353 ASP A O 1
ATOM 2893 N N . ILE A 1 354 ? 15.713 -16.021 -14.356 1.00 95.94 354 ILE A N 1
ATOM 2894 C CA . ILE A 1 354 ? 16.357 -15.018 -13.509 1.00 95.94 354 ILE A CA 1
ATOM 2895 C C . ILE A 1 354 ? 17.866 -15.128 -13.682 1.00 95.94 354 ILE A C 1
ATOM 2897 O O . ILE A 1 354 ? 18.490 -16.134 -13.339 1.00 95.94 354 ILE A O 1
ATOM 2901 N N . LEU A 1 355 ? 18.466 -14.054 -14.179 1.00 94.56 355 LEU A N 1
ATOM 2902 C CA . LEU A 1 355 ? 19.906 -13.943 -14.339 1.00 94.56 355 LEU A CA 1
ATOM 2903 C C . LEU A 1 355 ? 20.576 -13.736 -12.976 1.00 94.56 355 LEU A C 1
ATOM 2905 O O . LEU A 1 355 ? 20.005 -13.155 -12.050 1.00 94.56 355 LEU A O 1
ATOM 2909 N N . SER A 1 356 ? 21.840 -14.141 -12.856 1.00 91.12 356 SER A N 1
ATOM 2910 C CA . SER A 1 356 ? 22.635 -13.972 -11.627 1.00 91.12 356 SER A CA 1
ATOM 2911 C C . SER A 1 356 ? 22.786 -12.506 -11.184 1.00 91.12 356 SER A C 1
ATOM 2913 O O . SER A 1 356 ? 23.033 -12.231 -10.008 1.00 91.12 356 SER A O 1
ATOM 2915 N N . SER A 1 357 ? 22.601 -11.563 -12.113 1.00 90.50 357 SER A N 1
ATOM 2916 C CA . SER A 1 357 ? 22.594 -10.111 -11.901 1.00 90.50 357 SER A CA 1
ATOM 2917 C C . SER A 1 357 ? 21.264 -9.554 -11.369 1.00 90.50 357 SER A C 1
ATOM 2919 O O . SER A 1 357 ? 21.170 -8.351 -11.113 1.00 90.50 357 SER A O 1
ATOM 2921 N N . GLY A 1 358 ? 20.235 -10.399 -11.241 1.00 92.69 358 GLY A N 1
ATOM 2922 C CA . GLY A 1 358 ? 18.854 -10.003 -10.961 1.00 92.69 358 GLY A CA 1
ATOM 2923 C C . GLY A 1 358 ? 18.056 -9.599 -12.201 1.00 92.69 358 GLY A C 1
ATOM 2924 O O . GLY A 1 358 ? 16.865 -9.326 -12.079 1.00 92.69 358 GLY A O 1
ATOM 2925 N N . GLY A 1 359 ? 18.680 -9.550 -13.383 1.00 94.31 359 GLY A N 1
ATOM 2926 C CA . GLY A 1 359 ? 17.960 -9.362 -14.643 1.00 94.31 359 GLY A CA 1
ATOM 2927 C C . GLY A 1 359 ? 16.949 -10.485 -14.888 1.00 94.31 359 GLY A C 1
ATOM 2928 O O . GLY A 1 359 ? 17.093 -11.582 -14.346 1.00 94.31 359 GLY A O 1
ATOM 2929 N N . ILE A 1 360 ? 15.926 -10.199 -15.689 1.00 96.25 360 ILE A N 1
ATOM 2930 C CA . ILE A 1 360 ? 14.885 -11.165 -16.036 1.00 96.25 360 ILE A CA 1
ATOM 2931 C C . ILE A 1 360 ? 14.808 -11.339 -17.549 1.00 96.25 360 ILE A C 1
ATOM 2933 O O . ILE A 1 360 ? 14.801 -10.361 -18.293 1.00 96.25 360 ILE A O 1
ATOM 2937 N N . GLU A 1 361 ? 14.708 -12.584 -17.988 1.00 96.19 361 GLU A N 1
ATOM 2938 C CA . GLU A 1 361 ? 14.379 -12.954 -19.361 1.00 96.19 361 GLU A CA 1
ATOM 2939 C C . GLU A 1 361 ? 13.021 -13.643 -19.339 1.00 96.19 361 GLU A C 1
ATOM 2941 O O . GLU A 1 361 ? 12.723 -14.410 -18.428 1.00 96.19 361 GLU A O 1
ATOM 2946 N N . PHE A 1 362 ? 12.134 -13.320 -20.273 1.00 95.81 362 PHE A N 1
ATOM 2947 C CA . PHE A 1 362 ? 10.780 -13.859 -20.238 1.00 95.81 362 PHE A CA 1
ATOM 2948 C C . PHE A 1 362 ? 10.162 -13.920 -21.625 1.00 95.81 362 PHE A C 1
ATOM 2950 O O . PHE A 1 362 ? 10.477 -13.134 -22.516 1.00 95.81 362 PHE A O 1
ATOM 2957 N N . THR A 1 363 ? 9.213 -14.837 -21.777 1.00 96.44 363 THR A N 1
ATOM 2958 C CA . THR A 1 363 ? 8.347 -14.919 -22.954 1.00 96.44 363 THR A CA 1
ATOM 2959 C C . THR A 1 363 ? 6.899 -14.786 -22.522 1.00 96.44 363 THR A C 1
ATOM 2961 O O . THR A 1 363 ? 6.507 -15.211 -21.430 1.00 96.44 363 THR A O 1
ATOM 2964 N N . TYR A 1 364 ? 6.078 -14.175 -23.370 1.00 95.62 364 TYR A N 1
ATOM 2965 C CA . TYR A 1 364 ? 4.682 -13.935 -23.049 1.00 95.62 364 TYR A CA 1
ATOM 2966 C C . TYR A 1 364 ? 3.780 -14.079 -24.265 1.00 95.62 364 TYR A C 1
ATOM 2968 O O . TYR A 1 364 ? 4.200 -13.918 -25.407 1.00 95.62 364 TYR A O 1
ATOM 2976 N N . THR A 1 365 ? 2.512 -14.357 -23.984 1.00 94.44 365 THR A N 1
ATOM 2977 C CA . THR A 1 365 ? 1.433 -14.315 -24.966 1.00 94.44 365 THR A CA 1
ATOM 2978 C C . THR A 1 365 ? 0.583 -13.077 -24.705 1.00 94.44 365 THR A C 1
ATOM 2980 O O . THR A 1 365 ? 0.062 -12.910 -23.598 1.00 94.44 365 THR A O 1
ATOM 2983 N N . GLU A 1 366 ? 0.422 -12.223 -25.714 1.00 93.31 366 GLU A N 1
ATOM 2984 C CA . GLU A 1 366 ? -0.518 -11.100 -25.689 1.00 93.31 366 GLU A CA 1
ATOM 2985 C C . GLU A 1 366 ? -1.884 -11.547 -26.223 1.00 93.31 366 GLU A C 1
ATOM 2987 O O . GLU A 1 366 ? -1.979 -12.256 -27.224 1.00 93.31 366 GLU A O 1
ATOM 2992 N N . LYS A 1 367 ? -2.960 -11.150 -25.541 1.00 89.50 367 LYS A N 1
ATOM 2993 C CA . LYS A 1 367 ? -4.340 -11.385 -25.976 1.00 89.50 367 LYS A CA 1
ATOM 2994 C C . LYS A 1 367 ? -5.164 -10.122 -25.787 1.00 89.50 367 LYS A C 1
ATOM 2996 O O . LYS A 1 367 ? -5.054 -9.465 -24.752 1.00 89.50 367 LYS A O 1
ATOM 3001 N N . ILE A 1 368 ? -6.052 -9.845 -26.733 1.00 85.25 368 ILE A N 1
ATOM 3002 C CA . ILE A 1 368 ? -7.107 -8.841 -26.573 1.00 85.25 368 ILE A CA 1
ATOM 3003 C C . ILE A 1 368 ? -8.303 -9.521 -25.902 1.00 85.25 368 ILE A C 1
ATOM 3005 O O . ILE A 1 368 ? -8.676 -10.642 -26.257 1.00 85.25 368 ILE A O 1
ATOM 3009 N N . THR A 1 369 ? -8.888 -8.896 -24.881 1.00 76.00 369 THR A N 1
ATOM 3010 C CA . THR A 1 369 ? -10.055 -9.460 -24.202 1.00 76.00 369 THR A CA 1
ATOM 3011 C C . THR A 1 369 ? -11.057 -8.382 -23.803 1.00 76.00 369 THR A C 1
ATOM 3013 O O . THR A 1 369 ? -10.737 -7.457 -23.066 1.00 76.00 369 THR A O 1
ATOM 3016 N N . HIS A 1 370 ? -12.309 -8.558 -24.222 1.00 76.44 370 HIS A N 1
ATOM 3017 C CA . HIS A 1 370 ? -13.417 -7.637 -23.929 1.00 76.44 370 HIS A CA 1
ATOM 3018 C C . HIS A 1 370 ? -14.325 -8.155 -22.802 1.00 76.44 370 HIS A C 1
ATOM 3020 O O . HIS A 1 370 ? -15.518 -7.868 -22.738 1.00 76.44 370 HIS A O 1
ATOM 3026 N N . LYS A 1 371 ? -13.785 -8.990 -21.905 1.00 76.62 371 LYS A N 1
ATOM 3027 C CA . LYS A 1 371 ? -14.557 -9.545 -20.784 1.00 76.62 371 LYS A CA 1
ATOM 3028 C C . LYS A 1 371 ? -15.028 -8.422 -19.854 1.00 76.62 371 LYS A C 1
ATOM 3030 O O . LYS A 1 371 ? -14.267 -7.505 -19.558 1.00 76.62 371 LYS A O 1
ATOM 3035 N N . LYS A 1 372 ? -16.219 -8.569 -19.254 1.00 72.25 372 LYS A N 1
ATOM 3036 C CA . LYS A 1 372 ? -16.760 -7.632 -18.239 1.00 72.25 372 LYS A CA 1
ATOM 3037 C C . LYS A 1 372 ? -15.785 -7.335 -17.086 1.00 72.25 372 LYS A C 1
ATOM 3039 O O . LYS A 1 372 ? -15.828 -6.267 -16.487 1.00 72.25 372 LYS A O 1
ATOM 3044 N N . THR A 1 373 ? -14.889 -8.268 -16.761 1.00 69.75 373 THR A N 1
ATOM 3045 C CA . THR A 1 373 ? -13.837 -8.071 -15.750 1.00 69.75 373 THR A CA 1
ATOM 3046 C C . THR A 1 373 ? -12.808 -7.006 -16.141 1.00 69.75 373 THR A C 1
ATOM 3048 O O . THR A 1 373 ? -12.303 -6.318 -15.256 1.00 69.75 373 THR A O 1
ATOM 3051 N N . LYS A 1 374 ? -12.518 -6.827 -17.438 1.00 74.00 374 LYS A N 1
ATOM 3052 C CA . LYS A 1 374 ? -11.629 -5.769 -17.942 1.00 74.00 374 LYS A CA 1
ATOM 3053 C C . LYS A 1 374 ? -12.277 -4.397 -17.889 1.00 74.00 374 LYS A C 1
ATOM 3055 O O . LYS A 1 374 ? -11.623 -3.451 -17.468 1.00 74.00 374 LYS A O 1
ATOM 3060 N N . GLN A 1 375 ? -13.569 -4.313 -18.190 1.00 73.75 375 GLN A N 1
ATOM 3061 C CA . GLN A 1 375 ? -14.327 -3.071 -18.050 1.00 73.75 375 GLN A CA 1
ATOM 3062 C C . GLN A 1 375 ? -14.318 -2.569 -16.598 1.00 73.75 375 GLN A C 1
ATOM 3064 O O . GLN A 1 375 ? -13.903 -1.443 -16.341 1.00 73.75 375 GLN A O 1
ATOM 3069 N N . LYS A 1 376 ? -14.603 -3.451 -15.629 1.00 74.25 376 LYS A N 1
ATOM 3070 C CA . LYS A 1 376 ? -14.471 -3.135 -14.193 1.00 74.25 376 LYS A CA 1
ATOM 3071 C C . LYS A 1 376 ? -13.049 -2.736 -13.787 1.00 74.25 376 LYS A C 1
ATOM 3073 O O . LYS A 1 376 ? -12.856 -1.947 -12.867 1.00 74.25 376 LYS A O 1
ATOM 3078 N N . GLN A 1 377 ? -12.031 -3.308 -14.435 1.00 72.38 377 GLN A N 1
ATOM 3079 C CA . GLN A 1 377 ? -10.643 -2.905 -14.218 1.00 72.38 377 GLN A CA 1
ATOM 3080 C C . GLN A 1 377 ? -10.383 -1.493 -14.749 1.00 72.38 377 GLN A C 1
ATOM 3082 O O . GLN A 1 377 ? -9.763 -0.726 -14.021 1.00 72.38 377 GLN A O 1
ATOM 3087 N N . LYS A 1 378 ? -10.853 -1.155 -15.956 1.00 78.81 378 LYS A N 1
ATOM 3088 C CA . LYS A 1 378 ? -10.756 0.200 -16.516 1.00 78.81 378 LYS A CA 1
ATOM 3089 C C . LYS A 1 378 ? -11.418 1.210 -15.576 1.00 78.81 378 LYS A C 1
ATOM 3091 O O . LYS A 1 378 ? -10.765 2.159 -15.164 1.00 78.81 378 LYS A O 1
ATOM 3096 N N . GLU A 1 379 ? -12.651 0.943 -15.146 1.00 79.56 379 GLU A N 1
ATOM 3097 C CA . GLU A 1 379 ? -13.391 1.786 -14.191 1.00 79.56 379 GLU A CA 1
ATOM 3098 C C . GLU A 1 379 ? -12.606 2.011 -12.889 1.00 79.56 379 GLU A C 1
ATOM 3100 O O . GLU A 1 379 ? -12.460 3.142 -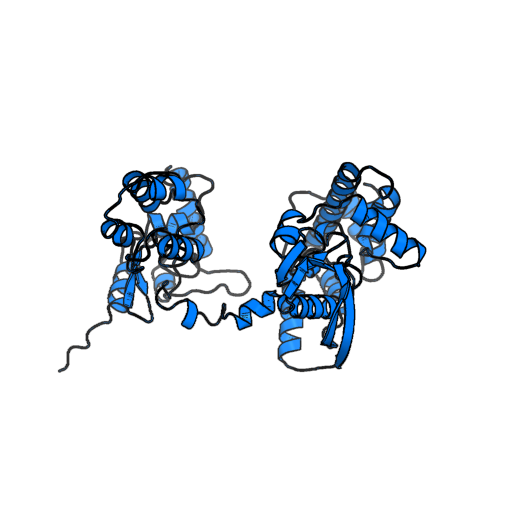12.429 1.00 79.56 379 GLU A O 1
ATOM 3105 N N . ARG A 1 380 ? -12.028 0.948 -12.315 1.00 77.06 380 ARG A N 1
ATOM 3106 C CA . ARG A 1 380 ? -11.216 1.056 -11.095 1.00 77.06 380 ARG A CA 1
ATOM 3107 C C . ARG A 1 380 ? -9.911 1.824 -11.312 1.00 77.06 380 ARG A C 1
ATOM 3109 O O . ARG A 1 380 ? -9.498 2.559 -10.422 1.00 77.06 380 ARG A O 1
ATOM 3116 N N . THR A 1 381 ? -9.243 1.639 -12.449 1.00 77.12 381 THR A N 1
ATOM 3117 C CA . THR A 1 381 ? -8.038 2.404 -12.798 1.00 77.12 381 THR A CA 1
ATOM 3118 C C . THR A 1 381 ? -8.361 3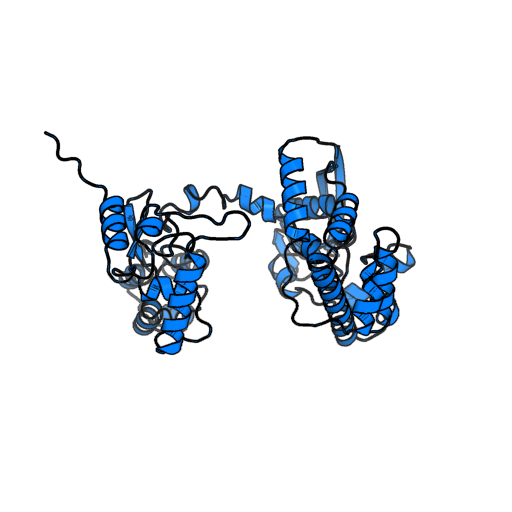.891 -12.909 1.00 77.12 381 THR A C 1
ATOM 3120 O O . THR A 1 381 ? -7.653 4.700 -12.319 1.00 77.12 381 THR A O 1
ATOM 3123 N N . ILE A 1 382 ? -9.457 4.241 -13.592 1.00 79.19 382 ILE A N 1
ATOM 3124 C CA . ILE A 1 382 ? -9.948 5.623 -13.697 1.00 79.19 382 ILE A CA 1
ATOM 3125 C C . ILE A 1 382 ? -10.227 6.188 -12.304 1.00 79.19 382 ILE A C 1
ATOM 3127 O O . ILE A 1 382 ? -9.758 7.275 -11.984 1.00 79.19 382 ILE A O 1
ATOM 3131 N N . GLN A 1 383 ? -10.914 5.428 -11.447 1.00 79.94 383 GLN A N 1
ATOM 3132 C CA . GLN A 1 383 ? -11.191 5.850 -10.076 1.00 79.94 383 GLN A CA 1
ATOM 3133 C C . GLN A 1 383 ? -9.901 6.166 -9.304 1.00 79.94 383 GLN A C 1
ATOM 3135 O O . GLN A 1 383 ? -9.797 7.244 -8.733 1.00 79.94 383 GLN A O 1
ATOM 3140 N N . ILE A 1 384 ? -8.901 5.275 -9.333 1.00 77.06 384 ILE A N 1
ATOM 3141 C CA . ILE A 1 384 ? -7.605 5.501 -8.667 1.00 77.06 384 ILE A CA 1
ATOM 3142 C C . ILE A 1 384 ? -6.894 6.726 -9.252 1.00 77.06 384 ILE A C 1
ATOM 3144 O O . ILE A 1 384 ? -6.331 7.524 -8.510 1.00 77.06 384 ILE A O 1
ATOM 3148 N N . LEU A 1 385 ? -6.925 6.894 -10.576 1.00 79.12 385 LEU A N 1
ATOM 3149 C CA . LEU A 1 385 ? -6.299 8.034 -11.239 1.00 79.12 385 LEU A CA 1
ATOM 3150 C C . LEU A 1 385 ? -6.981 9.355 -10.886 1.00 79.12 385 LEU A C 1
ATOM 3152 O O . LEU A 1 385 ? -6.285 10.362 -10.851 1.00 79.12 385 LEU A O 1
ATOM 3156 N N . LEU A 1 386 ? -8.284 9.362 -10.585 1.00 79.94 386 LEU A N 1
ATOM 3157 C CA . LEU A 1 386 ? -9.050 10.541 -10.161 1.00 79.94 386 LEU A CA 1
ATOM 3158 C C . LEU A 1 386 ? -9.009 10.794 -8.645 1.00 79.94 386 LEU A C 1
ATOM 3160 O O . LEU A 1 386 ? -9.272 11.916 -8.213 1.00 79.94 386 LEU A O 1
ATOM 3164 N N . GLU A 1 387 ? -8.647 9.801 -7.830 1.00 80.62 387 GLU A N 1
ATOM 3165 C CA . GLU A 1 387 ? -8.477 9.975 -6.383 1.00 80.62 387 GLU A CA 1
ATOM 3166 C C . GLU A 1 387 ? -7.443 11.070 -6.079 1.00 80.62 387 GLU A C 1
ATOM 3168 O O . GLU A 1 387 ? -6.412 11.201 -6.744 1.00 80.62 387 GLU A O 1
ATOM 3173 N N . LYS A 1 388 ? -7.726 11.893 -5.068 1.00 69.50 388 LYS A N 1
ATOM 3174 C CA . LYS A 1 388 ? -6.843 12.988 -4.659 1.00 69.50 388 LYS A CA 1
ATOM 3175 C C . LYS A 1 388 ? -5.640 12.422 -3.905 1.00 69.50 388 LYS A C 1
ATOM 3177 O O . LYS A 1 388 ? -5.823 11.637 -2.976 1.00 69.50 388 LYS A O 1
ATOM 3182 N N . ASN A 1 389 ? -4.427 12.853 -4.249 1.00 66.06 389 ASN A N 1
ATOM 3183 C CA . ASN A 1 389 ? -3.208 12.319 -3.628 1.00 66.06 389 ASN A CA 1
ATOM 3184 C C . ASN A 1 389 ? -2.857 13.001 -2.296 1.00 66.06 389 ASN A C 1
ATOM 3186 O O . ASN A 1 389 ? -1.986 12.529 -1.567 1.00 66.06 389 ASN A O 1
ATOM 3190 N N . GLY A 1 390 ? -3.549 14.095 -1.955 1.00 58.72 390 GLY A N 1
ATOM 3191 C CA . GLY A 1 390 ? -3.423 14.761 -0.657 1.00 58.72 390 GLY A CA 1
ATOM 3192 C C . GLY A 1 390 ? -2.111 15.530 -0.504 1.00 58.72 390 GLY A C 1
ATOM 3193 O O . GLY A 1 390 ? -1.544 15.579 0.588 1.00 58.72 390 GLY A O 1
ATOM 3194 N N . THR A 1 391 ? -1.590 16.111 -1.589 1.00 60.59 391 THR A N 1
ATOM 3195 C CA . THR A 1 391 ? -0.323 16.851 -1.539 1.00 60.59 391 THR A CA 1
ATOM 3196 C C . THR A 1 391 ? -0.444 18.158 -0.746 1.00 60.59 391 THR A C 1
ATOM 3198 O O . THR A 1 391 ? -1.368 18.932 -0.968 1.00 60.59 391 THR A O 1
ATOM 3201 N N . GLN A 1 392 ? 0.524 18.429 0.140 1.00 57.38 392 GLN A N 1
ATOM 3202 C CA . GLN A 1 392 ? 0.583 19.636 0.989 1.00 57.38 392 GLN A CA 1
ATOM 3203 C C . GLN A 1 392 ? 1.156 20.887 0.294 1.00 57.38 392 GLN A C 1
ATOM 3205 O O . GLN A 1 392 ? 1.196 21.951 0.902 1.00 57.38 392 GLN A O 1
ATOM 3210 N N . MET A 1 393 ? 1.658 20.772 -0.938 1.00 67.56 393 MET A N 1
ATOM 3211 C CA . MET A 1 393 ? 2.290 21.885 -1.653 1.00 67.56 393 MET A CA 1
ATOM 3212 C C . MET A 1 393 ? 1.270 22.570 -2.570 1.00 67.56 393 MET A C 1
ATOM 3214 O O . MET A 1 393 ? 0.458 21.899 -3.205 1.00 67.56 393 MET A O 1
ATOM 3218 N N . THR A 1 394 ? 1.302 23.901 -2.620 1.00 78.25 394 THR A N 1
ATOM 3219 C CA . THR A 1 394 ? 0.384 24.732 -3.409 1.00 78.25 394 THR A CA 1
ATOM 3220 C C . THR A 1 394 ? 1.066 25.255 -4.675 1.00 78.25 394 THR A C 1
ATOM 3222 O O . THR A 1 394 ? 2.290 25.397 -4.724 1.00 78.25 394 THR A O 1
ATOM 3225 N N . LEU A 1 395 ? 0.277 25.487 -5.725 1.00 87.50 395 LEU A N 1
ATOM 3226 C CA . LEU A 1 395 ? 0.726 26.199 -6.925 1.00 87.50 395 LEU A CA 1
ATOM 3227 C C . LEU A 1 395 ? 0.641 27.711 -6.677 1.00 87.50 395 LEU A C 1
ATOM 3229 O O . LEU A 1 395 ? -0.257 28.153 -5.958 1.00 87.50 395 LEU A O 1
ATOM 3233 N N . SER A 1 396 ? 1.558 28.490 -7.251 1.00 90.38 396 SER A N 1
ATOM 3234 C CA . SER A 1 396 ? 1.477 29.953 -7.226 1.00 90.38 396 SER A CA 1
ATOM 3235 C C . SER A 1 396 ? 0.373 30.461 -8.159 1.00 90.38 396 SER A C 1
ATOM 3237 O O . SER A 1 396 ? -0.075 29.758 -9.066 1.00 90.38 396 SER A O 1
ATOM 3239 N N . GLU A 1 397 ? -0.040 31.716 -7.981 1.00 90.81 397 GLU A N 1
ATOM 3240 C CA . GLU A 1 397 ? -1.015 32.361 -8.871 1.00 90.81 397 GLU A CA 1
ATOM 3241 C C . GLU A 1 397 ? -0.530 32.413 -10.326 1.00 90.81 397 GLU A C 1
ATOM 3243 O O . GLU A 1 397 ? -1.320 32.192 -11.241 1.00 90.81 397 GLU A O 1
ATOM 3248 N N . SER A 1 398 ? 0.773 32.621 -10.548 1.00 91.19 398 SER A N 1
ATOM 3249 C CA . SER A 1 398 ? 1.367 32.609 -11.890 1.00 91.19 398 SER A CA 1
ATOM 3250 C C . SER A 1 398 ? 1.269 31.235 -12.559 1.00 91.19 398 SER A C 1
ATOM 3252 O O . SER A 1 398 ? 0.908 31.143 -13.730 1.00 91.19 398 SER A O 1
ATOM 3254 N N . GLU A 1 399 ? 1.535 30.158 -11.817 1.00 93.56 399 GLU A N 1
ATOM 3255 C CA . GLU A 1 399 ? 1.433 28.782 -12.315 1.00 93.56 399 GLU A CA 1
ATOM 3256 C C . GLU A 1 399 ? -0.020 28.400 -12.607 1.00 93.56 399 GLU A C 1
ATOM 3258 O O . GLU A 1 399 ? -0.311 27.766 -13.621 1.00 93.56 399 GLU A O 1
ATOM 3263 N N . ILE A 1 400 ? -0.947 28.821 -11.742 1.00 92.62 400 ILE A N 1
ATOM 3264 C CA . ILE A 1 400 ? -2.387 28.641 -11.946 1.00 92.62 400 ILE A CA 1
ATOM 3265 C C . ILE A 1 400 ? -2.845 29.397 -13.196 1.00 92.62 400 ILE A C 1
ATOM 3267 O O . ILE A 1 400 ? -3.559 28.831 -14.025 1.00 92.62 400 ILE A O 1
ATOM 3271 N N . GLY A 1 401 ? -2.400 30.645 -13.364 1.00 92.69 401 GLY A N 1
ATOM 3272 C CA . GLY A 1 401 ? -2.653 31.439 -14.564 1.00 92.69 401 GLY A CA 1
ATOM 3273 C C . GLY A 1 401 ? -2.146 30.737 -15.824 1.00 92.69 401 GLY A C 1
ATOM 3274 O O . GLY A 1 401 ? -2.885 30.627 -16.800 1.00 92.69 401 GLY A O 1
ATOM 3275 N N . TYR A 1 402 ? -0.941 30.165 -15.779 1.00 93.94 402 TYR A N 1
ATOM 3276 C CA . TYR A 1 402 ? -0.348 29.427 -16.899 1.00 93.94 402 TYR A CA 1
ATOM 3277 C C . TYR A 1 402 ? -1.094 28.128 -17.267 1.00 93.94 402 TYR A C 1
ATOM 3279 O O . TYR A 1 402 ? -1.079 27.707 -18.426 1.00 93.94 402 TYR A O 1
ATOM 3287 N N . LEU A 1 403 ? -1.748 27.484 -16.295 1.00 94.50 403 LEU A N 1
ATOM 3288 C CA . LEU A 1 403 ? -2.572 26.287 -16.504 1.00 94.50 403 LEU A CA 1
ATOM 3289 C C . LEU A 1 403 ? -4.032 26.602 -16.859 1.00 94.50 403 LEU A C 1
ATOM 3291 O O . LEU A 1 403 ? -4.797 25.681 -17.142 1.00 94.50 403 LEU A O 1
ATOM 3295 N N . SER A 1 404 ? -4.458 27.864 -16.820 1.00 91.56 404 SER A N 1
ATOM 3296 C CA . SER A 1 404 ? -5.873 28.228 -16.970 1.00 91.56 404 SER A CA 1
ATOM 3297 C C . SER A 1 404 ? -6.453 27.871 -18.347 1.00 91.56 404 SER A C 1
ATOM 3299 O O . SER A 1 404 ? -7.599 27.424 -18.438 1.00 91.56 404 SER A O 1
ATOM 3301 N N . ASP A 1 405 ? -5.642 27.982 -19.392 1.00 92.31 405 ASP A N 1
ATOM 3302 C CA . ASP A 1 405 ? -5.919 27.698 -20.803 1.00 92.31 405 ASP A CA 1
ATOM 3303 C C . ASP A 1 405 ? -5.385 26.325 -21.254 1.00 92.31 405 ASP A C 1
ATOM 3305 O O . ASP A 1 405 ? -5.294 26.060 -22.449 1.00 92.31 405 ASP A O 1
ATOM 3309 N N . ILE A 1 406 ? -4.996 25.444 -20.322 1.00 95.25 406 ILE A N 1
ATOM 3310 C CA . ILE A 1 406 ? -4.579 24.081 -20.674 1.00 95.25 406 ILE A CA 1
ATOM 3311 C C . ILE A 1 406 ? -5.721 23.330 -21.365 1.00 95.25 406 ILE A C 1
ATOM 3313 O O . ILE A 1 406 ? -6.880 23.435 -20.965 1.00 95.25 406 ILE A O 1
ATOM 3317 N N . ASP A 1 407 ? -5.369 22.536 -22.369 1.00 94.19 407 ASP A N 1
ATOM 3318 C CA . ASP A 1 407 ? -6.247 21.596 -23.059 1.00 94.19 407 ASP A CA 1
ATOM 3319 C C . ASP A 1 407 ? -5.527 20.252 -23.261 1.00 94.19 407 ASP A C 1
ATOM 3321 O O . ASP A 1 407 ? -4.367 20.083 -22.875 1.00 94.19 407 ASP A O 1
ATOM 3325 N N . ILE A 1 408 ? -6.206 19.272 -23.860 1.00 92.31 408 ILE A N 1
ATOM 3326 C CA . ILE A 1 408 ? -5.627 17.938 -24.072 1.00 92.31 408 ILE A CA 1
ATOM 3327 C C . ILE A 1 408 ? -4.407 17.951 -25.012 1.00 92.31 408 ILE A C 1
ATOM 3329 O O . ILE A 1 408 ? -3.488 17.154 -24.830 1.00 92.31 408 ILE A O 1
ATOM 3333 N N . SER A 1 409 ? -4.367 18.869 -25.984 1.00 92.94 409 SER A N 1
ATOM 3334 C CA . SER A 1 409 ? -3.281 18.983 -26.967 1.00 92.94 409 SER A CA 1
ATOM 3335 C C . SER A 1 409 ? -2.014 19.593 -26.361 1.00 92.94 409 SER A C 1
ATOM 3337 O O . SER A 1 409 ? -0.896 19.216 -26.710 1.00 92.94 409 SER A O 1
ATOM 3339 N N . THR A 1 410 ? -2.188 20.485 -25.388 1.00 94.25 410 THR A N 1
ATOM 3340 C CA . THR A 1 410 ? -1.118 21.198 -24.681 1.00 94.25 410 THR A CA 1
ATOM 3341 C C . THR A 1 410 ? -0.761 20.568 -23.335 1.00 94.25 410 THR A C 1
ATOM 3343 O O . THR A 1 410 ? 0.232 20.970 -22.723 1.00 94.25 410 THR A O 1
ATOM 3346 N N . PHE A 1 411 ? -1.517 19.556 -22.891 1.00 94.12 411 PHE A N 1
ATOM 3347 C CA . PHE A 1 411 ? -1.449 18.954 -21.558 1.00 94.12 411 PHE A CA 1
ATOM 3348 C C . PHE A 1 411 ? -0.025 18.608 -21.113 1.00 94.12 411 PHE A C 1
ATOM 3350 O O . PHE A 1 411 ? 0.469 19.133 -20.115 1.00 94.12 411 PHE A O 1
ATOM 3357 N N . LYS A 1 412 ? 0.664 17.747 -21.874 1.00 94.19 412 LYS A N 1
ATOM 3358 C CA . LYS A 1 412 ? 2.022 17.302 -21.527 1.00 94.19 412 LYS A CA 1
ATOM 3359 C C . LYS A 1 412 ? 3.020 18.459 -21.567 1.00 94.19 412 LYS A C 1
ATOM 3361 O O . LYS A 1 412 ? 3.812 18.611 -20.643 1.00 94.19 412 LYS A O 1
ATOM 3366 N N . ASN A 1 413 ? 2.941 19.303 -22.594 1.00 94.06 413 ASN A N 1
ATOM 3367 C CA . ASN A 1 413 ? 3.899 20.388 -22.813 1.00 94.06 413 ASN A CA 1
ATOM 3368 C C . ASN A 1 413 ? 3.831 21.453 -21.711 1.00 94.06 413 ASN A C 1
ATOM 3370 O O . ASN A 1 413 ? 4.867 21.828 -21.164 1.00 94.06 413 ASN A O 1
ATOM 3374 N N . LYS A 1 414 ? 2.626 21.907 -21.336 1.00 95.12 414 LYS A N 1
ATOM 3375 C CA . LYS A 1 414 ? 2.453 22.889 -20.253 1.00 95.12 414 LYS A CA 1
ATOM 3376 C C . LYS A 1 414 ? 2.934 22.337 -18.911 1.00 95.12 414 LYS A C 1
ATOM 3378 O O . LYS A 1 414 ? 3.602 23.048 -18.165 1.00 95.12 414 LYS A O 1
ATOM 3383 N N . ILE A 1 415 ? 2.639 21.067 -18.619 1.00 95.44 415 ILE A N 1
ATOM 3384 C CA . ILE A 1 415 ? 3.095 20.427 -17.381 1.00 95.44 415 ILE A CA 1
ATOM 3385 C C . ILE A 1 415 ? 4.623 20.309 -17.360 1.00 95.44 415 ILE A C 1
ATOM 3387 O O . ILE A 1 415 ? 5.231 20.696 -16.366 1.00 95.44 415 ILE A O 1
ATOM 3391 N N . CYS A 1 416 ? 5.256 19.837 -18.440 1.00 94.62 416 CYS A N 1
ATOM 3392 C CA . CYS A 1 416 ? 6.718 19.758 -18.514 1.00 94.62 416 CYS A CA 1
ATOM 3393 C C . CYS A 1 416 ? 7.378 21.121 -18.304 1.00 94.62 416 CYS A C 1
ATOM 3395 O O . CYS A 1 416 ? 8.319 21.214 -17.521 1.00 94.62 416 CYS A O 1
ATOM 3397 N N . LYS A 1 417 ? 6.846 22.182 -18.922 1.00 93.44 417 LYS A N 1
ATOM 3398 C CA . LYS A 1 417 ? 7.396 23.532 -18.771 1.00 93.44 417 LYS A CA 1
ATOM 3399 C C . LYS A 1 417 ? 7.361 24.021 -17.321 1.00 93.44 417 LYS A C 1
ATOM 3401 O O . LYS A 1 417 ? 8.359 24.530 -16.830 1.00 93.44 417 LYS A O 1
ATOM 3406 N N . LEU A 1 418 ? 6.264 23.794 -16.596 1.00 92.94 418 LEU A N 1
ATOM 3407 C CA . LEU A 1 418 ? 6.195 24.136 -15.167 1.00 92.94 418 LEU A CA 1
ATOM 3408 C C . LEU A 1 418 ? 7.158 23.322 -14.293 1.00 92.94 418 LEU A C 1
ATOM 3410 O O . LEU A 1 418 ? 7.542 23.757 -13.209 1.00 92.94 418 LEU A O 1
ATOM 3414 N N . LEU A 1 419 ? 7.527 22.119 -14.728 1.00 93.56 419 LEU A N 1
ATOM 3415 C CA . LEU A 1 419 ? 8.472 21.269 -14.007 1.00 93.56 419 LEU A CA 1
ATOM 3416 C C . LEU A 1 419 ? 9.937 21.652 -14.275 1.00 93.56 419 LEU A C 1
ATOM 3418 O O . LEU A 1 419 ? 10.793 21.369 -13.438 1.00 93.56 419 LEU A O 1
ATOM 3422 N N . GLU A 1 420 ? 10.235 22.320 -15.393 1.00 84.62 420 GLU A N 1
ATOM 3423 C CA . GLU A 1 420 ? 11.581 22.816 -15.730 1.00 84.62 420 GLU A CA 1
ATOM 3424 C C . GLU A 1 420 ? 12.062 23.940 -14.799 1.00 84.62 420 GLU A C 1
ATOM 3426 O O . GLU A 1 420 ? 13.267 24.074 -14.566 1.00 84.62 420 GLU A O 1
ATOM 3431 N N . GLU A 1 421 ? 11.128 24.701 -14.218 1.00 65.81 421 GLU A N 1
ATOM 3432 C CA . GLU A 1 421 ? 11.380 25.841 -13.323 1.00 65.81 421 GLU A CA 1
ATOM 3433 C C . GLU A 1 421 ? 11.885 25.430 -11.910 1.00 65.81 421 GLU A C 1
ATOM 3435 O O . GLU A 1 421 ? 12.104 26.280 -11.043 1.00 65.81 421 GLU A O 1
ATOM 3440 N N . LEU A 1 422 ? 12.113 24.127 -11.662 1.00 60.62 422 LEU A N 1
ATOM 3441 C CA . LEU A 1 422 ? 12.613 23.536 -10.400 1.00 60.62 422 LEU A CA 1
ATOM 3442 C C . LEU A 1 422 ? 14.134 23.313 -10.344 1.00 60.62 422 LEU A C 1
ATOM 3444 O O . LEU A 1 422 ? 14.657 23.296 -9.192 1.00 60.62 422 LEU A O 1
#

Organism: NCBI:txid1070528

Nearest PDB structures (foldseek):
  5zfq-assembly1_A  TM=1.723E-01  e=3.055E+00  Geobacter sulfurreducens PCA

Radius of gyration: 25.99 Å; Cα contacts (8 Å, |Δi|>4): 569; chains: 1; bounding box: 70×61×60 Å

Foldseek 3Di:
DPDPPDQLQNVLLVCLLPPPLLVLDDNVRSPDQFFDDDPNDTPCPVSLVVQVVVCCVVVVDPPPDDSLLSLCSSQPPQWAQAPPPRDIWGQWFFAFDPVLVVVCCVPPVPFDRDHGPVVRQVPDPPDDDVVCVVVVHHPVVVVVCRSSVNDPDPGTDGQFDAQPPRGSSRTDNHGPVCCQPPVPCVDVVVVLVVLQPLLCLLLLAAEPSQVLSQVQSVQQVDFDQFLPPRDTGRWGWAFLAAVLLFFHSYLLRTFIGDPVVSVVCDNAHDPVSLVSQVVCVVVVHHRGHLQNVLQCVVDSPDDRVVSSVSSNVSSLLLLQVLLVCLVQVVVQLLVCLVVSDDLQKHKHWPDWDADSNRRIDTDIDIDGHPDPVSVVVSVVSSVSNSDRPPRPDHDDPVLCVLCVPDHNVCPSVSSSVVSNVD

Secondary structure (DSSP, 8-state):
-------HHHHHHHHHHHSGGGTTS-TTTTS-SB---BTTB-TTHHHHHHHHHHHHHTTSS-TT--HHHHHHHH-SSSEEEPTTT--EEESSEEEEPHHHHHHHHHH-TTS---S-HHHHHTT-SS-SHHHHHHHSS-HHHHHHHHHTT----SSEEESS-B-TTTBTTSB-SS-TTTHHHH-GGG-HHHHHGGGS-HHHHHTT--S-HHHHHHHHHHHTT-EEE-TTT--EEEEEEEESS-GGGTB--SGGGEEEEEHHHHHHHTTPPPHHHHHHHHHHHHTT---B-TTTHHHHHHHTTS-HHHHHHHHHHHHHHHHHHHHHHHHH-HHHHHHHHHHH--TTEEEEEEEEEE-TTS-EEEEEEEEE---HHHHHHHHHHHHHHHS-----PPPPHHHHHHHTT--TTTHHHHHHHHHHT-

Sequence (422 aa):
MPTIMTSEREKYENTIKNHPNYDFISKELKRQWVSVSKNGSNPRSDCWNKLHKKLIEEGKLPQESTLVNVARLIHPTKKHVCKICNIQSSIYYEYPTKTTVKWLKNTFPYVKIDGTIFDIYQQITDKNELFTKYFGMNIEKLEQVCKNDEYSGKKLSPGVMGNPPDRLDGFHCYSICCRKAKDTGRSDENMKNYVRDRRAYENISDGNILLANSITGKLNTVKYSCFICKNEEIMSADHIGPISLGFIHDPINIQACCSSCNSRKNNRIKIEDVRKIKILEEKGINMLSWWAINSWDKYKNMDCSVLYKKLRKNAKKFMCIIDWLKLNKQHIIEAFIDTYMNHDKSYVINNIDILSSGGIEFTYTEKITHKKTKQKQKERTIQILLEKNGTQMTLSESEIGYLSDIDISTFKNKICKLLEEL

pLDDT: mean 88.29, std 11.34, range [34.59, 97.62]

Mean predicted aligned error: 13.64 Å

Solvent-accessible surface area (backbone atoms only — not comparable to full-atom values): 23944 Å² total; per-residue (Å²): 132,85,78,79,77,76,49,68,38,56,55,50,51,53,50,55,67,71,32,75,76,44,63,75,50,54,74,74,70,53,71,46,62,68,49,74,63,55,96,89,46,42,96,43,45,64,46,52,51,53,50,48,52,51,37,35,76,69,67,78,39,62,88,88,60,50,67,47,54,48,26,56,72,53,39,91,76,48,55,46,54,13,71,83,78,49,52,72,28,46,56,39,50,44,26,61,26,76,68,38,47,54,49,43,50,71,77,42,70,86,54,69,92,56,78,36,49,67,63,36,50,74,65,52,83,86,71,53,66,72,55,22,67,71,70,74,44,50,70,70,58,49,50,52,33,21,78,70,73,65,63,84,66,82,49,40,32,43,26,31,49,68,33,53,59,35,19,77,73,15,44,43,62,44,24,66,94,44,28,81,83,66,40,66,88,64,24,74,71,53,48,55,66,59,44,47,64,61,60,35,50,70,58,68,35,36,64,52,48,69,51,27,26,40,49,33,51,52,32,59,72,39,71,44,64,17,54,86,79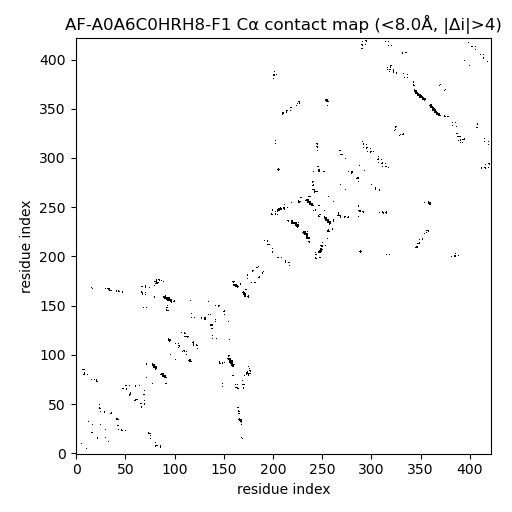,60,51,75,35,54,22,27,67,29,56,50,52,33,46,79,45,28,15,25,36,21,59,90,34,41,29,46,28,29,57,70,58,40,64,65,49,57,78,60,62,49,71,69,38,54,52,54,51,50,59,37,43,78,70,73,44,82,64,50,12,86,79,28,44,68,59,43,74,75,30,72,87,51,57,50,72,57,31,51,53,50,31,40,51,50,37,51,51,52,52,32,53,51,48,49,34,54,73,77,39,41,72,45,52,51,58,48,55,69,71,69,58,80,62,44,61,44,60,43,73,74,49,78,47,78,44,81,84,15,43,69,50,72,44,69,49,82,43,81,47,89,49,72,71,38,55,55,46,46,55,49,51,51,50,52,58,67,52,77,84,78,69,92,64,81,79,52,72,68,58,50,58,70,53,68,80,60,44,77,90,44,42,66,61,56,52,40,56,67,55,69,82,111

InterPro domains:
  IPR003615 HNH nuclease [cd00085] (224-265)
  IPR014328 Restriction endonuclease, type II, Alw26I/Eco31I/Esp3I [PF09665] (12-125)
  IPR014328 Restriction endonuclease, type II, Alw26I/Eco31I/Esp3I [PF09665] (155-385)